Protein AF-A0AB32TKF4-F1 (afdb_monomer_lite)

pLDDT: mean 77.16, std 17.32, range [27.14, 97.94]

Radius of gyration: 39.24 Å; chains: 1; bounding box: 90×63×106 Å

Secondary structure (DSSP, 8-state):
-HIIIIIHHHHTS--TTTSGGG----HHHHHHHHHGGGGGGS-HHHHHHH-TT--GGGGGGGS-HHHHHHHHHHHHHTT---HHHHHHHHHHHHGGGTT--B-----SSSS--HHHHHHHHHTHHHHHHHHHHHHHHHHS----S-HHHHHHHHHHHHHHHTS----S---TT-HHHHIIIIIHHHHHHTBPTT----S--HHHHHHHT------STT--TT------S---THHHHHHHHHHHHHHHHS-----HHHHHHHHHHHHHHHHHHHHHHHSS-TTHHHHHHHHHHTS-TT---HHHHH-HHHHHHHIIIIIGGGGGG--HHHHHHHTTS---HHHHHHHHHHHHHTGGGS-HHHHHHIIIIIIHHHHHHTTTSTT-TTTT-SSHHHHHHHHTGGGGGGS-HHHHHHH-TT--TTTTGGG--HHHHHHHHHS--S-HHHHHHHHHHHHHHHTSGGGHHHHHHHHHHHHHHHHHTT--HHHHHHHHHHHHHHHHTS-GGGHHHHHHHHHHHHTSS-GGGS---SSPP-----HHHHHTT---HHHHHHHTT---SS-TTTSGGGS-HHHHHT-TTGGG------

Structure (mmCIF, N/CA/C/O backbone):
data_AF-A0AB32TKF4-F1
#
_entry.id   AF-A0AB32TKF4-F1
#
loop_
_atom_site.group_PDB
_atom_site.id
_atom_site.type_symbol
_atom_site.label_atom_id
_atom_site.label_alt_id
_atom_site.label_comp_id
_atom_site.label_asym_id
_atom_site.label_entity_id
_atom_site.label_seq_id
_atom_site.pdbx_PDB_ins_code
_atom_site.Cartn_x
_atom_site.Cartn_y
_atom_site.Cartn_z
_atom_site.occupancy
_atom_site.B_iso_or_equiv
_atom_site.auth_seq_id
_atom_site.auth_comp_id
_atom_site.auth_asym_id
_atom_site.auth_atom_id
_atom_site.pdbx_PDB_model_num
ATOM 1 N N . MET A 1 1 ? 10.022 25.307 -34.123 1.00 62.53 1 MET A N 1
ATOM 2 C CA . MET A 1 1 ? 9.851 26.781 -34.128 1.00 62.53 1 MET A CA 1
ATOM 3 C C . MET A 1 1 ? 10.327 27.437 -32.828 1.00 62.53 1 MET A C 1
ATOM 5 O O . MET A 1 1 ? 11.218 28.270 -32.897 1.00 62.53 1 MET A O 1
ATOM 9 N N . VAL A 1 2 ? 9.802 27.046 -31.656 1.00 72.44 2 VAL A N 1
ATOM 10 C CA . VAL A 1 2 ? 10.123 27.678 -30.353 1.00 72.44 2 VAL A CA 1
ATOM 11 C C . VAL A 1 2 ? 11.622 27.686 -30.030 1.00 72.44 2 VAL A C 1
ATOM 13 O O . VAL A 1 2 ? 12.173 28.731 -29.703 1.00 72.44 2 VAL A O 1
ATOM 16 N N . TYR A 1 3 ? 12.311 26.551 -30.164 1.00 77.00 3 TYR A N 1
ATOM 17 C CA . TYR A 1 3 ? 13.740 26.490 -29.849 1.00 77.00 3 TYR A CA 1
ATOM 18 C C . TYR A 1 3 ? 14.592 27.424 -30.724 1.00 77.00 3 TYR A C 1
ATOM 20 O O . TYR A 1 3 ? 15.287 28.291 -30.197 1.00 77.00 3 TYR A O 1
ATOM 28 N N . GLN A 1 4 ? 14.483 27.287 -32.050 1.00 76.94 4 GLN A N 1
ATOM 29 C CA . GLN A 1 4 ? 15.291 28.044 -33.012 1.00 76.94 4 GLN A CA 1
ATOM 30 C C . GLN A 1 4 ? 14.996 29.552 -32.999 1.00 76.94 4 GLN A C 1
ATOM 32 O O . GLN A 1 4 ? 15.916 30.347 -33.149 1.00 76.94 4 GLN A O 1
ATOM 37 N N . ASN A 1 5 ? 13.736 29.957 -32.792 1.00 75.75 5 ASN A N 1
ATOM 38 C CA . ASN A 1 5 ? 13.327 31.363 -32.918 1.00 75.75 5 ASN A CA 1
ATOM 39 C C . ASN A 1 5 ? 13.188 32.103 -31.580 1.00 75.75 5 ASN A C 1
ATOM 41 O O . ASN A 1 5 ? 13.067 33.325 -31.582 1.00 75.75 5 ASN A O 1
ATOM 45 N N . PHE A 1 6 ? 13.190 31.395 -30.448 1.00 77.75 6 PHE A N 1
ATOM 46 C CA . PHE A 1 6 ? 13.045 32.007 -29.127 1.00 77.75 6 PHE A CA 1
ATOM 47 C C . PHE A 1 6 ? 14.132 31.551 -28.156 1.00 77.75 6 PHE A C 1
ATOM 49 O O . PHE A 1 6 ? 14.981 32.364 -27.811 1.00 77.75 6 PHE A O 1
ATOM 56 N N . ILE A 1 7 ? 14.156 30.275 -27.753 1.00 79.88 7 ILE A N 1
ATOM 57 C CA . ILE A 1 7 ? 15.041 29.804 -26.666 1.00 79.88 7 ILE A CA 1
ATOM 58 C C . ILE A 1 7 ? 16.514 30.056 -27.005 1.00 79.88 7 ILE A C 1
ATOM 60 O O . ILE A 1 7 ? 17.218 30.704 -26.234 1.00 79.88 7 ILE A O 1
ATOM 64 N N . LYS A 1 8 ? 16.977 29.594 -28.173 1.00 81.75 8 LYS A N 1
ATOM 65 C CA . LYS A 1 8 ? 18.375 29.758 -28.592 1.00 81.75 8 LYS A CA 1
ATOM 66 C C . LYS A 1 8 ? 18.757 31.240 -28.753 1.00 81.75 8 LYS A C 1
ATOM 68 O O . LYS A 1 8 ? 19.728 31.646 -28.117 1.00 81.75 8 LYS A O 1
ATOM 73 N N . PRO A 1 9 ? 18.011 32.081 -29.501 1.00 81.88 9 PRO A N 1
ATOM 74 C CA . PRO A 1 9 ? 18.302 33.513 -29.584 1.00 81.88 9 PRO A CA 1
ATOM 75 C C . PRO A 1 9 ? 18.236 34.246 -28.241 1.00 81.88 9 PRO A C 1
ATOM 77 O O . PRO A 1 9 ? 18.996 35.186 -28.039 1.00 81.88 9 PRO A O 1
ATOM 80 N N . PHE A 1 10 ? 17.334 33.853 -27.338 1.00 79.88 10 PHE A N 1
ATOM 81 C CA . PHE A 1 10 ? 17.184 34.469 -26.021 1.00 79.88 10 PHE A CA 1
ATOM 82 C C . PHE A 1 10 ? 18.380 34.157 -25.122 1.00 79.88 10 PHE A C 1
ATOM 84 O O . PHE A 1 10 ? 18.991 35.079 -24.594 1.00 79.88 10 PHE A O 1
ATOM 91 N N . LEU A 1 11 ? 18.762 32.882 -25.007 1.00 79.38 11 LEU A N 1
ATOM 92 C CA . LEU A 1 11 ? 19.916 32.465 -24.205 1.00 79.38 11 LEU A CA 1
ATOM 93 C C . LEU A 1 11 ? 21.244 32.965 -24.791 1.00 79.38 11 LEU A C 1
ATOM 95 O O . LEU A 1 11 ? 22.180 33.221 -24.043 1.00 79.38 11 LEU A O 1
ATOM 99 N N . ALA A 1 12 ? 21.327 33.145 -26.113 1.00 79.50 12 ALA A N 1
ATOM 100 C CA . ALA A 1 12 ? 22.510 33.698 -26.772 1.00 79.50 12 ALA A CA 1
ATOM 101 C C . ALA A 1 12 ? 22.704 35.205 -26.515 1.00 79.50 12 ALA A C 1
ATOM 103 O O . ALA A 1 12 ? 23.773 35.747 -26.807 1.00 79.50 12 ALA A O 1
ATOM 104 N N . ARG A 1 13 ? 21.697 35.911 -25.976 1.00 71.81 13 ARG A N 1
ATOM 105 C CA . ARG A 1 13 ? 21.856 37.307 -25.554 1.00 71.81 13 ARG A CA 1
ATOM 106 C C . ARG A 1 13 ? 22.701 37.321 -24.285 1.00 71.81 13 ARG A C 1
ATOM 108 O O . ARG A 1 13 ? 22.203 37.064 -23.195 1.00 71.81 13 ARG A O 1
ATOM 115 N N . ASN A 1 14 ? 23.983 37.644 -24.448 1.00 60.09 14 ASN A N 1
ATOM 116 C CA . ASN A 1 14 ? 24.977 37.803 -23.384 1.00 60.09 14 ASN A CA 1
ATOM 117 C C . ASN A 1 14 ? 24.704 39.055 -22.518 1.00 60.09 14 ASN A C 1
ATOM 119 O O . ASN A 1 14 ? 25.522 39.966 -22.416 1.00 60.09 14 ASN A O 1
ATOM 123 N N . THR A 1 15 ? 23.501 39.147 -21.955 1.00 56.88 15 THR A N 1
ATOM 124 C CA . THR A 1 15 ? 23.119 40.134 -20.945 1.00 56.88 15 THR A CA 1
ATOM 125 C C . THR A 1 15 ? 23.202 39.445 -19.595 1.00 56.88 15 THR A C 1
ATOM 127 O O . THR A 1 15 ? 22.609 38.382 -19.425 1.00 56.88 15 THR A O 1
ATOM 130 N N . THR A 1 16 ? 23.924 40.049 -18.656 1.00 54.53 16 THR A N 1
ATOM 131 C CA . THR A 1 16 ? 24.451 39.458 -17.413 1.00 54.53 16 THR A CA 1
ATOM 132 C C . THR A 1 16 ? 23.449 38.785 -16.464 1.00 54.53 16 THR A C 1
ATOM 134 O O . THR A 1 16 ? 23.900 38.165 -15.512 1.00 54.53 16 THR A O 1
ATOM 137 N N . ASP A 1 17 ? 22.140 38.833 -16.729 1.00 52.44 17 ASP A N 1
ATOM 138 C CA . ASP A 1 17 ? 21.096 38.265 -15.859 1.00 52.44 17 ASP A CA 1
ATOM 139 C C . ASP A 1 17 ? 19.897 37.613 -16.584 1.00 52.44 17 ASP A C 1
ATOM 141 O O . ASP A 1 17 ? 19.037 37.023 -15.934 1.00 52.44 17 ASP A O 1
ATOM 145 N N . ALA A 1 18 ? 19.772 37.707 -17.915 1.00 48.16 18 ALA A N 1
ATOM 146 C CA . ALA A 1 18 ? 18.482 37.412 -18.568 1.00 48.16 18 ALA A CA 1
ATOM 147 C C . ALA A 1 18 ? 18.261 35.935 -18.936 1.00 48.16 18 ALA A C 1
ATOM 149 O O . ALA A 1 18 ? 17.125 35.474 -18.984 1.00 48.16 18 ALA A O 1
ATOM 150 N N . GLY A 1 19 ? 19.328 35.178 -19.179 1.00 52.25 19 GLY A N 1
ATOM 151 C CA . GLY A 1 19 ? 19.288 33.722 -19.286 1.00 52.25 19 GLY A CA 1
ATOM 152 C C . GLY A 1 19 ? 20.200 33.175 -18.207 1.00 52.25 19 GLY A C 1
ATOM 153 O O . GLY A 1 19 ? 21.275 33.733 -18.002 1.00 52.25 19 GLY A O 1
ATOM 154 N N . CYS A 1 20 ? 19.835 32.096 -17.516 1.00 59.12 20 CYS A N 1
ATOM 155 C CA . CYS A 1 20 ? 20.625 31.528 -16.413 1.00 59.12 20 CYS A CA 1
ATOM 156 C C . CYS A 1 20 ? 21.993 30.943 -16.853 1.00 59.12 20 CYS A C 1
ATOM 158 O O . CYS A 1 20 ? 22.536 30.060 -16.194 1.00 59.12 20 CYS A O 1
ATOM 160 N N . VAL A 1 21 ? 22.547 31.414 -17.969 1.00 58.06 21 VAL A N 1
ATOM 161 C CA . VAL A 1 21 ? 23.842 31.120 -18.577 1.00 58.06 21 VAL A CA 1
ATOM 162 C C . VAL A 1 21 ? 24.989 31.274 -17.578 1.00 58.06 21 VAL A C 1
ATOM 164 O O . VAL A 1 21 ? 25.782 30.348 -17.441 1.00 58.06 21 VAL A O 1
ATOM 167 N N . ASN A 1 22 ? 25.010 32.365 -16.804 1.00 58.41 22 ASN A N 1
ATOM 168 C CA . ASN A 1 22 ? 26.048 32.630 -15.796 1.00 58.41 22 ASN A CA 1
ATOM 169 C C . ASN A 1 22 ? 25.723 32.092 -14.391 1.00 58.41 22 ASN A C 1
ATOM 171 O O . ASN A 1 22 ? 26.449 32.379 -13.441 1.00 58.41 22 ASN A O 1
ATOM 175 N N . SER A 1 23 ? 24.639 31.327 -14.221 1.00 58.81 23 SER A N 1
ATOM 176 C CA . SER A 1 23 ? 24.304 30.784 -12.900 1.00 58.81 23 SER A CA 1
ATOM 177 C C . SER A 1 23 ? 25.343 29.747 -12.450 1.00 58.81 23 SER A C 1
ATOM 179 O O . SER A 1 23 ? 25.759 28.897 -13.237 1.00 58.81 23 SER A O 1
ATOM 181 N N . THR A 1 24 ? 25.718 29.768 -11.164 1.00 61.84 24 THR A N 1
ATOM 182 C CA . THR A 1 24 ? 26.606 28.794 -10.480 1.00 61.84 24 THR A CA 1
ATOM 183 C C . THR A 1 24 ? 26.008 27.382 -10.372 1.00 61.84 24 THR A C 1
ATOM 185 O O . THR A 1 24 ? 26.455 26.548 -9.586 1.00 61.84 24 THR A O 1
ATOM 188 N N . ASN A 1 25 ? 24.972 27.103 -11.156 1.00 68.06 25 ASN A N 1
ATOM 189 C CA . ASN A 1 25 ? 24.230 25.862 -11.143 1.00 68.06 25 ASN A CA 1
ATOM 190 C C . ASN A 1 25 ? 25.016 24.759 -11.861 1.00 68.06 25 ASN A C 1
ATOM 192 O O . ASN A 1 25 ? 25.676 24.994 -12.875 1.00 68.06 25 ASN A O 1
ATOM 196 N N . SER A 1 26 ? 24.889 23.526 -11.367 1.00 85.44 26 SER A N 1
ATOM 197 C CA . SER A 1 26 ? 25.444 22.345 -12.040 1.00 85.44 26 SER A CA 1
ATOM 198 C C . SER A 1 26 ? 24.955 22.246 -13.493 1.00 85.44 26 SER A C 1
ATOM 200 O O . SER A 1 26 ? 23.852 22.695 -13.816 1.00 85.44 26 SER A O 1
ATOM 202 N N . THR A 1 27 ? 25.724 21.599 -14.377 1.00 88.31 27 THR A N 1
ATOM 203 C CA . THR A 1 27 ? 25.325 21.375 -15.782 1.00 88.31 27 THR A CA 1
ATOM 204 C C . THR A 1 27 ? 23.918 20.773 -15.899 1.00 88.31 27 THR A C 1
ATOM 206 O O . THR A 1 27 ? 23.129 21.188 -16.748 1.00 88.31 27 THR A O 1
ATOM 209 N N . GLY A 1 28 ? 23.567 19.842 -15.003 1.00 86.94 28 GLY A N 1
ATOM 210 C CA . GLY A 1 28 ? 22.242 19.220 -14.965 1.00 86.94 28 GLY A CA 1
ATOM 211 C C . GLY A 1 28 ? 21.123 20.192 -14.603 1.00 86.94 28 GLY A C 1
ATOM 212 O O . GLY A 1 28 ? 20.064 20.164 -15.229 1.00 86.94 28 GLY A O 1
ATOM 213 N N . GLN A 1 29 ? 21.358 21.070 -13.630 1.00 84.38 29 GLN A N 1
ATOM 214 C CA . GLN A 1 29 ? 20.389 22.085 -13.223 1.00 84.38 29 GLN A CA 1
ATOM 215 C C . GLN A 1 29 ? 20.249 23.183 -14.280 1.00 84.38 29 GLN A C 1
ATOM 217 O O . GLN A 1 29 ? 19.134 23.609 -14.567 1.00 84.38 29 GLN A O 1
ATOM 222 N N . TRP A 1 30 ? 21.346 23.588 -14.920 1.00 86.94 30 TRP A N 1
ATOM 223 C CA . TRP A 1 30 ? 21.306 24.538 -16.029 1.00 86.94 30 TRP A CA 1
ATOM 224 C C . TRP A 1 30 ? 20.467 24.020 -17.205 1.00 86.94 30 TRP A C 1
ATOM 226 O O . TRP A 1 30 ? 19.607 24.745 -17.708 1.00 86.94 30 TRP A O 1
ATOM 236 N N . LEU A 1 31 ? 20.669 22.762 -17.612 1.00 87.88 31 LEU A N 1
ATOM 237 C CA . LEU A 1 31 ? 19.913 22.155 -18.711 1.00 87.88 31 LEU A CA 1
ATOM 238 C C . LEU A 1 31 ? 18.412 22.099 -18.383 1.00 87.88 31 LEU A C 1
ATOM 240 O O . LEU A 1 31 ? 17.574 22.433 -19.219 1.00 87.88 31 LEU A O 1
ATOM 244 N N . LEU A 1 32 ? 18.076 21.735 -17.141 1.00 82.69 32 LEU A N 1
ATOM 245 C CA . LEU A 1 32 ? 16.695 21.720 -16.663 1.00 82.69 32 LEU A CA 1
ATOM 246 C C . LEU A 1 32 ? 16.073 23.119 -16.672 1.00 82.69 32 LEU A C 1
ATOM 248 O O . LEU A 1 32 ? 15.000 23.285 -17.234 1.00 82.69 32 LEU A O 1
ATOM 252 N N . LEU A 1 33 ? 16.736 24.126 -16.105 1.00 82.06 33 LEU A N 1
ATOM 253 C CA . LEU A 1 33 ? 16.172 25.475 -15.989 1.00 82.06 33 LEU A CA 1
ATOM 254 C C . LEU A 1 33 ? 15.955 26.158 -17.344 1.00 82.06 33 LEU A C 1
ATOM 256 O O . LEU A 1 33 ? 14.969 26.869 -17.508 1.00 82.06 33 LEU A O 1
ATOM 260 N N . ASN A 1 34 ? 16.856 25.944 -18.307 1.00 82.75 34 ASN A N 1
ATOM 261 C CA . ASN A 1 34 ? 16.844 26.701 -19.562 1.00 82.75 34 ASN A CA 1
ATOM 262 C C . ASN A 1 34 ? 16.168 25.965 -20.727 1.00 82.75 34 ASN A C 1
ATOM 264 O O . ASN A 1 34 ? 15.642 26.615 -21.628 1.00 82.75 34 ASN A O 1
ATOM 268 N N . PHE A 1 35 ? 16.184 24.628 -20.739 1.00 84.69 35 PHE A N 1
ATOM 269 C CA . PHE A 1 35 ? 15.707 23.853 -21.888 1.00 84.69 35 PHE A CA 1
ATOM 270 C C . PHE A 1 35 ? 14.530 22.942 -21.565 1.00 84.69 35 PHE A C 1
ATOM 272 O O . PHE A 1 35 ? 13.670 22.761 -22.427 1.00 84.69 35 PHE A O 1
ATOM 279 N N . GLN A 1 36 ? 14.479 22.348 -20.368 1.00 81.69 36 GLN A N 1
ATOM 280 C CA . GLN A 1 36 ? 13.510 21.291 -20.048 1.00 81.69 36 GLN A CA 1
ATOM 281 C C . GLN A 1 36 ? 13.416 20.268 -21.204 1.00 81.69 36 GLN A C 1
ATOM 283 O O . GLN A 1 36 ? 14.428 19.706 -21.631 1.00 81.69 36 GLN A O 1
ATOM 288 N N . SER A 1 37 ? 12.223 20.063 -21.772 1.00 76.62 37 SER A N 1
ATOM 289 C CA . SER A 1 37 ? 11.982 19.125 -22.872 1.00 76.62 37 SER A CA 1
ATOM 290 C C . SER A 1 37 ? 12.554 19.574 -24.218 1.00 76.62 37 SER A C 1
ATOM 292 O O . SER A 1 37 ? 12.864 18.729 -25.060 1.00 76.62 37 SER A O 1
ATOM 294 N N . PHE A 1 38 ? 12.761 20.881 -24.413 1.00 82.94 38 PHE A N 1
ATOM 295 C CA . PHE A 1 38 ? 13.388 21.424 -25.621 1.00 82.94 38 PHE A CA 1
ATOM 296 C C . PHE A 1 38 ? 14.877 21.078 -25.719 1.00 82.94 38 PHE A C 1
ATOM 298 O O . PHE A 1 38 ? 15.478 21.288 -26.769 1.00 82.94 38 PHE A O 1
ATOM 305 N N . SER A 1 39 ? 15.474 20.506 -24.667 1.00 87.56 39 SER A N 1
ATOM 306 C CA . SER A 1 39 ? 16.838 19.975 -24.733 1.00 87.56 39 SER A CA 1
ATOM 307 C C . SER A 1 39 ? 16.966 18.918 -25.828 1.00 87.56 39 SER A C 1
ATOM 309 O O . SER A 1 39 ? 17.977 18.893 -26.510 1.00 87.56 39 SER A O 1
ATOM 311 N N . SER A 1 40 ? 15.927 18.115 -26.074 1.00 86.88 40 SER A N 1
ATOM 312 C CA . SER A 1 40 ? 15.943 17.032 -27.070 1.00 86.88 40 SER A CA 1
ATOM 313 C C . SER A 1 40 ? 16.113 17.478 -28.529 1.00 86.88 40 SER A C 1
ATOM 315 O O . SER A 1 40 ? 16.465 16.657 -29.371 1.00 86.88 40 SER A O 1
ATOM 317 N N . ILE A 1 41 ? 15.869 18.758 -28.830 1.00 85.19 41 ILE A N 1
ATOM 318 C CA . ILE A 1 41 ? 15.943 19.324 -30.189 1.00 85.19 41 ILE A CA 1
ATOM 319 C C . ILE A 1 41 ? 17.111 20.300 -30.383 1.00 85.19 41 ILE A C 1
ATOM 321 O O . ILE A 1 41 ? 17.273 20.850 -31.472 1.00 85.19 41 ILE A O 1
ATOM 325 N N . ALA A 1 42 ? 17.894 20.547 -29.333 1.00 87.62 42 ALA A N 1
ATOM 326 C CA . ALA A 1 42 ? 19.125 21.325 -29.398 1.00 87.62 42 ALA A CA 1
ATOM 327 C C . ALA A 1 42 ? 20.309 20.414 -29.751 1.00 87.62 42 ALA A C 1
ATOM 329 O O . ALA A 1 42 ? 20.325 19.249 -29.355 1.00 87.62 42 ALA A O 1
ATOM 330 N N . SER A 1 43 ? 21.316 20.931 -30.455 1.00 91.31 43 SER A N 1
ATOM 331 C CA . SER A 1 43 ? 22.584 20.202 -30.587 1.00 91.31 43 SER A CA 1
ATOM 332 C C . SER A 1 43 ? 23.402 20.325 -29.299 1.00 91.31 43 SER A C 1
ATOM 334 O O . SER A 1 43 ? 23.249 21.283 -28.534 1.00 91.31 43 SER A O 1
ATOM 336 N N . LEU A 1 44 ? 24.316 19.389 -29.061 1.00 91.94 44 LEU A N 1
ATOM 337 C CA . LEU A 1 44 ? 25.312 19.524 -28.001 1.00 91.94 44 LEU A CA 1
ATOM 338 C C . LEU A 1 44 ? 26.184 20.767 -28.235 1.00 91.94 44 LEU A C 1
ATOM 340 O O . LEU A 1 44 ? 26.517 21.476 -27.286 1.00 91.94 44 LEU A O 1
ATOM 344 N N . GLY A 1 45 ? 26.489 21.068 -29.503 1.00 90.44 45 GLY A N 1
ATOM 345 C CA . GLY A 1 45 ? 27.179 22.292 -29.913 1.00 90.44 45 GLY A CA 1
ATOM 346 C C . GLY A 1 45 ? 26.487 23.560 -29.409 1.00 90.44 45 GLY A C 1
ATOM 347 O O . GLY A 1 45 ? 27.149 24.464 -28.899 1.00 90.44 45 GLY A O 1
ATOM 348 N N . ASP A 1 46 ? 25.154 23.605 -29.465 1.00 90.25 46 ASP A N 1
ATOM 349 C CA . ASP A 1 46 ? 24.379 24.725 -28.930 1.00 90.25 46 ASP A CA 1
ATOM 350 C C . ASP A 1 46 ? 24.495 24.832 -27.405 1.00 90.25 46 ASP A C 1
ATOM 352 O O . ASP A 1 46 ? 24.587 25.942 -26.880 1.00 90.25 46 ASP A O 1
ATOM 356 N N . PHE A 1 47 ? 24.525 23.709 -26.678 1.00 90.75 47 PHE A N 1
ATOM 357 C CA . PHE A 1 47 ? 24.727 23.738 -25.226 1.00 90.75 47 PHE A CA 1
ATOM 358 C C . PHE A 1 47 ? 26.093 24.299 -24.849 1.00 90.75 47 PHE A C 1
ATOM 360 O O . PHE A 1 47 ? 26.170 25.127 -23.948 1.00 90.75 47 PHE A O 1
ATOM 367 N N . ILE A 1 48 ? 27.149 23.900 -25.557 1.00 88.88 48 ILE A N 1
ATOM 368 C CA . ILE A 1 48 ? 28.517 24.375 -25.311 1.00 88.88 48 ILE A CA 1
ATOM 369 C C . ILE A 1 48 ? 28.649 25.858 -25.669 1.00 88.88 48 ILE A C 1
ATOM 371 O O . ILE A 1 48 ? 29.270 26.618 -24.930 1.00 88.88 48 ILE A O 1
ATOM 375 N N . ALA A 1 49 ? 28.035 26.290 -26.776 1.00 87.50 49 ALA A N 1
ATOM 376 C CA . ALA A 1 49 ? 28.039 27.692 -27.186 1.00 87.50 49 ALA A CA 1
ATOM 377 C C . ALA A 1 49 ? 27.323 28.595 -26.169 1.00 87.50 49 ALA A C 1
ATOM 379 O O . ALA A 1 49 ? 27.738 29.731 -25.949 1.00 87.50 49 ALA A O 1
ATOM 380 N N . LEU A 1 50 ? 26.255 28.088 -25.547 1.00 86.00 50 LEU A N 1
ATOM 381 C CA . LEU A 1 50 ? 25.478 28.815 -24.545 1.00 86.00 50 LEU A CA 1
ATOM 382 C C . LEU A 1 50 ? 26.047 28.686 -23.129 1.00 86.00 50 LEU A C 1
ATOM 384 O O . LEU A 1 50 ? 25.827 29.580 -22.324 1.00 86.00 50 LEU A O 1
ATOM 388 N N . LYS A 1 51 ? 26.756 27.602 -22.806 1.00 84.44 51 LYS A N 1
ATOM 389 C CA . LYS A 1 51 ? 27.405 27.361 -21.513 1.00 84.44 51 LYS A CA 1
ATOM 390 C C . LYS A 1 51 ? 28.799 26.757 -21.749 1.00 84.44 51 LYS A C 1
ATOM 392 O O . LYS A 1 51 ? 28.913 25.541 -21.896 1.00 84.44 51 LYS A O 1
ATOM 397 N N . PRO A 1 52 ? 29.869 27.574 -21.768 1.00 85.31 52 PRO A N 1
ATOM 398 C CA . PRO A 1 52 ? 31.217 27.108 -22.111 1.00 85.31 52 PRO A CA 1
ATOM 399 C C . PRO A 1 52 ? 31.778 25.991 -21.213 1.00 85.31 52 PRO A C 1
ATOM 401 O O . PRO A 1 52 ? 32.587 25.188 -21.666 1.00 85.31 52 PRO A O 1
ATOM 404 N N . ASP A 1 53 ? 31.341 25.911 -19.954 1.00 85.81 53 ASP A N 1
ATOM 405 C CA . ASP A 1 53 ? 31.688 24.866 -18.979 1.00 85.81 53 ASP A CA 1
ATOM 406 C C . ASP A 1 53 ? 30.693 23.682 -18.976 1.00 85.81 53 ASP A C 1
ATOM 408 O O . ASP A 1 53 ? 30.609 22.924 -18.007 1.00 85.81 53 ASP A O 1
ATOM 412 N N . PHE A 1 54 ? 29.891 23.515 -20.033 1.00 89.88 54 PHE A N 1
ATOM 413 C CA . PHE A 1 54 ? 28.943 22.408 -20.149 1.00 89.88 54 PHE A CA 1
ATOM 414 C C . PHE A 1 54 ? 29.666 21.051 -20.156 1.00 89.88 54 PHE A C 1
ATOM 416 O O . PHE A 1 54 ? 30.422 20.734 -21.073 1.00 89.88 54 PHE A O 1
ATOM 423 N N . ASN A 1 55 ? 29.386 20.212 -19.155 1.00 91.56 55 ASN A N 1
ATOM 424 C CA . ASN A 1 55 ? 29.938 18.865 -19.050 1.00 91.56 55 ASN A CA 1
ATOM 425 C C . ASN A 1 55 ? 28.886 17.798 -19.394 1.00 91.56 55 ASN A C 1
ATOM 427 O O . ASN A 1 55 ? 28.075 17.407 -18.550 1.00 91.56 55 ASN A O 1
ATOM 431 N N . GLY A 1 56 ? 28.929 17.296 -20.631 1.00 92.88 56 GLY A N 1
ATOM 432 C CA . GLY A 1 56 ? 27.995 16.282 -21.125 1.00 92.88 56 GLY A CA 1
ATOM 433 C C . GLY A 1 56 ? 28.061 14.934 -20.394 1.00 92.88 56 GLY A C 1
ATOM 434 O O . GLY A 1 56 ? 27.031 14.271 -20.279 1.00 92.88 56 GLY A O 1
ATOM 435 N N . LEU A 1 57 ? 29.222 14.547 -19.842 1.00 93.88 57 LEU A N 1
ATOM 436 C CA . LEU A 1 57 ? 29.379 13.272 -19.121 1.00 93.88 57 LEU A CA 1
ATOM 437 C C . LEU A 1 57 ? 28.548 13.242 -17.827 1.00 93.88 57 LEU A C 1
ATOM 439 O O . LEU A 1 57 ? 27.938 12.228 -17.500 1.00 93.88 57 LEU A O 1
ATOM 443 N N . VAL A 1 58 ? 28.427 14.380 -17.137 1.00 92.69 58 VAL A N 1
ATOM 444 C CA . VAL A 1 58 ? 27.643 14.503 -15.890 1.00 92.69 58 VAL A CA 1
ATOM 445 C C . VAL A 1 58 ? 26.133 14.401 -16.142 1.00 92.69 58 VAL A C 1
ATOM 447 O O . VAL A 1 58 ? 25.363 14.074 -15.239 1.00 92.69 58 VAL A O 1
ATOM 450 N N . VAL A 1 59 ? 25.682 14.669 -17.369 1.00 92.12 59 VAL A N 1
ATOM 451 C CA . VAL A 1 59 ? 24.258 14.722 -17.732 1.00 92.12 59 VAL A CA 1
ATOM 452 C C . VAL A 1 59 ? 23.862 13.672 -18.767 1.00 92.12 59 VAL A C 1
ATOM 454 O O . VAL A 1 59 ? 22.819 13.819 -19.398 1.00 92.12 59 VAL A O 1
ATOM 457 N N . LEU A 1 60 ? 24.626 12.582 -18.913 1.00 93.31 60 LEU A N 1
ATOM 458 C CA . LEU A 1 60 ? 24.350 11.513 -19.887 1.00 93.31 60 LEU A CA 1
ATOM 459 C C . LEU A 1 60 ? 22.909 10.989 -19.827 1.00 93.31 60 LEU A C 1
ATOM 461 O O . LEU A 1 60 ? 22.306 10.731 -20.864 1.00 93.31 60 LEU A O 1
ATOM 465 N N . GLY A 1 61 ? 22.322 10.874 -18.632 1.00 88.50 61 GLY A N 1
ATOM 466 C CA . GLY A 1 61 ? 20.925 1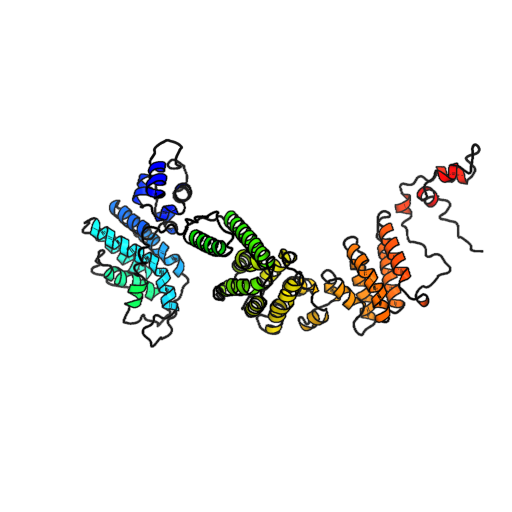0.448 -18.462 1.00 88.50 61 GLY A CA 1
ATOM 467 C C . GLY A 1 61 ? 19.877 11.432 -19.005 1.00 88.50 61 GLY A C 1
ATOM 468 O O . GLY A 1 61 ? 18.704 11.083 -19.077 1.00 88.50 61 GLY A O 1
ATOM 469 N N . LYS A 1 62 ? 20.277 12.655 -19.374 1.00 88.69 62 LYS A N 1
ATOM 470 C CA . LYS A 1 62 ? 19.414 13.716 -19.921 1.00 88.69 62 LYS A CA 1
ATOM 471 C C . LYS A 1 62 ? 19.661 13.996 -21.408 1.00 88.69 62 LYS A C 1
ATOM 473 O O . LYS A 1 62 ? 18.894 14.748 -21.999 1.00 88.69 62 LYS A O 1
ATOM 478 N N . LEU A 1 63 ? 20.716 13.428 -21.995 1.00 93.25 63 LEU A N 1
ATOM 479 C CA . LEU A 1 63 ? 21.067 13.624 -23.402 1.00 93.25 63 LEU A CA 1
ATOM 480 C C . LEU A 1 63 ? 20.358 12.608 -24.301 1.00 93.25 63 LEU A C 1
ATOM 482 O O . LEU A 1 63 ? 20.224 11.432 -23.944 1.00 93.25 63 LEU A O 1
ATOM 486 N N . THR A 1 64 ? 19.962 13.043 -25.496 1.00 93.81 64 THR A N 1
ATOM 487 C CA . THR A 1 64 ? 19.475 12.138 -26.545 1.00 93.81 64 THR A CA 1
ATOM 488 C C . THR A 1 64 ? 20.606 11.238 -27.056 1.00 93.81 64 THR A C 1
ATOM 490 O O . THR A 1 64 ? 21.788 11.558 -26.886 1.00 93.81 64 THR A O 1
ATOM 493 N N . PRO A 1 65 ? 20.289 10.104 -27.704 1.00 94.62 65 PRO A N 1
ATOM 494 C CA . PRO A 1 65 ? 21.299 9.288 -28.368 1.00 94.62 65 PRO A CA 1
ATOM 495 C C . PRO A 1 65 ? 22.184 10.064 -29.350 1.00 94.62 65 PRO A C 1
ATOM 497 O O . PRO A 1 65 ? 23.390 9.840 -29.390 1.00 94.62 65 PRO A O 1
ATOM 500 N N . GLU A 1 66 ? 21.610 11.000 -30.103 1.00 93.94 66 GLU A N 1
ATOM 501 C CA . GLU A 1 66 ? 22.340 11.841 -31.055 1.00 93.94 66 GLU A CA 1
ATOM 502 C C . GLU A 1 66 ? 23.298 12.797 -30.333 1.00 93.94 66 GLU A C 1
ATOM 504 O O . GLU A 1 66 ? 24.472 12.880 -30.684 1.00 93.94 66 GLU A O 1
ATOM 509 N N . GLN A 1 67 ? 22.852 13.433 -29.247 1.00 95.25 67 GLN A N 1
ATOM 510 C CA . GLN A 1 67 ? 23.705 14.302 -28.425 1.00 95.25 67 GLN A CA 1
ATOM 511 C C . GLN A 1 67 ? 24.846 13.538 -27.748 1.00 95.25 67 GLN A C 1
ATOM 513 O O . GLN A 1 67 ? 25.943 14.070 -27.594 1.00 95.25 67 GLN A O 1
ATOM 518 N N . LYS A 1 68 ? 24.622 12.278 -27.352 1.00 96.25 68 LYS A N 1
ATOM 519 C CA . LYS A 1 68 ? 25.693 11.404 -26.843 1.00 96.25 68 LYS A CA 1
ATOM 520 C C . LYS A 1 68 ? 26.722 11.082 -27.927 1.00 96.25 68 LYS A C 1
ATOM 522 O O . LYS A 1 68 ? 27.908 10.997 -27.616 1.00 96.25 68 LYS A O 1
ATOM 527 N N . ALA A 1 69 ? 26.293 10.925 -29.181 1.00 94.19 69 ALA A N 1
ATOM 528 C CA . ALA A 1 69 ? 27.205 10.745 -30.309 1.00 94.19 69 ALA A CA 1
ATOM 529 C C . ALA A 1 69 ? 28.030 12.016 -30.547 1.00 94.19 69 ALA A C 1
ATOM 531 O O . ALA A 1 69 ? 29.253 11.939 -30.613 1.00 94.19 69 ALA A O 1
ATOM 532 N N . GLU A 1 70 ? 27.397 13.192 -30.564 1.00 93.44 70 GLU A N 1
ATOM 533 C CA . GLU A 1 70 ? 28.107 14.477 -30.638 1.00 93.44 70 GLU A CA 1
ATOM 534 C C . GLU A 1 70 ? 29.127 14.636 -29.497 1.00 93.44 70 GLU A C 1
ATOM 536 O O . GLU A 1 70 ? 30.257 15.062 -29.735 1.00 93.44 70 GLU A O 1
ATOM 541 N N . LEU A 1 71 ? 28.773 14.216 -28.276 1.00 95.06 71 LEU A N 1
ATOM 542 C CA . LEU A 1 71 ? 29.656 14.279 -27.106 1.00 95.06 71 LEU A CA 1
ATOM 543 C C . LEU A 1 71 ? 30.887 13.406 -27.299 1.00 95.06 71 LEU A C 1
ATOM 545 O O . LEU A 1 71 ? 32.001 13.828 -27.001 1.00 95.06 71 LEU A O 1
ATOM 549 N N . MET A 1 72 ? 30.696 12.197 -27.817 1.00 92.19 72 MET A N 1
ATOM 550 C CA . MET A 1 72 ? 31.794 11.282 -28.088 1.00 92.19 72 MET A CA 1
ATOM 551 C C . MET A 1 72 ? 32.782 11.872 -29.104 1.00 92.19 72 MET A C 1
ATOM 553 O O . MET A 1 72 ? 33.990 11.822 -28.881 1.00 92.19 72 MET A O 1
ATOM 557 N N . PHE A 1 73 ? 32.281 12.488 -30.177 1.00 90.75 73 PHE A N 1
ATOM 558 C CA . PHE A 1 73 ? 33.119 13.160 -31.176 1.00 90.75 73 PHE A CA 1
ATOM 559 C C . PHE A 1 73 ? 33.818 14.404 -30.623 1.00 90.75 73 PHE A C 1
ATOM 561 O O . PHE A 1 73 ? 34.985 14.639 -30.928 1.00 90.75 73 PHE A O 1
ATOM 568 N N . GLN A 1 74 ? 33.143 15.180 -29.778 1.00 89.75 74 GLN A N 1
ATOM 569 C CA . GLN A 1 74 ? 33.740 16.341 -29.122 1.00 89.75 74 GLN A CA 1
ATOM 570 C C . GLN A 1 74 ? 34.867 15.933 -28.160 1.00 89.75 74 GLN A C 1
ATOM 572 O O . GLN A 1 74 ? 35.930 16.554 -28.148 1.00 89.75 74 GLN A O 1
ATOM 577 N N . LEU A 1 75 ? 34.652 14.888 -27.354 1.00 91.69 75 LEU A N 1
ATOM 578 C CA . LEU A 1 75 ? 35.673 14.354 -26.452 1.00 91.69 75 LEU A CA 1
ATOM 579 C C . LEU A 1 75 ? 36.880 13.832 -27.234 1.00 91.69 75 LEU A C 1
ATOM 581 O O . LEU A 1 75 ? 38.013 14.047 -26.806 1.00 91.69 75 LEU A O 1
ATOM 585 N N . GLU A 1 76 ? 36.651 13.186 -28.378 1.00 89.25 76 GLU A N 1
ATOM 586 C CA . GLU A 1 76 ? 37.725 12.718 -29.255 1.00 89.25 76 GLU A CA 1
ATOM 587 C C . GLU A 1 76 ? 38.525 13.885 -29.844 1.00 89.25 76 GLU A C 1
ATOM 589 O O . GLU A 1 76 ? 39.752 13.897 -29.740 1.00 89.25 76 GLU A O 1
ATOM 594 N N . ALA A 1 77 ? 37.843 14.900 -30.383 1.00 86.69 77 ALA A N 1
ATOM 595 C CA . ALA A 1 77 ? 38.478 16.094 -30.944 1.00 86.69 77 ALA A CA 1
ATOM 596 C C . ALA A 1 77 ? 39.323 16.863 -29.909 1.00 86.69 77 ALA A C 1
ATOM 598 O O . ALA A 1 77 ? 40.350 17.445 -30.254 1.00 86.69 77 ALA A O 1
ATOM 599 N N . ASN A 1 78 ? 38.920 16.820 -28.636 1.00 86.81 78 ASN A N 1
ATOM 600 C CA . ASN A 1 78 ? 39.612 17.472 -27.523 1.00 86.81 78 ASN A CA 1
ATOM 601 C C . ASN A 1 78 ? 40.625 16.568 -26.800 1.00 86.81 78 ASN A C 1
ATOM 603 O O . ASN A 1 78 ? 41.139 16.967 -25.758 1.00 86.81 78 ASN A O 1
ATOM 607 N N . PHE A 1 79 ? 40.921 15.370 -27.318 1.00 86.25 79 PHE A N 1
ATOM 608 C CA . PHE A 1 79 ? 41.848 14.409 -26.699 1.00 86.25 79 PHE A CA 1
ATOM 609 C C . PHE A 1 79 ? 41.426 13.939 -25.288 1.00 86.25 79 PHE A C 1
ATOM 611 O O . PHE A 1 79 ? 42.243 13.409 -24.537 1.00 86.25 79 PHE A O 1
ATOM 618 N N . SER A 1 80 ? 40.143 14.085 -24.947 1.00 89.19 80 SER A N 1
ATOM 619 C CA . SER A 1 80 ? 39.564 13.770 -23.632 1.00 89.19 80 SER A CA 1
ATOM 620 C C . SER A 1 80 ? 38.767 12.463 -23.612 1.00 89.19 80 SER A C 1
ATOM 622 O O . SER A 1 80 ? 38.309 12.040 -22.550 1.00 89.19 80 SER A O 1
ATOM 624 N N . LEU A 1 81 ? 38.569 11.816 -24.766 1.00 90.25 81 LEU A N 1
ATOM 625 C CA . LEU A 1 81 ? 37.893 10.524 -24.831 1.00 90.25 81 LEU A CA 1
ATOM 626 C C . LEU A 1 81 ? 38.823 9.418 -24.315 1.00 90.25 81 LEU A C 1
ATOM 628 O O . LEU A 1 81 ? 39.805 9.058 -24.957 1.00 90.25 81 LEU A O 1
ATOM 632 N N . ASN A 1 82 ? 38.502 8.882 -23.141 1.00 90.81 82 ASN A N 1
ATOM 633 C CA . ASN A 1 82 ? 39.238 7.804 -22.486 1.00 90.81 82 ASN A CA 1
ATOM 634 C C . ASN A 1 82 ? 38.317 6.599 -22.209 1.00 90.81 82 ASN A C 1
ATOM 636 O O . ASN A 1 82 ? 37.111 6.645 -22.461 1.00 90.81 82 ASN A O 1
ATOM 640 N N . ALA A 1 83 ? 38.886 5.510 -21.685 1.00 89.38 83 ALA A N 1
ATOM 641 C CA . ALA A 1 83 ? 38.141 4.280 -21.405 1.00 89.38 83 ALA A CA 1
ATOM 642 C C . ALA A 1 83 ? 36.957 4.489 -20.440 1.00 89.38 83 ALA A C 1
ATOM 644 O O . ALA A 1 83 ? 35.913 3.857 -20.602 1.00 89.38 83 ALA A O 1
ATOM 645 N N . ASP A 1 84 ? 37.101 5.390 -19.464 1.00 91.31 84 ASP A N 1
ATOM 646 C CA . ASP A 1 84 ? 36.052 5.701 -18.492 1.00 91.31 84 ASP A CA 1
ATOM 647 C C . ASP A 1 84 ? 34.882 6.448 -19.149 1.00 91.31 84 ASP A C 1
ATOM 649 O O . ASP A 1 84 ? 33.734 6.032 -19.017 1.00 91.31 84 ASP A O 1
ATOM 653 N N . ALA A 1 85 ? 35.164 7.470 -19.959 1.00 93.12 85 ALA A N 1
ATOM 654 C CA . ALA A 1 85 ? 34.150 8.208 -20.707 1.00 93.12 85 ALA A CA 1
ATOM 655 C C . ALA A 1 85 ? 33.377 7.303 -21.680 1.00 93.12 85 ALA A C 1
ATOM 657 O O . ALA A 1 85 ? 32.146 7.361 -21.729 1.00 93.12 85 ALA A O 1
ATOM 658 N N . VAL A 1 86 ? 34.078 6.423 -22.409 1.00 91.81 86 VAL A N 1
ATOM 659 C CA . VAL A 1 86 ? 33.440 5.395 -23.250 1.00 91.81 86 VAL A CA 1
ATOM 660 C C . VAL A 1 86 ? 32.530 4.515 -22.391 1.00 91.81 86 VAL A C 1
ATOM 662 O O . VAL A 1 86 ? 31.356 4.339 -22.718 1.00 91.81 86 VAL A O 1
ATOM 665 N N . SER A 1 87 ? 33.026 4.030 -21.250 1.00 91.25 87 SER A N 1
ATOM 666 C CA . SER A 1 87 ? 32.241 3.190 -20.347 1.00 91.25 87 SER A CA 1
ATOM 667 C C . SER A 1 87 ? 30.981 3.885 -19.840 1.00 91.25 87 SER A C 1
ATOM 669 O O . SER A 1 87 ? 29.900 3.304 -19.922 1.00 91.25 87 SER A O 1
ATOM 671 N N . GLN A 1 88 ? 31.073 5.142 -19.403 1.00 93.12 88 GLN A N 1
ATOM 672 C CA . GLN A 1 88 ? 29.921 5.920 -18.947 1.00 93.12 88 GLN A CA 1
ATOM 673 C C . GLN A 1 88 ? 28.872 6.098 -20.058 1.00 93.12 88 GLN A C 1
ATOM 675 O O . GLN A 1 88 ? 27.677 5.889 -19.819 1.00 93.12 88 GLN A O 1
ATOM 680 N N . ILE A 1 89 ? 29.299 6.430 -21.284 1.00 94.56 89 ILE A N 1
ATOM 681 C CA . ILE A 1 89 ? 28.395 6.603 -22.433 1.00 94.56 89 ILE A CA 1
ATOM 682 C C . ILE A 1 89 ? 27.640 5.302 -22.716 1.00 94.56 89 ILE A C 1
ATOM 684 O O . ILE A 1 89 ? 26.409 5.317 -22.766 1.00 94.56 89 ILE A O 1
ATOM 688 N N . PHE A 1 90 ? 28.336 4.172 -22.846 1.00 92.25 90 PHE A N 1
ATOM 689 C CA . PHE A 1 90 ? 27.677 2.899 -23.144 1.00 92.25 90 PHE A CA 1
ATOM 690 C C . PHE A 1 90 ? 26.835 2.380 -21.979 1.00 92.25 90 PHE A C 1
ATOM 692 O O . PHE A 1 90 ? 25.699 1.954 -22.191 1.00 92.25 90 PHE A O 1
ATOM 699 N N . GLN A 1 91 ? 27.322 2.479 -20.739 1.00 90.50 91 GLN A N 1
ATOM 700 C CA . GLN A 1 91 ? 26.539 2.111 -19.558 1.00 90.50 91 GLN A CA 1
ATOM 701 C C . GLN A 1 91 ? 25.233 2.900 -19.484 1.00 90.50 91 GLN A C 1
ATOM 703 O O . GLN A 1 91 ? 24.215 2.328 -19.108 1.00 90.50 91 GLN A O 1
ATOM 708 N N . SER A 1 92 ? 25.212 4.165 -19.916 1.00 93.06 92 SER A N 1
ATOM 709 C CA . SER A 1 92 ? 23.981 4.963 -19.943 1.00 93.06 92 SER A CA 1
ATOM 710 C C . SER A 1 92 ? 22.876 4.385 -20.844 1.00 93.06 92 SER A C 1
ATOM 712 O O . SER A 1 92 ? 21.707 4.702 -20.632 1.00 93.06 92 SER A O 1
ATOM 714 N N . PHE A 1 93 ? 23.215 3.540 -21.826 1.00 92.62 93 PHE A N 1
ATOM 715 C CA . PHE A 1 93 ? 22.244 2.784 -22.627 1.00 92.62 93 PHE A CA 1
ATOM 716 C C . PHE A 1 93 ? 21.901 1.424 -22.010 1.00 92.62 93 PHE A C 1
ATOM 718 O O . PHE A 1 93 ? 20.805 0.916 -22.225 1.00 92.62 93 PHE A O 1
ATOM 725 N N . LEU A 1 94 ? 22.825 0.842 -21.242 1.00 88.50 94 LEU A N 1
ATOM 726 C CA . LEU A 1 94 ? 22.708 -0.504 -20.679 1.00 88.50 94 LEU A CA 1
ATOM 727 C C . LEU A 1 94 ? 22.108 -0.537 -19.268 1.00 88.50 94 LEU A C 1
ATOM 729 O O . LEU A 1 94 ? 21.720 -1.609 -18.821 1.00 88.50 94 LEU A O 1
ATOM 733 N N . GLN A 1 95 ? 21.987 0.604 -18.578 1.00 84.31 95 GLN A N 1
ATOM 734 C CA . GLN A 1 95 ? 21.344 0.708 -17.257 1.00 84.31 95 GLN A CA 1
ATOM 735 C C . GLN A 1 95 ? 19.994 -0.040 -17.162 1.00 84.31 95 GLN A C 1
ATOM 737 O O . GLN A 1 95 ? 19.816 -0.791 -16.203 1.00 84.31 95 GLN A O 1
ATOM 742 N N . PRO A 1 96 ? 19.074 0.051 -18.150 1.00 80.50 96 PRO A N 1
ATOM 743 C CA . PRO A 1 96 ? 17.812 -0.697 -18.118 1.00 80.50 96 PRO A CA 1
ATOM 744 C C . PRO A 1 96 ? 17.969 -2.226 -18.199 1.00 80.50 96 PRO A C 1
ATOM 746 O O . PRO A 1 96 ? 17.034 -2.952 -17.870 1.00 80.50 96 PRO A O 1
ATOM 749 N N . LEU A 1 97 ? 19.128 -2.718 -18.648 1.00 82.62 97 LEU A N 1
ATOM 750 C CA . LEU A 1 97 ? 19.393 -4.130 -18.937 1.00 82.62 97 LEU A CA 1
ATOM 751 C C . LEU A 1 97 ? 20.186 -4.850 -17.841 1.00 82.62 97 LEU A C 1
ATOM 753 O O . LEU A 1 97 ? 20.244 -6.075 -17.868 1.00 82.62 97 LEU A O 1
ATOM 757 N N . ILE A 1 98 ? 20.755 -4.133 -16.860 1.00 77.94 98 ILE A N 1
ATOM 758 C CA . ILE A 1 98 ? 21.699 -4.690 -15.864 1.00 77.94 98 ILE A CA 1
ATOM 759 C C . ILE A 1 98 ? 21.148 -5.93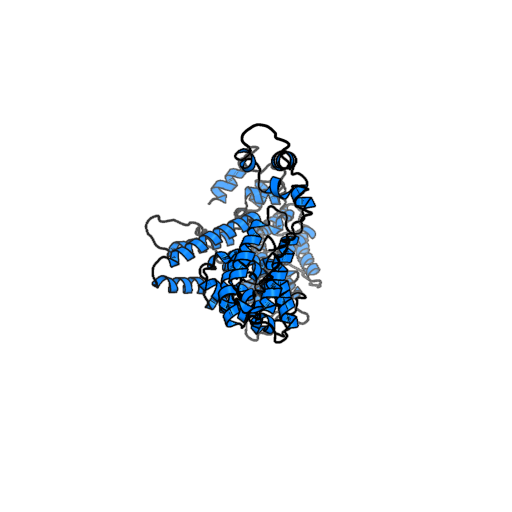5 -15.145 1.00 77.94 98 ILE A C 1
ATOM 761 O O . ILE A 1 98 ? 21.901 -6.864 -14.871 1.00 77.94 98 ILE A O 1
ATOM 765 N N . ASN A 1 99 ? 19.838 -5.975 -14.883 1.00 74.31 99 ASN A N 1
ATOM 766 C CA . ASN A 1 99 ? 19.168 -7.079 -14.184 1.00 74.31 99 ASN A CA 1
ATOM 767 C C . ASN A 1 99 ? 18.267 -7.920 -15.103 1.00 74.31 99 ASN A C 1
ATOM 769 O O . ASN A 1 99 ? 17.415 -8.672 -14.624 1.00 74.31 99 ASN A O 1
ATOM 773 N N . MET A 1 100 ? 18.392 -7.757 -16.419 1.00 75.44 100 MET A N 1
ATOM 774 C CA . MET A 1 100 ? 17.595 -8.492 -17.390 1.00 75.44 100 MET A CA 1
ATOM 775 C C . MET A 1 100 ? 18.349 -9.742 -17.836 1.00 75.44 100 MET A C 1
ATOM 777 O O . MET A 1 100 ? 19.502 -9.677 -18.251 1.00 75.44 100 MET A O 1
ATOM 781 N N . THR A 1 101 ? 17.677 -10.887 -17.779 1.00 78.38 101 THR A N 1
ATOM 782 C CA . THR A 1 101 ? 18.158 -12.127 -18.389 1.00 78.38 101 THR A CA 1
ATOM 783 C C . THR A 1 101 ? 17.212 -12.490 -19.521 1.00 78.38 101 THR A C 1
ATOM 785 O O . THR A 1 101 ? 16.006 -12.627 -19.306 1.00 78.38 101 THR A O 1
ATOM 788 N N . LEU A 1 102 ? 17.751 -12.609 -20.729 1.00 77.88 102 LEU A N 1
ATOM 789 C CA . LEU A 1 102 ? 17.009 -12.978 -21.922 1.00 77.88 102 LEU A CA 1
ATOM 790 C C . LEU A 1 102 ? 16.876 -14.503 -21.962 1.00 77.88 102 LEU A C 1
ATOM 792 O O . LEU A 1 102 ? 17.875 -15.214 -22.019 1.00 77.88 102 LEU A O 1
ATOM 796 N N . ASN A 1 103 ? 15.636 -14.988 -21.902 1.00 78.12 103 ASN A N 1
ATOM 797 C CA . ASN A 1 103 ? 15.307 -16.401 -22.048 1.00 78.12 103 ASN A CA 1
ATOM 798 C C . ASN A 1 103 ? 14.599 -16.609 -23.389 1.00 78.12 103 ASN A C 1
ATOM 800 O O . ASN A 1 103 ? 13.433 -16.233 -23.536 1.00 78.12 103 ASN A O 1
ATOM 804 N N . LEU A 1 104 ? 15.319 -17.179 -24.351 1.00 74.00 104 LEU A N 1
ATOM 805 C CA . LEU A 1 104 ? 14.777 -17.549 -25.653 1.00 74.00 104 LEU A CA 1
ATOM 806 C C . LEU A 1 104 ? 14.035 -18.884 -25.544 1.00 74.00 104 LEU A C 1
ATOM 808 O O . LEU A 1 104 ? 14.640 -19.915 -25.243 1.00 74.00 104 LEU A O 1
ATOM 812 N N . THR A 1 105 ? 12.732 -18.887 -25.823 1.00 64.88 105 THR A N 1
ATOM 813 C CA . THR A 1 105 ? 12.023 -20.144 -26.080 1.00 64.88 105 THR A CA 1
ATOM 814 C C . THR A 1 105 ? 12.237 -20.520 -27.540 1.00 64.88 105 THR A C 1
ATOM 816 O O . THR A 1 105 ? 12.231 -19.650 -28.406 1.00 64.88 105 THR A O 1
ATOM 819 N N . SER A 1 106 ? 12.501 -21.794 -27.844 1.00 57.97 106 SER A N 1
ATOM 820 C CA . SER A 1 106 ? 12.756 -22.223 -29.222 1.00 57.97 106 SER A CA 1
ATOM 821 C C . SER A 1 106 ? 11.500 -22.022 -30.078 1.00 57.97 106 SER A C 1
ATOM 823 O O . SER A 1 106 ? 10.628 -22.892 -30.122 1.00 57.97 106 SER A O 1
ATOM 825 N N . THR A 1 107 ? 11.390 -20.877 -30.748 1.00 53.31 107 THR A N 1
ATOM 826 C CA . THR A 1 107 ? 10.369 -20.618 -31.760 1.00 53.31 107 THR A CA 1
ATOM 827 C C . THR A 1 107 ? 10.857 -21.158 -33.101 1.00 53.31 107 THR A C 1
ATOM 829 O O . THR A 1 107 ? 11.837 -20.701 -33.677 1.00 53.31 107 THR A O 1
ATOM 832 N N . SER A 1 108 ? 10.163 -22.175 -33.610 1.00 50.41 108 SER A N 1
ATOM 833 C CA . SER A 1 108 ? 10.416 -22.796 -34.919 1.00 50.41 108 SER A CA 1
ATOM 834 C C . SER A 1 108 ? 9.910 -21.961 -36.105 1.00 50.41 108 SER A C 1
ATOM 836 O O . SER A 1 108 ? 10.117 -22.324 -37.260 1.00 50.41 108 SER A O 1
ATOM 838 N N . SER A 1 109 ? 9.249 -20.838 -35.841 1.00 51.06 109 SER A N 1
ATOM 839 C CA . SER A 1 109 ? 8.781 -19.879 -36.838 1.00 51.06 109 SER A CA 1
ATOM 840 C C . SER A 1 109 ? 9.672 -18.647 -36.778 1.00 51.06 109 SER A C 1
ATOM 842 O O . SER A 1 109 ? 9.849 -18.141 -35.675 1.00 51.06 109 SER A O 1
ATOM 844 N N . GLY A 1 110 ? 10.187 -18.161 -37.915 1.00 52.91 110 GLY A N 1
ATOM 845 C CA . GLY A 1 110 ? 11.069 -16.983 -38.056 1.00 52.91 110 GLY A CA 1
ATOM 846 C C . GLY A 1 110 ? 10.467 -15.634 -37.628 1.00 52.91 110 GLY A C 1
ATOM 847 O O . GLY A 1 110 ? 10.559 -14.651 -38.346 1.00 52.91 110 GLY A O 1
ATOM 848 N N . LEU A 1 111 ? 9.812 -15.610 -36.475 1.00 54.50 111 LEU A N 1
ATOM 849 C CA . LEU A 1 111 ? 9.345 -14.463 -35.726 1.00 54.50 111 LEU A CA 1
ATOM 850 C C . LEU A 1 111 ? 10.242 -14.361 -34.490 1.00 54.50 111 LEU A C 1
ATOM 852 O O . LEU A 1 111 ? 10.520 -15.374 -33.839 1.00 54.50 111 LEU A O 1
ATOM 856 N N . LEU A 1 112 ? 10.679 -13.144 -34.160 1.00 61.34 112 LEU A N 1
ATOM 857 C CA . LEU A 1 112 ? 11.387 -12.876 -32.910 1.00 61.34 112 LEU A CA 1
ATOM 858 C C . LEU A 1 112 ? 10.548 -13.386 -31.727 1.00 61.34 112 LEU A C 1
ATOM 860 O O . LEU A 1 112 ? 9.367 -13.058 -31.604 1.00 61.34 112 LEU A O 1
ATOM 864 N N . ASP A 1 113 ? 11.177 -14.149 -30.831 1.00 71.62 113 ASP A N 1
ATOM 865 C CA . ASP A 1 113 ? 10.618 -14.456 -29.513 1.00 71.62 113 ASP A CA 1
ATOM 866 C C . ASP A 1 113 ? 10.187 -13.141 -28.830 1.00 71.62 113 ASP A C 1
ATOM 868 O O . ASP A 1 113 ? 10.843 -12.104 -28.978 1.00 71.62 113 ASP A O 1
ATOM 872 N N . LYS A 1 114 ? 9.056 -13.139 -28.114 1.00 74.06 114 LYS A N 1
ATOM 873 C CA . LYS A 1 114 ? 8.534 -11.914 -27.487 1.00 74.06 114 LYS A CA 1
ATOM 874 C C . LYS A 1 114 ? 9.546 -11.306 -26.510 1.00 74.06 114 LYS A C 1
ATOM 876 O O . LYS A 1 114 ? 9.734 -10.094 -26.528 1.00 74.06 114 LYS A O 1
ATOM 881 N N . ASN A 1 115 ? 10.256 -12.131 -25.736 1.00 75.94 115 ASN A N 1
ATOM 882 C CA . ASN A 1 115 ? 11.298 -11.656 -24.827 1.00 75.94 115 ASN A CA 1
ATOM 883 C C . ASN A 1 115 ? 12.464 -11.044 -25.607 1.00 75.94 115 ASN A C 1
ATOM 885 O O . ASN A 1 115 ? 13.011 -10.028 -25.184 1.00 75.94 115 ASN A O 1
ATOM 889 N N . LEU A 1 116 ? 12.828 -11.626 -26.756 1.00 80.62 116 LEU A N 1
ATOM 890 C CA . LEU A 1 116 ? 13.853 -11.058 -27.633 1.00 80.62 116 LEU A CA 1
ATOM 891 C C . LEU A 1 116 ? 13.399 -9.729 -28.232 1.00 80.62 116 LEU A C 1
ATOM 893 O O . LEU A 1 116 ? 14.182 -8.786 -28.233 1.00 80.62 116 LEU A O 1
ATOM 897 N N . THR A 1 117 ? 12.144 -9.636 -28.678 1.00 79.44 117 THR A N 1
ATOM 898 C CA . THR A 1 117 ? 11.531 -8.408 -29.209 1.00 79.44 117 THR A CA 1
ATOM 899 C C . THR A 1 117 ? 11.553 -7.289 -28.171 1.00 79.44 117 THR A C 1
ATOM 901 O O . THR A 1 117 ? 12.016 -6.185 -28.464 1.00 79.44 117 THR A O 1
ATOM 904 N N . ASP A 1 118 ? 11.099 -7.578 -26.953 1.00 77.06 118 ASP A N 1
ATOM 905 C CA . ASP A 1 118 ? 11.085 -6.617 -25.851 1.00 77.06 118 ASP A CA 1
ATOM 906 C C . ASP A 1 118 ? 12.522 -6.200 -25.487 1.00 77.06 118 ASP A C 1
ATOM 908 O O . ASP A 1 118 ? 12.801 -5.013 -25.320 1.00 77.06 118 ASP A O 1
ATOM 912 N N . PHE A 1 119 ? 13.470 -7.145 -25.472 1.00 84.56 119 PHE A N 1
ATOM 913 C CA . PHE A 1 119 ? 14.888 -6.869 -25.220 1.00 84.56 119 PHE A CA 1
ATOM 914 C C . PHE A 1 119 ? 15.511 -5.945 -26.278 1.00 84.56 119 PHE A C 1
ATOM 916 O O . PHE A 1 119 ? 16.137 -4.941 -25.934 1.00 84.56 119 PHE A O 1
ATOM 923 N N . VAL A 1 120 ? 15.334 -6.230 -27.574 1.00 86.19 120 VAL A N 1
ATOM 924 C CA . VAL A 1 120 ? 15.937 -5.412 -28.647 1.00 86.19 120 VAL A CA 1
ATOM 925 C C . VAL A 1 120 ? 15.332 -4.011 -28.726 1.00 86.19 120 VAL A C 1
ATOM 927 O O . VAL A 1 120 ? 16.015 -3.083 -29.164 1.00 86.19 120 VAL A O 1
ATOM 930 N N . GLN A 1 121 ? 14.096 -3.810 -28.251 1.00 84.06 121 GLN A N 1
ATOM 931 C CA . GLN A 1 121 ? 13.515 -2.471 -28.128 1.00 84.06 121 GLN A CA 1
ATOM 932 C C . GLN A 1 121 ? 14.291 -1.589 -27.141 1.00 84.06 121 GLN A C 1
ATOM 934 O O . GLN A 1 121 ? 14.494 -0.409 -27.433 1.00 84.06 121 GLN A O 1
ATOM 939 N N . TYR A 1 122 ? 14.813 -2.146 -26.041 1.00 87.19 122 TYR A N 1
ATOM 940 C CA . TYR A 1 122 ? 15.670 -1.402 -25.105 1.00 87.19 122 TYR A CA 1
ATOM 941 C C . TYR A 1 122 ? 17.007 -0.971 -25.722 1.00 87.19 122 TYR A C 1
ATOM 943 O O . TYR A 1 122 ? 17.614 -0.009 -25.254 1.00 87.19 122 TYR A O 1
ATOM 951 N N . LEU A 1 123 ? 17.456 -1.631 -26.794 1.00 90.56 123 LEU A N 1
ATOM 952 C CA . LEU A 1 123 ? 18.681 -1.278 -27.515 1.00 90.56 123 LEU A CA 1
ATOM 953 C C . LEU A 1 123 ? 18.469 -0.229 -28.619 1.00 90.56 123 LEU A C 1
ATOM 955 O O . LEU A 1 123 ? 19.454 0.284 -29.154 1.00 90.56 123 LEU A O 1
ATOM 959 N N . ARG A 1 124 ? 17.226 0.159 -28.942 1.00 91.19 124 ARG A N 1
ATOM 960 C CA . ARG A 1 124 ? 16.942 1.199 -29.955 1.00 91.19 124 ARG A CA 1
ATOM 961 C C . ARG A 1 124 ? 17.660 2.530 -29.706 1.00 91.19 124 ARG A C 1
ATOM 963 O O . ARG A 1 124 ? 18.217 3.071 -30.663 1.00 91.19 124 ARG A O 1
ATOM 970 N N . PRO A 1 125 ? 17.728 3.065 -28.468 1.00 92.12 125 PRO A N 1
ATOM 971 C CA . PRO A 1 125 ? 18.511 4.267 -28.196 1.00 92.12 125 PRO A CA 1
ATOM 972 C C . PRO A 1 125 ? 19.988 4.103 -28.578 1.00 92.12 125 PRO A C 1
ATOM 974 O O . PRO A 1 125 ? 20.569 5.007 -29.167 1.00 92.12 125 PRO A O 1
ATOM 977 N N . MET A 1 126 ? 20.588 2.936 -28.328 1.00 93.19 126 MET A N 1
ATOM 978 C CA . MET A 1 126 ? 21.967 2.660 -28.742 1.00 93.19 126 MET A CA 1
ATOM 979 C C . MET A 1 126 ? 22.095 2.565 -30.270 1.00 93.19 126 MET A C 1
ATOM 981 O O . MET A 1 126 ? 23.056 3.081 -30.837 1.00 93.19 126 MET A O 1
ATOM 985 N N . GLY A 1 127 ? 21.104 1.986 -30.956 1.00 94.00 127 GLY A N 1
ATOM 986 C CA . GLY A 1 127 ? 21.040 1.972 -32.421 1.00 94.00 127 GLY A CA 1
ATOM 987 C C . GLY A 1 127 ? 20.993 3.376 -33.038 1.00 94.00 127 GLY A C 1
ATOM 988 O O . GLY A 1 127 ? 21.694 3.650 -34.015 1.00 94.00 127 GLY A O 1
ATOM 989 N N . ARG A 1 128 ? 20.228 4.298 -32.437 1.00 94.19 128 ARG A N 1
ATOM 990 C CA . ARG A 1 128 ? 20.194 5.721 -32.824 1.00 94.19 128 ARG A CA 1
ATOM 991 C C . ARG A 1 128 ? 21.536 6.420 -32.599 1.00 94.19 128 ARG A C 1
ATOM 993 O O . ARG A 1 128 ? 22.021 7.106 -33.495 1.00 94.19 128 ARG A O 1
ATOM 1000 N N . PHE A 1 129 ? 22.169 6.181 -31.451 1.00 95.25 129 PHE A N 1
ATOM 1001 C CA . PHE A 1 129 ? 23.514 6.680 -31.151 1.00 95.25 129 PHE A CA 1
ATOM 1002 C C . PHE A 1 129 ? 24.539 6.222 -32.197 1.00 95.25 129 PHE A C 1
ATOM 1004 O O . PHE A 1 129 ? 25.226 7.053 -32.783 1.00 95.25 129 PHE A O 1
ATOM 1011 N N . ILE A 1 130 ? 24.578 4.923 -32.510 1.00 94.12 130 ILE A N 1
ATOM 1012 C CA . ILE A 1 130 ? 25.486 4.350 -33.516 1.00 94.12 130 ILE A CA 1
ATOM 1013 C C . ILE A 1 130 ? 25.261 4.988 -34.890 1.00 94.12 130 ILE A C 1
ATOM 1015 O O . ILE A 1 130 ? 26.217 5.370 -35.561 1.00 94.12 130 ILE A O 1
ATOM 1019 N N . ARG A 1 131 ? 24.002 5.136 -35.318 1.00 93.00 131 ARG A N 1
ATOM 1020 C CA . ARG A 1 131 ? 23.672 5.809 -36.583 1.00 93.00 131 ARG A CA 1
ATOM 1021 C C . ARG A 1 131 ? 24.174 7.238 -36.625 1.00 93.00 131 ARG A C 1
ATOM 1023 O O . ARG A 1 131 ? 24.724 7.652 -37.641 1.00 93.00 131 ARG A O 1
ATOM 1030 N N . SER A 1 132 ? 23.997 7.967 -35.530 1.00 92.44 132 SER A N 1
ATOM 1031 C CA . SER A 1 132 ? 24.504 9.326 -35.406 1.00 92.44 132 SER A CA 1
ATOM 1032 C C . SER A 1 132 ? 26.031 9.344 -35.485 1.00 92.44 132 SER A C 1
ATOM 1034 O O . SER A 1 132 ? 26.573 10.144 -36.237 1.00 92.44 132 SER A O 1
ATOM 1036 N N . CYS A 1 133 ? 26.730 8.418 -34.820 1.00 91.62 133 CYS A N 1
ATOM 1037 C CA . CYS A 1 133 ? 28.184 8.279 -34.933 1.00 91.62 133 CYS A CA 1
ATOM 1038 C C . CYS A 1 133 ? 28.636 8.029 -36.378 1.00 91.62 133 CYS A C 1
ATOM 1040 O O . CYS A 1 133 ? 29.532 8.715 -36.863 1.00 91.62 133 CYS A O 1
ATOM 1042 N N . VAL A 1 134 ? 27.998 7.087 -37.080 1.00 90.56 134 VAL A N 1
ATOM 1043 C CA . VAL A 1 134 ? 28.297 6.781 -38.490 1.00 90.56 134 VAL A CA 1
ATOM 1044 C C . VAL A 1 134 ? 28.057 8.006 -39.378 1.00 90.56 134 VAL A C 1
ATOM 1046 O O . VAL A 1 134 ? 28.904 8.343 -40.202 1.00 90.56 134 VAL A O 1
ATOM 1049 N N . ASN A 1 135 ? 26.937 8.706 -39.186 1.00 89.50 135 ASN A N 1
ATOM 1050 C CA . ASN A 1 135 ? 26.600 9.903 -39.955 1.00 89.50 135 ASN A CA 1
ATOM 1051 C C . ASN A 1 135 ? 27.596 11.051 -39.703 1.00 89.50 135 ASN A C 1
ATOM 1053 O O . ASN A 1 135 ? 28.108 11.658 -40.644 1.00 89.50 135 ASN A O 1
ATOM 1057 N N . ILE A 1 136 ? 27.929 11.330 -38.439 1.00 88.50 136 ILE A N 1
ATOM 1058 C CA . ILE A 1 136 ? 28.921 12.354 -38.081 1.00 88.50 136 ILE A CA 1
ATOM 1059 C C . ILE A 1 136 ? 30.283 12.003 -38.697 1.00 88.50 136 ILE A C 1
ATOM 1061 O O . ILE A 1 136 ? 30.912 12.865 -39.310 1.00 88.50 136 ILE A O 1
ATOM 1065 N N . ALA A 1 137 ? 30.718 10.743 -38.618 1.00 86.00 137 ALA A N 1
ATOM 1066 C CA . ALA A 1 137 ? 31.985 10.308 -39.207 1.00 86.00 137 ALA A CA 1
ATOM 1067 C C . ALA A 1 137 ? 32.035 10.505 -40.733 1.00 86.00 137 ALA A C 1
ATOM 1069 O O . ALA A 1 137 ? 33.042 10.960 -41.270 1.00 86.00 137 ALA A O 1
ATOM 1070 N N . GLN A 1 138 ? 30.935 10.205 -41.432 1.00 84.00 138 GLN A N 1
ATOM 1071 C CA . GLN A 1 138 ? 30.835 10.373 -42.885 1.00 84.00 138 GLN A CA 1
ATOM 1072 C C . GLN A 1 138 ? 30.811 11.851 -43.306 1.00 84.00 138 GLN A C 1
ATOM 1074 O O . GLN A 1 138 ? 31.456 12.224 -44.283 1.00 84.00 138 GLN A O 1
ATOM 1079 N N . THR A 1 139 ? 30.089 12.702 -42.572 1.00 80.75 139 THR A N 1
ATOM 1080 C CA . THR A 1 139 ? 29.918 14.132 -42.905 1.00 80.75 139 THR A CA 1
ATOM 1081 C C . THR A 1 139 ? 31.126 14.999 -42.566 1.00 80.75 139 THR A C 1
ATOM 1083 O O . THR A 1 139 ? 31.408 15.962 -43.276 1.00 80.75 139 THR A O 1
ATOM 1086 N N . THR A 1 140 ? 31.857 14.678 -41.501 1.00 72.62 140 THR A N 1
ATOM 1087 C CA . THR A 1 140 ? 32.984 15.504 -41.038 1.00 72.62 140 THR A CA 1
ATOM 1088 C C . THR A 1 140 ? 34.258 15.304 -41.860 1.00 72.62 140 THR A C 1
ATOM 1090 O O . THR A 1 140 ? 35.227 16.031 -41.658 1.00 72.62 140 THR A O 1
ATOM 1093 N N . ASN A 1 141 ? 34.269 14.356 -42.809 1.00 57.16 141 ASN A N 1
ATOM 1094 C CA . ASN A 1 141 ? 35.439 13.974 -43.612 1.00 57.16 141 ASN A CA 1
ATOM 1095 C C . ASN A 1 141 ? 36.680 13.654 -42.749 1.00 57.16 141 ASN A C 1
ATOM 1097 O O . ASN A 1 141 ? 37.815 13.681 -43.227 1.00 57.16 141 ASN A O 1
ATOM 1101 N N . ILE A 1 142 ? 36.464 13.349 -41.461 1.00 53.94 142 ILE A N 1
ATOM 1102 C CA . ILE A 1 142 ? 37.497 12.906 -40.533 1.00 53.94 142 ILE A CA 1
ATOM 1103 C C . ILE A 1 142 ? 37.733 11.435 -40.855 1.00 53.94 142 ILE A C 1
ATOM 1105 O O . ILE A 1 142 ? 37.173 10.521 -40.248 1.00 53.94 142 ILE A O 1
ATOM 1109 N N . SER A 1 143 ? 38.568 11.196 -41.862 1.00 52.31 143 SER A N 1
ATOM 1110 C CA . SER A 1 143 ? 39.248 9.921 -42.007 1.00 52.31 143 SER A CA 1
ATOM 1111 C C . SER A 1 143 ? 40.064 9.685 -40.733 1.00 52.31 143 SER A C 1
ATOM 1113 O O . SER A 1 143 ? 41.138 10.258 -40.554 1.00 52.31 143 SER A O 1
ATOM 1115 N N . SER A 1 144 ? 39.515 8.831 -39.872 1.00 54.00 144 SER A N 1
ATOM 1116 C CA . SER A 1 144 ? 40.007 8.366 -38.573 1.00 54.00 144 SER A CA 1
ATOM 1117 C C . SER A 1 144 ? 39.595 9.21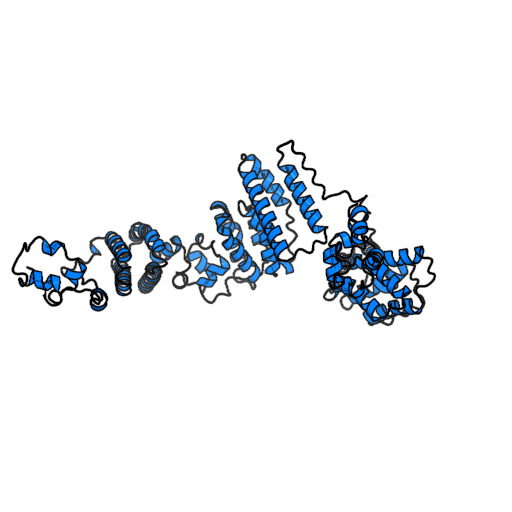5 -37.360 1.00 54.00 144 SER A C 1
ATOM 1119 O O . SER A 1 144 ? 40.275 10.142 -36.932 1.00 54.00 144 SER A O 1
ATOM 1121 N N . PHE A 1 145 ? 38.524 8.762 -36.693 1.00 68.94 145 PHE A N 1
ATOM 1122 C CA . PHE A 1 145 ? 38.643 8.520 -35.251 1.00 68.94 145 PHE A CA 1
ATOM 1123 C C . PHE A 1 145 ? 40.021 7.894 -35.017 1.00 68.94 145 PHE A C 1
ATOM 1125 O O . PHE A 1 145 ? 40.353 6.932 -35.725 1.00 68.94 145 PHE A O 1
ATOM 1132 N N . ARG A 1 146 ? 40.844 8.447 -34.117 1.00 73.69 146 ARG A N 1
ATOM 1133 C CA . ARG A 1 146 ? 42.216 7.949 -33.965 1.00 73.69 146 ARG A CA 1
ATOM 1134 C C . ARG A 1 146 ? 42.171 6.450 -33.717 1.00 73.69 146 ARG A C 1
ATOM 1136 O O . ARG A 1 146 ? 41.270 5.955 -33.038 1.00 73.69 146 ARG A O 1
ATOM 1143 N N . ASN A 1 147 ? 43.132 5.723 -34.284 1.00 76.62 147 ASN A N 1
ATOM 1144 C CA . ASN A 1 147 ? 43.173 4.270 -34.145 1.00 76.62 147 ASN A CA 1
ATOM 1145 C C . ASN A 1 147 ? 43.115 3.862 -32.662 1.00 76.62 147 ASN A C 1
ATOM 1147 O O . ASN A 1 147 ? 42.367 2.960 -32.311 1.00 76.62 147 ASN A O 1
ATOM 1151 N N . ASP A 1 148 ? 43.793 4.609 -31.787 1.00 76.81 148 ASP A N 1
ATOM 1152 C CA . ASP A 1 148 ? 43.741 4.428 -30.331 1.00 76.81 148 ASP A CA 1
ATOM 1153 C C . ASP A 1 148 ? 42.311 4.511 -29.777 1.00 76.81 148 ASP A C 1
ATOM 1155 O O . ASP A 1 148 ? 41.913 3.715 -28.931 1.00 76.81 148 ASP A O 1
ATOM 1159 N N . THR A 1 149 ? 41.497 5.425 -30.294 1.00 79.94 149 THR A N 1
ATOM 1160 C CA . THR A 1 149 ? 40.108 5.620 -29.877 1.00 79.94 149 THR A CA 1
ATOM 1161 C C . THR A 1 149 ? 39.179 4.537 -30.422 1.00 79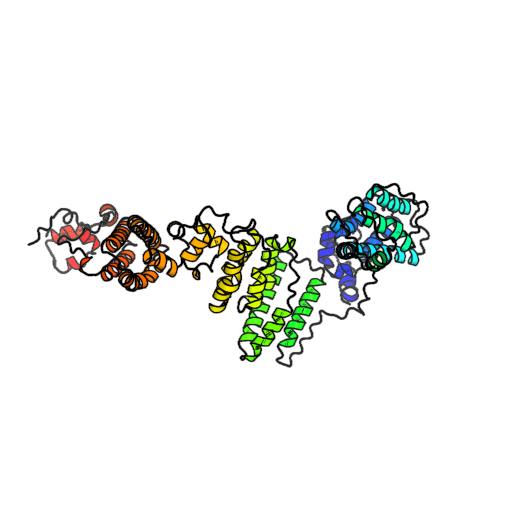.94 149 THR A C 1
ATOM 1163 O O . THR A 1 149 ? 38.273 4.081 -29.722 1.00 79.94 149 THR A O 1
ATOM 1166 N N . ILE A 1 150 ? 39.433 4.052 -31.640 1.00 78.94 150 ILE A N 1
ATOM 1167 C CA . ILE A 1 150 ? 38.782 2.840 -32.158 1.00 78.94 150 ILE A CA 1
ATOM 1168 C C . ILE A 1 150 ? 39.107 1.649 -31.248 1.00 78.94 150 ILE A C 1
ATOM 1170 O O . ILE A 1 150 ? 38.206 0.907 -30.853 1.00 78.94 150 ILE A O 1
ATOM 1174 N N . GLN A 1 151 ? 40.373 1.509 -30.847 1.00 80.94 151 GLN A N 1
ATOM 1175 C CA . GLN A 1 151 ? 40.801 0.466 -29.919 1.00 80.94 151 GLN A CA 1
ATOM 1176 C C . GLN A 1 151 ? 40.160 0.622 -28.536 1.00 80.94 151 GLN A C 1
ATOM 1178 O O . GLN A 1 151 ? 39.812 -0.386 -27.933 1.00 80.94 151 GLN A O 1
ATOM 1183 N N . LEU A 1 152 ? 39.914 1.841 -28.041 1.00 84.19 152 LEU A N 1
ATOM 1184 C CA . LEU A 1 152 ? 39.169 2.044 -26.789 1.00 84.19 152 LEU A CA 1
ATOM 1185 C C . LEU A 1 152 ? 37.753 1.450 -26.849 1.00 84.19 152 LEU A C 1
ATOM 1187 O O . LEU A 1 152 ? 37.320 0.831 -25.879 1.00 84.19 152 LEU A O 1
ATOM 1191 N N . LEU A 1 153 ? 37.043 1.592 -27.972 1.00 82.88 153 LEU A N 1
ATOM 1192 C CA . LEU A 1 153 ? 35.682 1.055 -28.144 1.00 82.88 153 LEU A CA 1
ATOM 1193 C C . LEU A 1 153 ? 35.663 -0.465 -28.247 1.00 82.88 153 LEU A C 1
ATOM 1195 O O . LEU A 1 153 ? 34.840 -1.134 -27.615 1.00 82.88 153 LEU A O 1
ATOM 1199 N N . VAL A 1 154 ? 36.592 -1.005 -29.034 1.00 82.25 154 VAL A N 1
ATOM 120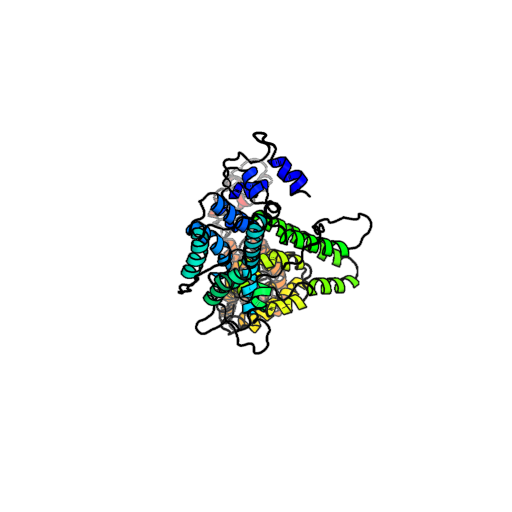0 C CA . VAL A 1 154 ? 36.783 -2.448 -29.184 1.00 82.25 154 VAL A CA 1
ATOM 1201 C C . VAL A 1 154 ? 37.150 -3.060 -27.833 1.00 82.25 154 VAL A C 1
ATOM 1203 O O . VAL A 1 154 ? 36.473 -3.978 -27.376 1.00 82.25 154 VAL A O 1
ATOM 1206 N N . ASN A 1 155 ? 38.148 -2.500 -27.145 1.00 83.69 155 ASN A N 1
ATOM 1207 C CA . ASN A 1 155 ? 38.596 -2.971 -25.836 1.00 83.69 155 ASN A CA 1
ATOM 1208 C C . ASN A 1 155 ? 37.501 -2.851 -24.781 1.00 83.69 155 ASN A C 1
ATOM 1210 O O . ASN A 1 155 ? 37.341 -3.760 -23.971 1.00 83.69 155 ASN A O 1
ATOM 1214 N N . TRP A 1 156 ? 36.723 -1.764 -24.786 1.00 87.25 156 TRP A N 1
ATOM 1215 C CA . TRP A 1 156 ? 35.570 -1.644 -23.897 1.00 87.25 156 TRP A CA 1
ATOM 1216 C C . TRP A 1 156 ? 34.580 -2.783 -24.133 1.00 87.25 156 TRP A C 1
ATOM 1218 O O . TRP A 1 156 ? 34.148 -3.420 -23.174 1.00 87.25 156 TRP A O 1
ATOM 1228 N N . THR A 1 157 ? 34.271 -3.085 -25.394 1.00 83.38 157 THR A N 1
ATOM 1229 C CA . THR A 1 157 ? 33.322 -4.149 -25.728 1.00 83.38 157 THR A CA 1
ATOM 1230 C C . THR A 1 157 ? 33.843 -5.512 -25.283 1.00 83.38 157 THR A C 1
ATOM 1232 O O . THR A 1 157 ? 33.129 -6.225 -24.583 1.00 83.38 157 THR A O 1
ATOM 1235 N N . VAL A 1 158 ? 35.101 -5.833 -25.608 1.00 82.94 158 VAL A N 1
ATOM 1236 C CA . VAL A 1 158 ? 35.818 -7.058 -25.200 1.00 82.94 158 VAL A CA 1
ATOM 1237 C C . VAL A 1 158 ? 35.818 -7.224 -23.677 1.00 82.94 158 VAL A C 1
ATOM 1239 O O . VAL A 1 158 ? 35.452 -8.284 -23.164 1.00 82.94 158 VAL A O 1
ATOM 1242 N N . ASN A 1 159 ? 36.153 -6.159 -22.945 1.00 84.00 159 ASN A N 1
ATOM 1243 C CA . ASN A 1 159 ? 36.155 -6.156 -21.482 1.00 84.00 159 ASN A CA 1
ATOM 1244 C C . ASN A 1 159 ? 34.744 -6.310 -20.913 1.00 84.00 159 ASN A C 1
ATOM 1246 O O . ASN A 1 159 ? 34.545 -7.020 -19.933 1.00 84.00 159 ASN A O 1
ATOM 1250 N N . TYR A 1 160 ? 33.744 -5.670 -21.519 1.00 81.12 160 TYR A N 1
ATOM 1251 C CA . TYR A 1 160 ? 32.373 -5.743 -21.033 1.00 81.12 160 TYR A CA 1
ATOM 1252 C C . TYR A 1 160 ? 31.783 -7.149 -21.196 1.00 81.12 160 TYR A C 1
ATOM 1254 O O . TYR A 1 160 ? 31.049 -7.600 -20.317 1.00 81.12 160 TYR A O 1
ATOM 1262 N N . ILE A 1 161 ? 32.085 -7.854 -22.285 1.00 78.19 161 ILE A N 1
ATOM 1263 C CA . ILE A 1 161 ? 31.564 -9.206 -22.548 1.00 78.19 161 ILE A CA 1
ATOM 1264 C C . ILE A 1 161 ? 32.383 -10.327 -21.893 1.00 78.19 161 ILE A C 1
ATOM 1266 O O . ILE A 1 161 ? 31.966 -11.479 -21.968 1.00 78.19 161 ILE A O 1
ATOM 1270 N N . ASN A 1 162 ? 33.517 -10.015 -21.249 1.00 73.94 162 ASN A N 1
ATOM 1271 C CA . ASN A 1 162 ? 34.458 -10.997 -20.690 1.00 73.94 162 ASN A CA 1
ATOM 1272 C C . ASN A 1 162 ? 34.881 -12.082 -21.703 1.00 73.94 162 ASN A C 1
ATOM 1274 O O . ASN A 1 162 ? 35.037 -13.247 -21.338 1.00 73.94 162 ASN A O 1
ATOM 1278 N N . ASN A 1 163 ? 35.045 -11.728 -22.981 1.00 65.56 163 ASN A N 1
ATOM 1279 C CA . ASN A 1 163 ? 35.356 -12.691 -24.037 1.00 65.56 163 ASN A CA 1
ATOM 1280 C C . ASN A 1 163 ? 36.482 -12.184 -24.939 1.00 65.56 163 ASN A C 1
ATOM 1282 O O . ASN A 1 163 ? 36.540 -10.997 -25.249 1.00 65.56 163 ASN A O 1
ATOM 1286 N N . GLN A 1 164 ? 37.356 -13.081 -25.393 1.00 60.28 164 GLN A N 1
ATOM 1287 C CA . GLN A 1 164 ? 38.468 -12.746 -26.285 1.00 60.28 164 GLN A CA 1
ATOM 1288 C C . GLN A 1 164 ? 37.987 -12.687 -27.739 1.00 60.28 164 GLN A C 1
ATOM 1290 O O . GLN A 1 164 ? 38.150 -13.638 -28.499 1.00 60.28 164 GLN A O 1
ATOM 1295 N N . ILE A 1 165 ? 37.380 -11.569 -28.141 1.00 63.22 165 ILE A N 1
ATOM 1296 C CA . ILE A 1 165 ? 37.157 -11.289 -29.564 1.00 63.22 165 ILE A CA 1
ATOM 1297 C C . ILE A 1 165 ? 38.421 -10.622 -30.118 1.00 63.22 165 ILE A C 1
ATOM 1299 O O . ILE A 1 165 ? 38.805 -9.543 -29.671 1.00 63.22 165 ILE A O 1
ATOM 1303 N N . SER A 1 166 ? 39.067 -11.246 -31.105 1.00 60.62 166 SER A N 1
ATOM 1304 C CA . SER A 1 166 ? 40.140 -10.613 -31.880 1.00 60.62 166 SER A CA 1
ATOM 1305 C C . SER A 1 166 ? 39.535 -9.740 -32.977 1.00 60.62 166 SER A C 1
ATOM 1307 O O . SER A 1 166 ? 39.160 -10.235 -34.038 1.00 60.62 166 SER A O 1
ATOM 1309 N N . VAL A 1 167 ? 39.428 -8.436 -32.728 1.00 63.59 167 VAL A N 1
ATOM 1310 C CA . VAL A 1 167 ? 38.996 -7.464 -33.742 1.00 63.59 167 VAL A CA 1
ATOM 1311 C C . VAL A 1 167 ? 40.239 -6.802 -34.333 1.00 63.59 167 VAL A C 1
ATOM 1313 O O . VAL A 1 167 ? 40.795 -5.873 -33.757 1.00 63.59 167 VAL A O 1
ATOM 1316 N N . ASN A 1 168 ? 40.701 -7.296 -35.483 1.00 61.88 168 ASN A N 1
ATOM 1317 C CA . ASN A 1 168 ? 41.920 -6.778 -36.121 1.00 61.88 168 ASN A CA 1
ATOM 1318 C C . ASN A 1 168 ? 41.680 -5.450 -36.859 1.00 61.88 168 ASN A C 1
ATOM 1320 O O . ASN A 1 168 ? 42.603 -4.657 -37.027 1.00 61.88 168 ASN A O 1
ATOM 1324 N N . THR A 1 169 ? 40.441 -5.196 -37.286 1.00 71.56 169 THR A N 1
ATOM 1325 C CA . THR A 1 169 ? 40.031 -3.977 -37.990 1.00 71.56 169 THR A CA 1
ATOM 1326 C C . THR A 1 169 ? 38.572 -3.677 -37.666 1.00 71.56 169 THR A C 1
ATOM 1328 O O . THR A 1 169 ? 37.724 -4.532 -37.894 1.00 71.56 169 THR A O 1
ATOM 1331 N N . PHE A 1 170 ? 38.270 -2.475 -37.172 1.00 81.44 170 PHE A N 1
ATOM 1332 C CA . PHE A 1 170 ? 36.900 -2.000 -36.960 1.00 81.44 170 PHE A CA 1
ATOM 1333 C C . PHE A 1 170 ? 36.664 -0.753 -37.811 1.00 81.44 170 PHE A C 1
ATOM 1335 O O . PHE A 1 170 ? 37.315 0.275 -37.609 1.00 81.44 170 PHE A O 1
ATOM 1342 N N . ASN A 1 171 ? 35.744 -0.832 -38.774 1.00 84.06 171 ASN A N 1
ATOM 1343 C CA . ASN A 1 171 ? 35.392 0.327 -39.588 1.00 84.06 171 ASN A CA 1
ATOM 1344 C C . ASN A 1 171 ? 34.273 1.125 -38.913 1.00 84.06 171 ASN A C 1
ATOM 1346 O O . ASN A 1 171 ? 33.092 0.804 -39.038 1.00 84.06 171 ASN A O 1
ATOM 1350 N N . PHE A 1 172 ? 34.665 2.216 -38.253 1.00 85.25 172 PHE A N 1
ATOM 1351 C CA . PHE A 1 172 ? 33.759 3.124 -37.548 1.00 85.25 172 PHE A CA 1
ATOM 1352 C C . PHE A 1 172 ? 32.634 3.682 -38.445 1.00 85.25 172 PHE A C 1
ATOM 1354 O O . PHE A 1 172 ? 31.541 3.966 -37.958 1.00 85.25 172 PHE A O 1
ATOM 1361 N N . ASN A 1 173 ? 32.861 3.788 -39.759 1.00 84.88 173 ASN A N 1
ATOM 1362 C CA . ASN A 1 173 ? 31.898 4.337 -40.720 1.00 84.88 173 ASN A CA 1
ATOM 1363 C C . ASN A 1 173 ? 30.861 3.310 -41.199 1.00 84.88 173 ASN A C 1
ATOM 1365 O O . ASN A 1 173 ? 29.994 3.653 -42.007 1.00 84.88 173 ASN A O 1
ATOM 1369 N N . ASN A 1 174 ? 30.954 2.053 -40.757 1.00 88.31 174 ASN A N 1
ATOM 1370 C CA . ASN A 1 174 ? 30.091 0.971 -41.210 1.00 88.31 174 ASN A CA 1
ATOM 1371 C C . ASN A 1 174 ? 29.167 0.498 -40.082 1.00 88.31 174 ASN A C 1
ATOM 1373 O O . ASN A 1 174 ? 29.597 -0.147 -39.131 1.00 88.31 174 ASN A O 1
ATOM 1377 N N . ILE A 1 175 ? 27.865 0.756 -40.221 1.00 90.50 175 ILE A N 1
ATOM 1378 C CA . ILE A 1 175 ? 26.848 0.339 -39.243 1.00 90.50 175 ILE A CA 1
ATOM 1379 C C . ILE A 1 175 ? 26.815 -1.183 -39.014 1.00 90.50 175 ILE A C 1
ATOM 1381 O O . ILE A 1 175 ? 26.496 -1.633 -37.916 1.00 90.50 175 ILE A O 1
ATOM 1385 N N . SER A 1 176 ? 27.179 -1.980 -40.024 1.00 90.12 176 SER A N 1
ATOM 1386 C CA . SER A 1 176 ? 27.253 -3.437 -39.900 1.00 90.12 176 SER A CA 1
ATOM 1387 C C . SER A 1 176 ? 28.400 -3.869 -38.985 1.00 90.12 176 SER A C 1
ATOM 1389 O O . SER A 1 176 ? 28.239 -4.823 -38.230 1.00 90.12 176 SER A O 1
ATOM 1391 N N . GLU A 1 177 ? 29.529 -3.152 -38.993 1.00 88.88 177 GLU A N 1
ATOM 1392 C CA . GLU A 1 177 ? 30.649 -3.419 -38.078 1.00 88.88 177 GLU A CA 1
ATOM 1393 C C . GLU A 1 177 ? 30.247 -3.134 -36.633 1.00 88.88 177 GLU A C 1
ATOM 1395 O O . GLU A 1 177 ? 30.520 -3.938 -35.745 1.00 88.88 177 GLU A O 1
ATOM 1400 N N . TRP A 1 178 ? 29.522 -2.037 -36.391 1.00 91.19 178 TRP A N 1
ATOM 1401 C CA . TRP A 1 178 ? 28.945 -1.735 -35.078 1.00 91.19 178 TRP A CA 1
ATOM 1402 C C . TRP A 1 178 ? 27.981 -2.821 -34.600 1.00 91.19 178 TRP A C 1
ATOM 1404 O O . TRP A 1 178 ? 28.014 -3.220 -33.434 1.00 91.19 178 TRP A O 1
ATOM 1414 N N . PHE A 1 179 ? 27.119 -3.309 -35.493 1.00 92.50 179 PHE A N 1
ATOM 1415 C CA . PHE A 1 179 ? 26.177 -4.369 -35.164 1.00 92.50 179 PHE A CA 1
ATOM 1416 C C . PHE A 1 179 ? 26.894 -5.661 -34.757 1.00 92.50 179 PHE A C 1
ATOM 1418 O O . PHE A 1 179 ? 26.611 -6.201 -33.688 1.00 92.50 179 PHE A O 1
ATOM 1425 N N . GLN A 1 180 ? 27.852 -6.116 -35.566 1.00 88.94 180 GLN A N 1
ATOM 1426 C CA . GLN A 1 180 ? 28.575 -7.368 -35.331 1.00 88.94 180 GLN A CA 1
ATOM 1427 C C . GLN A 1 180 ? 29.554 -7.277 -34.158 1.00 88.94 180 GLN A C 1
ATOM 1429 O O . GLN A 1 180 ? 29.675 -8.219 -33.381 1.00 88.94 180 GLN A O 1
ATOM 1434 N N . THR A 1 181 ? 30.231 -6.139 -34.000 1.00 86.50 181 THR A N 1
ATOM 1435 C CA . THR A 1 181 ? 31.299 -5.981 -33.004 1.00 86.50 181 THR A CA 1
ATOM 1436 C C . THR A 1 181 ? 30.768 -5.551 -31.645 1.00 86.50 181 THR A C 1
ATOM 1438 O O . THR A 1 181 ? 31.379 -5.898 -30.644 1.00 86.50 181 THR A O 1
ATOM 1441 N N . ILE A 1 182 ? 29.650 -4.815 -31.583 1.00 88.69 182 ILE A N 1
ATOM 1442 C CA . ILE A 1 182 ? 29.132 -4.240 -30.330 1.00 88.69 182 ILE A CA 1
ATOM 1443 C C . ILE A 1 182 ? 27.750 -4.777 -29.980 1.00 88.69 182 ILE A C 1
ATOM 1445 O O . ILE A 1 182 ? 27.567 -5.346 -28.906 1.00 88.69 182 ILE A O 1
ATOM 1449 N N . VAL A 1 183 ? 26.766 -4.632 -30.870 1.00 90.75 183 VAL A N 1
ATOM 1450 C CA . VAL A 1 183 ? 25.371 -4.976 -30.541 1.00 90.75 183 VAL A CA 1
ATOM 1451 C C . VAL A 1 183 ? 25.208 -6.478 -30.294 1.00 90.75 183 VAL A C 1
ATOM 1453 O O . VAL A 1 183 ? 24.668 -6.860 -29.260 1.00 90.75 183 VAL A O 1
ATOM 1456 N N . ILE A 1 184 ? 25.698 -7.335 -31.194 1.00 89.44 184 ILE A N 1
ATOM 1457 C CA . ILE A 1 184 ? 25.563 -8.793 -31.066 1.00 89.44 184 ILE A CA 1
ATOM 1458 C C . ILE A 1 184 ? 26.252 -9.330 -29.799 1.00 89.44 184 ILE A C 1
ATOM 1460 O O . ILE A 1 184 ? 25.591 -10.038 -29.033 1.00 89.44 184 ILE A O 1
ATOM 1464 N N . PRO A 1 185 ? 27.516 -8.976 -29.490 1.00 87.62 185 PRO A N 1
ATOM 1465 C CA . PRO A 1 185 ? 28.150 -9.403 -28.245 1.00 87.62 185 PRO A CA 1
ATOM 1466 C C . PRO A 1 185 ? 27.409 -8.932 -26.988 1.00 87.62 185 PRO A C 1
ATOM 1468 O O . PRO A 1 185 ? 27.317 -9.682 -26.016 1.00 87.62 185 PRO A O 1
ATOM 1471 N N . LEU A 1 186 ? 26.821 -7.730 -27.012 1.00 87.19 186 LEU A N 1
ATOM 1472 C CA . LEU A 1 186 ? 25.994 -7.232 -25.910 1.00 87.19 186 LEU A CA 1
ATOM 1473 C C . LEU A 1 186 ? 24.710 -8.044 -25.728 1.00 87.19 186 LEU A C 1
ATOM 1475 O O . LEU A 1 186 ? 24.358 -8.359 -24.592 1.00 87.19 186 LEU A O 1
ATOM 1479 N N . VAL A 1 187 ? 24.027 -8.408 -26.815 1.00 88.00 187 VAL A N 1
ATOM 1480 C CA . VAL A 1 187 ? 22.840 -9.275 -26.748 1.00 88.00 187 VAL A CA 1
ATOM 1481 C C . VAL A 1 187 ? 23.230 -10.653 -26.202 1.00 88.00 187 VAL A C 1
ATOM 1483 O O . VAL A 1 187 ? 22.605 -11.131 -25.258 1.00 88.00 187 VAL A O 1
ATOM 1486 N N . ASN A 1 188 ? 24.312 -11.248 -26.717 1.00 87.12 188 ASN A N 1
ATOM 1487 C CA . ASN A 1 188 ? 24.805 -12.554 -26.269 1.00 87.12 188 ASN A CA 1
ATOM 1488 C C . ASN A 1 188 ? 25.147 -12.583 -24.773 1.00 87.12 188 ASN A C 1
ATOM 1490 O O . ASN A 1 188 ? 24.859 -13.573 -24.108 1.00 87.12 188 ASN A O 1
ATOM 1494 N N . LYS A 1 189 ? 25.703 -11.498 -24.217 1.00 86.56 189 LYS A N 1
ATOM 1495 C CA . LYS A 1 189 ? 26.012 -11.404 -22.779 1.00 86.56 189 LYS A CA 1
ATOM 1496 C C . LYS A 1 189 ? 24.777 -11.577 -21.881 1.00 86.56 189 LYS A C 1
ATOM 1498 O O . LYS A 1 189 ? 24.914 -12.046 -20.756 1.00 86.56 189 LYS A O 1
ATOM 1503 N N . HIS A 1 190 ? 23.595 -11.180 -22.351 1.00 86.69 190 HIS A N 1
ATOM 1504 C CA . HIS A 1 190 ? 22.362 -11.226 -21.558 1.00 86.69 190 HIS A CA 1
ATOM 1505 C C . HIS A 1 190 ? 21.562 -12.522 -21.755 1.00 86.69 190 HIS A C 1
ATOM 1507 O O . HIS A 1 190 ? 20.534 -12.694 -21.098 1.00 86.69 190 HIS A O 1
ATOM 1513 N N . LEU A 1 191 ? 22.008 -13.431 -22.628 1.00 84.06 191 LEU A N 1
ATOM 1514 C CA . LEU A 1 191 ? 21.389 -14.744 -22.809 1.00 84.06 191 LEU A CA 1
ATOM 1515 C C . LEU A 1 191 ? 21.599 -15.639 -21.584 1.00 84.06 191 LEU A C 1
ATOM 1517 O O . LEU A 1 191 ? 22.646 -15.600 -20.934 1.00 84.06 191 LEU A O 1
ATOM 1521 N N . GLN A 1 192 ? 20.618 -16.495 -21.291 1.00 81.25 192 GLN A N 1
ATOM 1522 C CA . GLN A 1 192 ? 20.829 -17.582 -20.336 1.00 81.25 192 GLN A CA 1
ATOM 1523 C C . GLN A 1 192 ? 21.915 -18.551 -20.825 1.00 81.25 192 GLN A C 1
ATOM 1525 O O . GLN A 1 192 ? 22.154 -18.715 -22.023 1.00 81.25 192 GLN A O 1
ATOM 1530 N N . THR A 1 193 ? 22.561 -19.234 -19.878 1.00 77.69 193 THR A N 1
ATOM 1531 C CA . THR A 1 193 ? 23.571 -20.258 -20.167 1.00 77.69 193 THR A CA 1
ATOM 1532 C C . THR A 1 193 ? 23.024 -21.296 -21.158 1.00 77.69 193 THR A C 1
ATOM 1534 O O . THR A 1 193 ? 21.913 -21.790 -20.983 1.00 77.69 193 THR A O 1
ATOM 1537 N N . ASN A 1 194 ? 23.819 -21.644 -22.177 1.00 77.75 194 ASN A N 1
ATOM 1538 C CA . ASN A 1 194 ? 23.482 -22.567 -23.276 1.00 77.75 194 ASN A CA 1
ATOM 1539 C C . ASN A 1 194 ? 22.451 -22.062 -24.305 1.00 77.75 194 ASN A C 1
ATOM 1541 O O . ASN A 1 194 ? 22.003 -22.851 -25.136 1.00 77.75 194 ASN A O 1
ATOM 1545 N N . GLN A 1 195 ? 22.089 -20.777 -24.297 1.00 79.12 195 GLN A N 1
ATOM 1546 C CA . GLN A 1 195 ? 21.302 -20.177 -25.378 1.00 79.12 195 GLN A CA 1
ATOM 1547 C C . GLN A 1 195 ? 22.203 -19.527 -26.430 1.00 79.12 195 GLN A C 1
ATOM 1549 O O . GLN A 1 195 ? 23.294 -19.044 -26.133 1.00 79.12 195 GLN A O 1
ATOM 1554 N N . THR A 1 196 ? 21.730 -19.516 -27.673 1.00 81.06 196 THR A N 1
ATOM 1555 C CA . THR A 1 196 ? 22.384 -18.861 -28.811 1.00 81.06 196 THR A CA 1
ATOM 1556 C C . THR A 1 196 ? 21.354 -18.042 -29.578 1.00 81.06 196 THR A C 1
ATOM 1558 O O . THR A 1 196 ? 20.162 -18.359 -29.564 1.00 81.06 196 THR A O 1
ATOM 1561 N N . LEU A 1 197 ? 21.799 -16.955 -30.208 1.00 81.25 197 LEU A N 1
ATOM 1562 C CA . LEU A 1 197 ? 20.947 -16.199 -31.122 1.00 81.25 197 LEU A CA 1
ATOM 1563 C C . LEU A 1 197 ? 20.654 -17.016 -32.391 1.00 81.25 197 LEU A C 1
ATOM 1565 O O . LEU A 1 197 ? 21.483 -17.839 -32.777 1.00 81.25 197 LEU A O 1
ATOM 1569 N N . PRO A 1 198 ? 19.517 -16.768 -33.068 1.00 76.12 198 PRO A N 1
ATOM 1570 C CA . PRO A 1 198 ? 19.261 -17.334 -34.388 1.00 76.12 198 PRO A CA 1
ATOM 1571 C C . PRO A 1 198 ? 20.379 -16.973 -35.376 1.00 76.12 198 PRO A C 1
ATOM 1573 O O . PRO A 1 198 ? 20.851 -15.835 -35.369 1.00 76.12 198 PRO A O 1
ATOM 1576 N N . ASP A 1 199 ? 20.741 -17.901 -36.271 1.00 75.75 199 ASP A N 1
ATOM 1577 C CA . ASP A 1 199 ? 21.768 -17.671 -37.305 1.00 75.75 199 ASP A CA 1
ATOM 1578 C C . ASP A 1 199 ? 21.470 -16.416 -38.142 1.00 75.75 199 ASP A C 1
ATOM 1580 O O . ASP A 1 199 ? 22.365 -15.651 -38.506 1.00 75.75 199 ASP A O 1
ATOM 1584 N N . ASN A 1 200 ? 20.185 -16.171 -38.419 1.00 80.94 200 ASN A N 1
ATOM 1585 C CA . ASN A 1 200 ? 19.729 -14.955 -39.071 1.00 80.94 200 ASN A CA 1
ATOM 1586 C C . ASN A 1 200 ? 19.377 -13.875 -38.039 1.00 80.94 200 ASN A C 1
ATOM 1588 O O . ASN A 1 200 ? 18.311 -13.891 -37.427 1.00 80.94 200 ASN A O 1
ATOM 1592 N N . THR A 1 201 ? 20.253 -12.883 -37.909 1.00 86.31 201 THR A N 1
ATOM 1593 C CA . THR A 1 201 ? 20.088 -11.748 -36.990 1.00 86.31 201 THR A CA 1
ATOM 1594 C C . THR A 1 201 ? 19.481 -10.506 -37.658 1.00 86.31 201 THR A C 1
ATOM 1596 O O . THR A 1 201 ? 19.455 -9.430 -37.059 1.00 86.31 201 THR A O 1
ATOM 1599 N N . THR A 1 202 ? 18.950 -10.632 -38.882 1.00 85.81 202 THR A N 1
ATOM 1600 C CA . THR A 1 202 ? 18.377 -9.508 -39.650 1.00 85.81 202 THR A CA 1
ATOM 1601 C C . THR A 1 202 ? 17.236 -8.816 -38.906 1.00 85.81 202 THR A C 1
ATOM 1603 O O . THR A 1 202 ? 17.164 -7.590 -38.894 1.00 85.81 202 THR A O 1
ATOM 1606 N N . ASP A 1 203 ? 16.378 -9.568 -38.217 1.00 81.44 203 ASP A N 1
ATOM 1607 C CA . ASP A 1 203 ? 15.259 -8.978 -37.474 1.00 81.44 203 ASP A CA 1
ATOM 1608 C C . ASP A 1 203 ? 15.727 -8.202 -36.235 1.00 81.44 203 ASP A C 1
ATOM 1610 O O . ASP A 1 203 ? 15.150 -7.169 -35.886 1.00 81.44 203 ASP A O 1
ATOM 1614 N N . ILE A 1 204 ? 16.823 -8.646 -35.608 1.00 86.88 204 ILE A N 1
ATOM 1615 C CA . ILE A 1 204 ? 17.499 -7.919 -34.525 1.00 86.88 204 ILE A CA 1
ATOM 1616 C C . ILE A 1 204 ? 18.080 -6.619 -35.085 1.00 86.88 204 ILE A C 1
ATOM 1618 O O . ILE A 1 204 ? 17.832 -5.552 -34.524 1.00 86.88 204 ILE A O 1
ATOM 1622 N N . PHE A 1 205 ? 18.794 -6.687 -36.215 1.00 90.56 205 PHE A N 1
ATOM 1623 C CA . PHE A 1 205 ? 19.335 -5.509 -36.895 1.00 90.56 205 PHE A CA 1
ATOM 1624 C C . PHE A 1 205 ? 18.225 -4.500 -37.210 1.00 90.56 205 PHE A C 1
ATOM 1626 O O . PHE A 1 205 ? 18.316 -3.338 -36.818 1.00 90.56 205 PHE A O 1
ATOM 1633 N N . ASN A 1 206 ? 17.140 -4.951 -37.839 1.00 87.50 206 ASN A N 1
ATOM 1634 C CA . ASN A 1 206 ? 16.003 -4.108 -38.204 1.00 87.50 206 ASN A CA 1
ATOM 1635 C C . ASN A 1 206 ? 15.285 -3.522 -36.987 1.00 87.50 206 ASN A C 1
ATOM 1637 O O . ASN A 1 206 ? 14.765 -2.414 -37.069 1.00 87.50 206 ASN A O 1
ATOM 1641 N N . SER A 1 207 ? 15.263 -4.233 -35.860 1.00 85.38 207 SER A N 1
ATOM 1642 C CA . SER A 1 207 ? 14.619 -3.758 -34.633 1.00 85.38 207 SER A CA 1
ATOM 1643 C C . SER A 1 207 ? 15.455 -2.718 -33.892 1.00 85.38 207 SER A C 1
ATOM 1645 O O . SER A 1 207 ? 14.902 -1.714 -33.437 1.00 85.38 207 SER A O 1
ATOM 1647 N N . VAL A 1 208 ? 16.769 -2.945 -33.776 1.00 89.94 208 VAL A N 1
ATOM 1648 C CA . VAL A 1 208 ? 17.717 -2.033 -33.110 1.00 89.94 208 VAL A CA 1
ATOM 1649 C C . VAL A 1 208 ? 17.948 -0.787 -33.958 1.00 89.94 208 VAL A C 1
ATOM 1651 O O . VAL A 1 208 ? 17.934 0.332 -33.449 1.00 89.94 208 VAL A O 1
ATOM 1654 N N . PHE A 1 209 ? 18.109 -0.975 -35.265 1.00 90.81 209 PHE A N 1
ATOM 1655 C CA . PHE A 1 209 ? 18.284 0.082 -36.249 1.00 90.81 209 PHE A CA 1
ATOM 1656 C C . PHE A 1 209 ? 16.986 0.320 -37.028 1.00 90.81 209 PHE A C 1
ATOM 1658 O O . PHE A 1 209 ? 17.013 0.580 -38.225 1.00 90.81 209 PHE A O 1
ATOM 1665 N N . ALA A 1 210 ? 15.814 0.265 -36.402 1.00 80.00 210 ALA A N 1
ATOM 1666 C CA . ALA A 1 210 ? 14.604 0.725 -37.083 1.00 80.00 210 ALA A CA 1
ATOM 1667 C C . ALA A 1 210 ? 14.753 2.230 -37.354 1.00 80.00 210 ALA A C 1
ATOM 1669 O O . ALA A 1 210 ? 15.122 2.992 -36.459 1.00 80.00 210 ALA A O 1
ATOM 1670 N N . VAL A 1 211 ? 14.558 2.689 -38.596 1.00 66.56 211 VAL A N 1
ATOM 1671 C CA . VAL A 1 211 ? 14.356 4.129 -38.831 1.00 66.56 211 VAL A CA 1
ATOM 1672 C C . VAL A 1 211 ? 12.987 4.431 -38.242 1.00 66.56 211 VAL A C 1
ATOM 1674 O O . VAL A 1 211 ? 11.978 3.977 -38.777 1.00 66.56 211 VAL A O 1
ATOM 1677 N N . GLU A 1 212 ? 12.944 5.118 -37.100 1.00 54.84 212 GLU A N 1
ATOM 1678 C CA . GLU A 1 212 ? 11.686 5.684 -36.620 1.00 54.84 212 GLU A CA 1
ATOM 1679 C C . GLU A 1 212 ? 11.150 6.54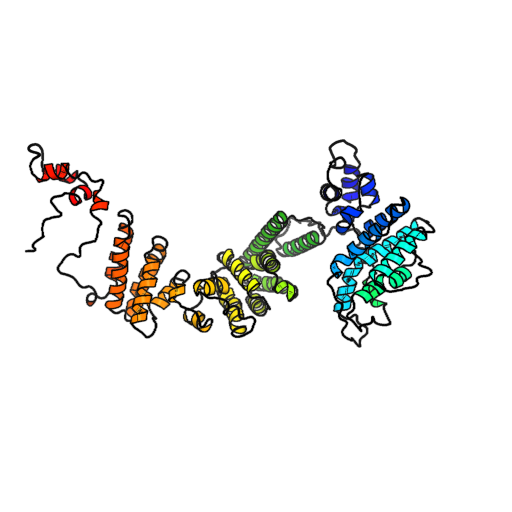9 -37.756 1.00 54.84 212 GLU A C 1
ATOM 1681 O O . GLU A 1 212 ? 11.895 7.370 -38.297 1.00 54.84 212 GLU A O 1
ATOM 1686 N N . ALA A 1 213 ? 9.909 6.289 -38.184 1.00 39.28 213 ALA A N 1
ATOM 1687 C CA . ALA A 1 213 ? 9.281 7.062 -39.242 1.00 39.28 213 ALA A CA 1
ATOM 1688 C C . ALA A 1 213 ? 9.515 8.538 -38.924 1.00 39.28 213 ALA A C 1
ATOM 1690 O O . ALA A 1 213 ? 9.132 8.983 -37.839 1.00 39.28 213 ALA A O 1
ATOM 1691 N N . GLN A 1 214 ? 10.204 9.247 -39.830 1.00 35.81 214 GLN A N 1
ATOM 1692 C CA . GLN A 1 214 ? 10.375 10.688 -39.723 1.00 35.81 214 GLN A CA 1
ATOM 1693 C C . GLN A 1 214 ? 8.978 11.238 -39.495 1.00 35.81 214 GLN A C 1
ATOM 1695 O O . GLN A 1 214 ? 8.118 11.154 -40.375 1.00 35.81 214 GLN A O 1
ATOM 1700 N N . THR A 1 215 ? 8.721 11.720 -38.283 1.00 31.00 215 THR A N 1
ATOM 1701 C CA . THR A 1 215 ? 7.558 12.547 -38.044 1.00 31.00 215 THR A CA 1
ATOM 1702 C C . THR A 1 215 ? 7.721 13.687 -39.030 1.00 31.00 215 THR A C 1
ATOM 1704 O O . THR A 1 215 ? 8.652 14.482 -38.884 1.00 31.00 215 THR A O 1
ATOM 1707 N N . ALA A 1 216 ? 6.876 13.701 -40.067 1.00 30.23 216 ALA A N 1
ATOM 1708 C CA . ALA A 1 216 ? 6.627 14.884 -40.869 1.00 30.23 216 ALA A CA 1
ATOM 1709 C C . ALA A 1 216 ? 6.630 16.084 -39.919 1.00 30.23 216 ALA A C 1
ATOM 1711 O O . ALA A 1 216 ? 6.075 15.940 -38.821 1.00 30.23 216 ALA A O 1
ATOM 1712 N N . ASP A 1 217 ? 7.333 17.158 -40.320 1.00 31.72 217 ASP A N 1
ATOM 1713 C CA . ASP A 1 217 ? 7.474 18.446 -39.620 1.00 31.72 217 ASP A CA 1
ATOM 1714 C C . ASP A 1 217 ? 6.508 18.550 -38.461 1.00 31.72 217 ASP A C 1
ATOM 1716 O O . ASP A 1 217 ? 5.316 18.475 -38.762 1.00 31.72 217 ASP A O 1
ATOM 1720 N N . PRO A 1 218 ? 6.980 18.687 -37.202 1.00 36.41 218 PRO A N 1
ATOM 1721 C CA . PRO A 1 218 ? 6.210 18.354 -36.014 1.00 36.41 218 PRO A CA 1
ATOM 1722 C C . PRO A 1 218 ? 4.795 18.861 -36.207 1.00 36.41 218 PRO A C 1
ATOM 1724 O O . PRO A 1 218 ? 4.539 20.059 -36.062 1.00 36.41 218 PRO A O 1
ATOM 1727 N N . VAL A 1 219 ? 3.894 17.954 -36.609 1.00 38.28 219 VAL A N 1
ATOM 1728 C CA . VAL A 1 219 ? 2.477 18.247 -36.545 1.00 38.28 219 VAL A CA 1
ATOM 1729 C C . VAL A 1 219 ? 2.338 18.568 -35.082 1.00 38.28 219 VAL A C 1
ATOM 1731 O O . VAL A 1 219 ? 2.725 17.756 -34.237 1.00 38.28 219 VAL A O 1
ATOM 1734 N N . ASP A 1 220 ? 1.958 19.802 -34.788 1.00 43.66 220 ASP A N 1
ATOM 1735 C CA . ASP A 1 220 ? 1.799 20.246 -33.425 1.00 43.66 220 ASP A CA 1
ATOM 1736 C C . ASP A 1 220 ? 0.598 19.475 -32.872 1.00 43.66 220 ASP A C 1
ATOM 1738 O O . ASP A 1 220 ? -0.538 19.939 -32.884 1.00 43.66 220 ASP A O 1
ATOM 1742 N N . ILE A 1 221 ? 0.843 18.233 -32.447 1.00 43.69 221 ILE A N 1
ATOM 1743 C CA . ILE A 1 221 ? -0.140 17.324 -31.855 1.00 43.69 221 ILE A CA 1
ATOM 1744 C C . ILE A 1 221 ? -0.675 17.954 -30.554 1.00 43.69 221 ILE A C 1
ATOM 1746 O O . ILE A 1 221 ? -1.717 17.534 -30.052 1.00 43.69 221 ILE A O 1
ATOM 1750 N N . CYS A 1 222 ? 0.001 18.998 -30.052 1.00 49.94 222 CYS A N 1
ATOM 1751 C CA . CYS A 1 222 ? -0.350 19.776 -28.876 1.00 49.94 222 CYS A CA 1
ATOM 1752 C C . CYS A 1 222 ? -1.105 21.074 -29.199 1.00 49.94 222 CYS A C 1
ATOM 1754 O O . CYS A 1 222 ? -1.597 21.719 -28.270 1.00 49.94 222 CYS A O 1
ATOM 1756 N N . THR A 1 223 ? -1.287 21.445 -30.474 1.00 45.78 223 THR A N 1
ATOM 1757 C CA . THR A 1 223 ? -2.228 22.512 -30.841 1.00 45.78 223 THR A CA 1
ATOM 1758 C C . THR A 1 223 ? -3.660 22.023 -30.682 1.00 45.78 223 THR A C 1
ATOM 1760 O O . THR A 1 223 ? -4.266 21.436 -31.576 1.00 45.78 223 THR A O 1
ATOM 1763 N N . VAL A 1 224 ? -4.234 22.301 -29.515 1.00 43.03 224 VAL A N 1
ATOM 1764 C CA . VAL A 1 224 ? -5.677 22.207 -29.301 1.00 43.03 224 VAL A CA 1
ATOM 1765 C C . VAL A 1 224 ? -6.299 23.512 -29.794 1.00 43.03 224 VAL A C 1
ATOM 1767 O O . VAL A 1 224 ? -6.313 24.519 -29.087 1.00 43.03 224 VAL A O 1
ATOM 1770 N N . THR A 1 225 ? -6.798 23.525 -31.030 1.00 44.22 225 THR A N 1
ATOM 1771 C CA . THR A 1 225 ? -7.629 24.633 -31.517 1.00 44.22 225 THR A CA 1
ATOM 1772 C C . THR A 1 225 ? -9.031 24.469 -30.933 1.00 44.22 225 THR A C 1
ATOM 1774 O O . THR A 1 225 ? -9.818 23.646 -31.395 1.00 44.22 225 THR A O 1
ATOM 1777 N N . ILE A 1 226 ? -9.346 25.224 -29.878 1.00 38.91 226 ILE A N 1
ATOM 1778 C CA . ILE A 1 226 ? -10.696 25.255 -29.306 1.00 38.91 226 ILE A CA 1
ATOM 1779 C C . ILE A 1 226 ? -11.573 26.093 -30.243 1.00 38.91 226 ILE A C 1
ATOM 1781 O O . ILE A 1 226 ? -11.620 27.318 -30.136 1.00 38.91 226 ILE A O 1
ATOM 1785 N N . ASN A 1 227 ? -12.264 25.448 -31.183 1.00 41.06 227 ASN A N 1
ATOM 1786 C CA . ASN A 1 227 ? -13.318 26.121 -31.937 1.00 41.06 227 ASN A CA 1
ATOM 1787 C C . ASN A 1 227 ? -14.497 26.376 -30.993 1.00 41.06 227 ASN A C 1
ATOM 1789 O O . ASN A 1 227 ? -15.224 25.463 -30.611 1.00 41.06 227 ASN A O 1
ATOM 1793 N N . ASN A 1 228 ? -14.674 27.641 -30.611 1.00 36.94 228 ASN A N 1
ATOM 1794 C CA . ASN A 1 228 ? -15.624 28.117 -29.600 1.00 36.94 228 ASN A CA 1
ATOM 1795 C C . ASN A 1 228 ? -17.104 28.080 -30.058 1.00 36.94 228 ASN A C 1
ATOM 1797 O O . ASN A 1 228 ? -17.936 28.852 -29.587 1.00 36.94 228 ASN A O 1
ATOM 1801 N N . SER A 1 229 ? -17.443 27.210 -31.011 1.00 32.19 229 SER A N 1
ATOM 1802 C CA . SER A 1 229 ? -18.714 27.216 -31.736 1.00 32.19 229 SER A CA 1
ATOM 1803 C C . SER A 1 229 ? -19.241 25.804 -32.007 1.00 32.19 229 SER A C 1
ATOM 1805 O O . SER A 1 229 ? -19.416 25.407 -33.152 1.00 32.19 229 SER A O 1
ATOM 1807 N N . SER A 1 230 ? -19.495 25.010 -30.964 1.00 30.20 230 SER A N 1
ATOM 1808 C CA . SER A 1 230 ? -20.600 24.027 -30.912 1.00 30.20 230 SER A CA 1
ATOM 1809 C C . SER A 1 230 ? -20.475 23.113 -29.691 1.00 30.20 230 SER A C 1
ATOM 1811 O O . SER A 1 230 ? -19.404 22.620 -29.351 1.00 30.20 230 SER A O 1
ATOM 1813 N N . CYS A 1 231 ? -21.600 22.862 -29.021 1.00 27.78 231 CYS A N 1
ATOM 1814 C CA . CYS A 1 231 ? -21.722 21.834 -27.992 1.00 27.78 231 CYS A CA 1
ATOM 1815 C C . CYS A 1 231 ? -21.522 20.437 -28.608 1.00 27.78 231 CYS A C 1
ATOM 1817 O O . CYS A 1 231 ? -22.488 19.821 -29.050 1.00 27.78 231 CYS A O 1
ATOM 1819 N N . GLN A 1 232 ? -20.295 19.912 -28.626 1.00 33.22 232 GLN A N 1
ATOM 1820 C CA . GLN A 1 232 ? -20.039 18.495 -28.902 1.00 33.22 232 GLN A CA 1
ATOM 1821 C C . GLN A 1 232 ? -19.035 17.923 -27.895 1.00 33.22 232 GLN A C 1
ATOM 1823 O O . GLN A 1 232 ? -17.859 18.270 -27.861 1.00 33.22 232 GLN A O 1
ATOM 1828 N N . VAL A 1 233 ? -19.530 17.017 -27.051 1.00 34.91 233 VAL A N 1
ATOM 1829 C CA . VAL A 1 233 ? -18.800 16.338 -25.964 1.00 34.91 233 VAL A CA 1
ATOM 1830 C C . VAL A 1 233 ? -17.607 15.504 -26.477 1.00 34.91 233 VAL A C 1
ATOM 1832 O O . VAL A 1 233 ? -16.676 15.242 -25.717 1.00 34.91 233 VAL A O 1
ATOM 1835 N N . SER A 1 234 ? -17.587 15.145 -27.764 1.00 41.09 234 SER A N 1
ATOM 1836 C CA . SER A 1 234 ? -16.587 14.269 -28.393 1.00 41.09 234 SER A CA 1
ATOM 1837 C C . SER A 1 234 ? -15.183 14.874 -28.505 1.00 41.09 234 SER A C 1
ATOM 1839 O O . SER A 1 234 ? -14.203 14.153 -28.332 1.00 41.09 234 SER A O 1
ATOM 1841 N N . GLN A 1 235 ? -15.046 16.189 -28.712 1.00 46.91 235 GLN A N 1
ATOM 1842 C CA . GLN A 1 235 ? -13.722 16.795 -28.931 1.00 46.91 235 GLN A CA 1
ATOM 1843 C C . GLN A 1 235 ? -12.869 16.886 -27.659 1.00 46.91 235 GLN A C 1
ATOM 1845 O O . GLN A 1 235 ? -11.647 16.972 -27.742 1.00 46.91 235 GLN A O 1
ATOM 1850 N N . ASN A 1 236 ? -13.479 16.816 -26.472 1.00 49.31 236 ASN A N 1
ATOM 1851 C CA . ASN A 1 236 ? -12.749 16.918 -25.207 1.00 49.31 236 ASN A CA 1
ATOM 1852 C C . ASN A 1 236 ? -11.990 15.634 -24.860 1.00 49.31 236 ASN A C 1
ATOM 1854 O O . ASN A 1 236 ? -10.908 15.721 -24.292 1.00 49.31 236 ASN A O 1
ATOM 1858 N N . ALA A 1 237 ? -12.529 14.457 -25.200 1.00 45.62 237 ALA A N 1
ATOM 1859 C CA . ALA A 1 237 ? -11.834 13.183 -25.004 1.00 45.62 237 ALA A CA 1
ATOM 1860 C C . ALA A 1 237 ? -10.631 13.074 -25.947 1.00 45.62 237 ALA A C 1
ATOM 1862 O O . ALA A 1 237 ? -9.543 12.704 -25.517 1.00 45.62 237 ALA A O 1
ATOM 1863 N N . GLU A 1 238 ? -10.804 13.492 -27.203 1.00 46.53 238 GLU A N 1
ATOM 1864 C CA . GLU A 1 238 ? -9.716 13.556 -28.177 1.00 46.53 238 GLU A CA 1
ATOM 1865 C C . GLU A 1 238 ? -8.670 14.606 -27.778 1.00 46.53 238 GLU A C 1
ATOM 1867 O O . GLU A 1 238 ? -7.475 14.333 -27.830 1.00 46.53 238 GLU A O 1
ATOM 1872 N N . SER A 1 239 ? -9.101 15.777 -27.299 1.00 51.44 239 SER A N 1
ATOM 1873 C CA . SER A 1 239 ? -8.204 16.820 -26.784 1.00 51.44 239 SER A CA 1
ATOM 1874 C C . SER A 1 239 ? -7.469 16.366 -25.528 1.00 51.44 239 SER A C 1
ATOM 1876 O O . SER A 1 239 ? -6.278 16.622 -25.405 1.00 51.44 239 SER A O 1
ATOM 1878 N N . LEU A 1 240 ? -8.126 15.647 -24.615 1.00 53.78 240 LEU A N 1
ATOM 1879 C CA . LEU A 1 240 ? -7.495 15.064 -23.432 1.00 53.78 240 LEU A CA 1
ATOM 1880 C C . LEU A 1 240 ? -6.510 13.956 -23.814 1.00 53.78 240 LEU A C 1
ATOM 1882 O O . LEU A 1 240 ? -5.403 13.941 -23.292 1.00 53.78 240 LEU A O 1
ATOM 1886 N N . ALA A 1 241 ? -6.864 13.064 -24.741 1.00 50.38 241 ALA A N 1
ATOM 1887 C CA . ALA A 1 241 ? -5.969 12.026 -25.245 1.00 50.38 241 ALA A CA 1
ATOM 1888 C C . ALA A 1 241 ? -4.756 12.634 -25.963 1.00 50.38 241 ALA A C 1
ATOM 1890 O O . ALA A 1 241 ? -3.631 12.208 -25.717 1.00 50.38 241 ALA A O 1
ATOM 1891 N N . LYS A 1 242 ? -4.960 13.676 -26.781 1.00 53.31 242 LYS A N 1
ATOM 1892 C CA . LYS A 1 242 ? -3.883 14.472 -27.392 1.00 53.31 242 LYS A CA 1
ATOM 1893 C C . LYS A 1 242 ? -3.033 15.164 -26.333 1.00 53.31 242 LYS A C 1
ATOM 1895 O O . LYS A 1 242 ? -1.816 15.098 -26.418 1.00 53.31 242 LYS A O 1
ATOM 1900 N N . THR A 1 243 ? -3.647 15.729 -25.295 1.00 52.91 243 THR A N 1
ATOM 1901 C CA . THR A 1 243 ? -2.944 16.385 -24.180 1.00 52.91 243 THR A CA 1
ATOM 1902 C C . THR A 1 243 ? -2.114 15.378 -23.388 1.00 52.91 243 THR A C 1
ATOM 1904 O O . THR A 1 243 ? -0.946 15.630 -23.131 1.00 52.91 243 THR A O 1
ATOM 1907 N N . LEU A 1 244 ? -2.660 14.206 -23.057 1.00 56.12 244 LEU A N 1
ATOM 1908 C CA . LEU A 1 244 ? -1.942 13.119 -22.383 1.00 56.12 244 LEU A CA 1
ATOM 1909 C C . LEU A 1 244 ? -0.819 12.556 -23.255 1.00 56.12 244 LEU A C 1
ATOM 1911 O O . LEU A 1 244 ? 0.267 12.293 -22.749 1.00 56.12 244 LEU A O 1
ATOM 1915 N N . LYS A 1 245 ? -1.054 12.407 -24.563 1.00 51.34 245 LYS A N 1
ATOM 1916 C CA . LYS A 1 245 ? -0.032 11.997 -25.532 1.00 51.34 245 LYS A CA 1
ATOM 1917 C C . LYS A 1 245 ? 1.081 13.040 -25.630 1.00 51.34 245 LYS A C 1
ATOM 1919 O O . LYS A 1 245 ? 2.245 12.662 -25.629 1.00 51.34 245 LYS A O 1
ATOM 1924 N N . CYS A 1 246 ? 0.736 14.324 -25.621 1.00 56.06 246 CYS A N 1
ATOM 1925 C CA . CYS A 1 246 ? 1.691 15.423 -25.535 1.00 56.06 246 CYS A CA 1
ATOM 1926 C C . CYS A 1 246 ? 2.488 15.373 -24.237 1.00 56.06 246 CYS A C 1
ATOM 1928 O O . CYS A 1 246 ? 3.708 15.368 -24.295 1.00 56.06 246 CYS A O 1
ATOM 1930 N N . VAL A 1 247 ? 1.828 15.237 -23.084 1.00 54.31 247 VAL A N 1
ATOM 1931 C CA . VAL A 1 247 ? 2.489 15.121 -21.775 1.00 54.31 247 VAL A CA 1
ATOM 1932 C C . VAL A 1 247 ? 3.434 13.913 -21.734 1.00 54.31 247 VAL A C 1
ATOM 1934 O O . VAL A 1 247 ? 4.546 14.027 -21.231 1.00 54.31 247 VAL A O 1
ATOM 1937 N N . ALA A 1 248 ? 3.035 12.774 -22.308 1.00 51.06 248 ALA A N 1
ATOM 1938 C CA . ALA A 1 248 ? 3.863 11.570 -22.380 1.00 51.06 248 ALA A CA 1
ATOM 1939 C C . ALA A 1 248 ? 5.051 11.700 -23.351 1.00 51.06 248 ALA A C 1
ATOM 1941 O O . ALA A 1 248 ? 6.075 11.051 -23.154 1.00 51.06 248 ALA A O 1
ATOM 1942 N N . GLN A 1 249 ? 4.919 12.513 -24.403 1.00 51.53 249 GLN A N 1
ATOM 1943 C CA . GLN A 1 249 ? 5.984 12.792 -25.374 1.00 51.53 249 GLN A CA 1
ATOM 1944 C C . GLN A 1 249 ? 6.888 13.954 -24.948 1.00 51.53 249 GLN A C 1
ATOM 1946 O O . GLN A 1 249 ? 7.993 14.106 -25.469 1.00 51.53 249 GLN A O 1
ATOM 1951 N N . THR A 1 250 ? 6.451 14.774 -23.995 1.00 51.25 250 THR A N 1
ATOM 1952 C CA . THR A 1 250 ? 7.290 15.799 -23.386 1.00 51.25 250 THR A CA 1
ATOM 1953 C C . THR A 1 250 ? 8.166 15.189 -22.296 1.00 51.25 250 THR A C 1
ATOM 1955 O O . THR A 1 250 ? 7.671 14.544 -21.378 1.00 51.25 250 THR A O 1
ATOM 1958 N N . ASN A 1 251 ? 9.469 15.474 -22.331 1.00 46.16 251 ASN A N 1
ATOM 1959 C CA . ASN A 1 251 ? 10.385 15.259 -21.204 1.00 46.16 251 ASN A CA 1
ATOM 1960 C C . ASN A 1 251 ? 10.090 16.272 -20.076 1.00 46.16 251 ASN A C 1
ATOM 1962 O O . ASN A 1 251 ? 10.949 17.090 -19.734 1.00 46.16 251 ASN A O 1
ATOM 1966 N N . LEU A 1 252 ? 8.851 16.329 -19.578 1.00 49.28 252 LEU A N 1
ATOM 1967 C CA . LEU A 1 252 ? 8.493 17.148 -18.425 1.00 49.28 252 LEU A CA 1
ATOM 1968 C C . LEU A 1 252 ? 9.090 16.478 -17.187 1.00 49.28 252 LEU A C 1
ATOM 1970 O O . LEU A 1 252 ? 8.693 15.380 -16.804 1.00 49.28 252 LEU A O 1
ATOM 1974 N N . SER A 1 253 ? 10.041 17.155 -16.546 1.00 46.41 253 SER A N 1
ATOM 1975 C CA . SER A 1 253 ? 10.449 16.849 -15.176 1.00 46.41 253 SER A CA 1
ATOM 1976 C C . SER A 1 253 ? 9.286 17.202 -14.244 1.00 46.41 253 SER A C 1
ATOM 1978 O O . SER A 1 253 ? 9.258 18.281 -13.649 1.00 46.41 253 SER A O 1
ATOM 1980 N N . LEU A 1 254 ? 8.292 16.322 -14.148 1.00 52.78 254 LEU A N 1
ATOM 1981 C CA . LEU A 1 254 ? 7.234 16.445 -13.155 1.00 52.78 254 LEU A CA 1
ATOM 1982 C C . LEU A 1 254 ? 7.860 16.123 -11.795 1.00 52.78 254 LEU A C 1
ATOM 1984 O O . LEU A 1 254 ? 8.215 14.977 -11.527 1.00 52.78 254 LEU A O 1
ATOM 1988 N N . THR A 1 255 ? 8.038 17.145 -10.953 1.00 60.09 255 THR A N 1
ATOM 1989 C CA . THR A 1 255 ? 8.283 16.920 -9.522 1.00 60.09 255 THR A CA 1
ATOM 1990 C C . THR A 1 255 ? 7.150 16.059 -8.965 1.00 60.09 255 THR A C 1
ATOM 1992 O O . THR A 1 255 ? 6.050 16.054 -9.521 1.00 60.09 255 THR A O 1
ATOM 1995 N N . GLU A 1 256 ? 7.389 15.332 -7.874 1.00 57.06 256 GLU A N 1
ATOM 1996 C CA . GLU A 1 256 ? 6.341 14.514 -7.250 1.00 57.06 256 GLU A CA 1
ATOM 1997 C C . GLU A 1 256 ? 5.086 15.351 -6.942 1.00 57.06 256 GLU A C 1
ATOM 1999 O O . GLU A 1 256 ? 3.975 14.938 -7.265 1.00 57.06 256 GLU A O 1
ATOM 2004 N N . GLU A 1 257 ? 5.272 16.582 -6.454 1.00 66.75 257 GLU A N 1
ATOM 2005 C CA . GLU A 1 257 ? 4.198 17.559 -6.235 1.00 66.75 257 GLU A CA 1
ATOM 2006 C C . GLU A 1 257 ? 3.444 17.911 -7.525 1.00 66.75 257 GLU A C 1
ATOM 2008 O O . GLU A 1 257 ? 2.215 17.864 -7.556 1.00 66.75 257 GLU A O 1
ATOM 2013 N N . ASN A 1 258 ? 4.152 18.214 -8.620 1.00 62.97 258 ASN A N 1
ATOM 2014 C CA . ASN A 1 258 ? 3.516 18.556 -9.895 1.00 62.97 258 ASN A CA 1
ATOM 2015 C C . ASN A 1 258 ? 2.792 17.355 -10.507 1.00 62.97 258 ASN A C 1
ATOM 2017 O O . ASN A 1 258 ? 1.738 17.521 -11.120 1.00 62.97 258 ASN A O 1
ATOM 2021 N N . LEU A 1 259 ? 3.329 16.147 -10.331 1.00 61.84 259 LEU A N 1
ATOM 2022 C CA . LEU A 1 259 ? 2.682 14.918 -10.769 1.00 61.84 259 LEU A CA 1
ATOM 2023 C C . LEU A 1 259 ? 1.410 14.654 -9.956 1.00 61.84 259 LEU A C 1
ATOM 2025 O O . LEU A 1 259 ? 0.388 14.296 -10.541 1.00 61.84 259 LEU A O 1
ATOM 2029 N N . GLN A 1 260 ? 1.441 14.871 -8.638 1.00 60.12 260 GLN A N 1
ATOM 2030 C CA . GLN A 1 260 ? 0.264 14.769 -7.771 1.00 60.12 260 GLN A CA 1
ATOM 2031 C C . GLN A 1 260 ? -0.794 15.822 -8.122 1.00 60.12 260 GLN A C 1
ATOM 2033 O O . GLN A 1 260 ? -1.974 15.478 -8.230 1.00 60.12 260 GLN A O 1
ATOM 2038 N N . LEU A 1 261 ? -0.395 17.075 -8.361 1.00 66.19 261 LEU A N 1
ATOM 2039 C CA . LEU A 1 261 ? -1.292 18.150 -8.796 1.00 66.19 261 LEU A CA 1
ATOM 2040 C C . LEU A 1 261 ? -1.928 17.833 -10.150 1.00 66.19 261 LEU A C 1
ATOM 2042 O O . LEU A 1 261 ? -3.151 17.861 -10.272 1.00 66.19 261 LEU A O 1
ATOM 2046 N N . LEU A 1 262 ? -1.121 17.457 -11.146 1.00 64.62 262 LEU A N 1
ATOM 2047 C CA . LEU A 1 262 ? -1.606 17.077 -12.472 1.00 64.62 262 LEU A CA 1
ATOM 2048 C C . LEU A 1 262 ? -2.564 15.886 -12.387 1.00 64.62 262 LEU A C 1
ATOM 2050 O O . LEU A 1 262 ? -3.639 15.911 -12.978 1.00 64.62 262 LEU A O 1
ATOM 2054 N N . THR A 1 263 ? -2.199 14.862 -11.618 1.00 62.38 263 THR A N 1
ATOM 2055 C CA . THR A 1 263 ? -3.045 13.688 -11.380 1.00 62.38 263 THR A CA 1
ATOM 2056 C C . THR A 1 263 ? -4.370 14.086 -10.735 1.00 62.38 263 THR A C 1
ATOM 2058 O O . THR A 1 263 ? -5.426 13.622 -11.164 1.00 62.38 263 THR A O 1
ATOM 2061 N N . THR A 1 264 ? -4.336 14.978 -9.745 1.00 65.06 264 THR A N 1
ATOM 2062 C CA . THR A 1 264 ? -5.530 15.468 -9.048 1.00 65.06 264 THR A CA 1
ATOM 2063 C C . THR A 1 264 ? -6.442 16.252 -9.989 1.00 65.06 264 THR A C 1
ATOM 2065 O O . THR A 1 264 ? -7.643 15.983 -10.025 1.00 65.06 264 THR A O 1
ATOM 2068 N N . GLU A 1 265 ? -5.894 17.159 -10.801 1.00 65.88 265 GLU A N 1
ATOM 2069 C CA . GLU A 1 265 ? -6.673 17.971 -11.745 1.00 65.88 265 GLU A CA 1
ATOM 2070 C C . GLU A 1 265 ? -7.218 17.157 -12.923 1.00 65.88 265 GLU A C 1
ATOM 2072 O O . GLU A 1 265 ? -8.384 17.315 -13.297 1.00 65.88 265 GLU A O 1
ATOM 2077 N N . LEU A 1 266 ? -6.432 16.224 -13.470 1.00 66.69 266 LEU A N 1
ATOM 2078 C CA . LEU A 1 266 ? -6.907 15.271 -14.478 1.00 66.69 266 LEU A CA 1
ATOM 2079 C C . LEU A 1 266 ? -8.036 14.409 -13.914 1.00 66.69 266 LEU A C 1
ATOM 2081 O O . LEU A 1 266 ? -9.070 14.245 -14.564 1.00 66.69 266 LEU A O 1
ATOM 2085 N N . SER A 1 267 ? -7.859 13.904 -12.690 1.00 65.69 267 SER A N 1
ATOM 2086 C CA . SER A 1 267 ? -8.861 13.090 -12.010 1.00 65.69 267 SER A CA 1
ATOM 2087 C C . SER A 1 267 ? -10.147 13.879 -11.798 1.00 65.69 267 SER A C 1
ATOM 2089 O O . SER A 1 267 ? -11.207 13.435 -12.226 1.00 65.69 267 SER A O 1
ATOM 2091 N N . LYS A 1 268 ? -10.065 15.092 -11.246 1.00 67.75 268 LYS A N 1
ATOM 2092 C CA . LYS A 1 268 ? -11.210 15.988 -11.029 1.00 67.75 268 LYS A CA 1
ATOM 2093 C C . LYS A 1 268 ? -11.920 16.356 -12.332 1.00 67.75 268 LYS A C 1
ATOM 2095 O O . LYS A 1 268 ? -13.152 16.326 -12.395 1.00 67.75 268 LYS A O 1
ATOM 2100 N N . THR A 1 269 ? -11.163 16.669 -13.383 1.00 66.00 269 THR A N 1
ATOM 2101 C CA . THR A 1 269 ? -11.714 16.986 -14.707 1.00 66.00 269 THR A CA 1
ATOM 2102 C C . THR A 1 269 ? -12.472 15.790 -15.263 1.00 66.00 269 THR A C 1
ATOM 2104 O O . THR A 1 269 ? -13.623 15.930 -15.679 1.00 66.00 269 THR A O 1
ATOM 2107 N N . LEU A 1 270 ? -11.872 14.600 -15.218 1.00 68.06 270 LEU A N 1
ATOM 2108 C CA . LEU A 1 270 ? -12.494 13.383 -15.723 1.00 68.06 270 LEU A CA 1
ATOM 2109 C C . LEU A 1 270 ? -13.732 12.989 -14.896 1.00 68.06 270 LEU A C 1
ATOM 2111 O O . LEU A 1 270 ? -14.763 12.702 -15.497 1.00 68.06 270 LEU A O 1
ATOM 2115 N N . GLN A 1 271 ? -13.698 13.097 -13.560 1.00 65.12 271 GLN A N 1
ATOM 2116 C CA . GLN A 1 271 ? -14.878 12.906 -12.689 1.00 65.12 271 GLN A CA 1
ATOM 2117 C C . GLN A 1 271 ? -16.025 13.828 -13.091 1.00 65.12 271 GLN A C 1
ATOM 2119 O O . GLN A 1 271 ? -17.151 13.377 -13.293 1.00 65.12 271 GLN A O 1
ATOM 2124 N N . THR A 1 272 ? -15.725 15.119 -13.259 1.00 66.75 272 THR A N 1
ATOM 2125 C CA . THR A 1 272 ? -16.715 16.130 -13.648 1.00 66.75 272 THR A CA 1
ATOM 2126 C C . THR A 1 272 ? -17.330 15.789 -15.005 1.00 66.75 272 THR A C 1
ATOM 2128 O O . THR A 1 272 ? -18.543 15.895 -15.178 1.00 66.75 272 THR A O 1
ATOM 2131 N N . LYS A 1 273 ? -16.521 15.332 -15.972 1.00 64.94 273 LYS A N 1
ATOM 2132 C CA . LYS A 1 273 ? -17.007 14.921 -17.299 1.00 64.94 273 LYS A CA 1
ATOM 2133 C C . LYS A 1 273 ? -17.860 13.656 -17.243 1.00 64.94 273 LYS A C 1
ATOM 2135 O O . LYS A 1 273 ? -18.914 13.630 -17.878 1.00 64.94 273 LYS A O 1
ATOM 2140 N N . VAL A 1 274 ? -17.459 12.651 -16.464 1.00 64.62 274 VAL A N 1
ATOM 2141 C CA . VAL A 1 274 ? -18.261 11.438 -16.236 1.00 64.62 274 VAL A CA 1
ATOM 2142 C C . VAL A 1 274 ? -19.608 11.824 -15.622 1.00 64.62 274 VAL A C 1
ATOM 2144 O O . VAL A 1 274 ? -20.649 11.454 -16.160 1.00 64.62 274 VAL A O 1
ATOM 2147 N N . GLN A 1 275 ? -19.621 12.661 -14.585 1.00 64.75 275 GLN A N 1
ATOM 2148 C CA . GLN A 1 275 ? -20.855 13.120 -13.944 1.00 64.75 275 GLN A CA 1
ATOM 2149 C C . GLN A 1 275 ? -21.752 13.941 -14.890 1.00 64.75 275 GLN A C 1
ATOM 2151 O O . GLN A 1 275 ? -22.963 13.734 -14.920 1.00 64.75 275 GLN A O 1
ATOM 2156 N N . GLN A 1 276 ? -21.175 14.819 -15.718 1.00 63.81 276 GLN A N 1
ATOM 2157 C CA . GLN A 1 276 ? -21.914 15.587 -16.731 1.00 63.81 276 GLN A CA 1
ATOM 2158 C C . GLN A 1 276 ? -22.533 14.689 -17.807 1.00 63.81 276 GLN A C 1
ATOM 2160 O O . GLN A 1 276 ? -23.680 14.907 -18.195 1.00 63.81 276 GLN A O 1
ATOM 2165 N N . SER A 1 277 ? -21.809 13.660 -18.260 1.00 55.62 277 SER A N 1
ATOM 2166 C CA . SER A 1 277 ? -22.323 12.717 -19.262 1.00 55.62 277 SER A CA 1
ATOM 2167 C C . SER A 1 277 ? -23.547 11.938 -18.770 1.00 55.62 277 SER A C 1
ATOM 2169 O O . SER A 1 277 ? -24.357 11.495 -19.575 1.00 55.62 277 SER A O 1
ATOM 2171 N N . LEU A 1 278 ? -23.723 11.839 -17.451 1.00 51.59 278 LEU A N 1
ATOM 2172 C CA . LEU A 1 278 ? -24.811 11.115 -16.799 1.00 51.59 278 LEU A CA 1
ATOM 2173 C C . LEU A 1 278 ? -26.071 11.948 -16.560 1.00 51.59 278 LEU A C 1
ATOM 2175 O O . LEU A 1 278 ? -27.144 11.373 -16.396 1.00 51.59 278 LEU A O 1
ATOM 2179 N N . GLY A 1 279 ? -25.964 13.280 -16.569 1.00 52.31 279 GLY A N 1
ATOM 2180 C CA . GLY A 1 279 ? -27.108 14.187 -16.426 1.00 52.31 279 GLY A CA 1
ATOM 2181 C C . GLY A 1 279 ? -27.965 14.324 -17.691 1.00 52.31 279 GLY A C 1
ATOM 2182 O O . GLY A 1 279 ? -29.046 14.903 -17.639 1.00 52.31 279 GLY A O 1
ATOM 2183 N N . VAL A 1 280 ? -27.508 13.790 -18.828 1.00 45.97 280 VAL A N 1
ATOM 2184 C CA . VAL A 1 280 ? -28.179 13.900 -20.129 1.00 45.97 280 VAL A CA 1
ATOM 2185 C C . VAL A 1 280 ? -28.692 12.519 -20.532 1.00 45.97 280 VAL A C 1
ATOM 2187 O O . VAL A 1 280 ? -27.894 11.698 -20.960 1.00 45.97 280 VAL A O 1
ATOM 2190 N N . THR A 1 281 ? -29.999 12.284 -20.333 1.00 41.94 281 THR A N 1
ATOM 2191 C CA . THR A 1 281 ? -30.898 11.250 -20.916 1.00 41.94 281 THR A CA 1
ATOM 2192 C C . THR A 1 281 ? -30.336 9.839 -21.189 1.00 41.94 281 THR A C 1
ATOM 2194 O O . THR A 1 281 ? -29.308 9.692 -21.830 1.00 41.94 281 THR A O 1
ATOM 2197 N N . ASN A 1 282 ? -31.085 8.788 -20.821 1.00 47.59 282 ASN A N 1
ATOM 2198 C CA . ASN A 1 282 ? -30.798 7.333 -20.921 1.00 47.59 282 ASN A CA 1
ATOM 2199 C C . ASN A 1 282 ? -29.939 6.792 -22.100 1.00 47.59 282 ASN A C 1
ATOM 2201 O O . ASN A 1 282 ? -29.376 5.709 -21.980 1.00 47.59 282 ASN A O 1
ATOM 2205 N N . SER A 1 283 ? -29.792 7.509 -23.214 1.00 46.00 283 SER A N 1
ATOM 2206 C CA . SER A 1 283 ? -28.865 7.204 -24.313 1.00 46.00 283 SER A CA 1
ATOM 2207 C C . SER A 1 283 ? -27.370 7.352 -23.971 1.00 46.00 283 SER A C 1
ATOM 2209 O O . SER A 1 283 ? -26.528 6.886 -24.730 1.00 46.00 283 SER A O 1
ATOM 2211 N N . SER A 1 284 ? -26.999 7.994 -22.861 1.00 46.22 284 SER A N 1
ATOM 2212 C CA . SER A 1 284 ? -25.595 8.211 -22.463 1.00 46.22 284 SER A CA 1
ATOM 2213 C C . SER A 1 284 ? -24.917 6.999 -21.805 1.00 46.22 284 SER A C 1
ATOM 2215 O O . SER A 1 284 ? -23.690 6.974 -21.689 1.00 46.22 284 SER A O 1
ATOM 2217 N N . GLN A 1 285 ? -25.673 5.961 -21.422 1.00 44.09 285 GLN A N 1
ATOM 2218 C CA . GLN A 1 285 ? -25.098 4.737 -20.849 1.00 44.09 285 GLN A CA 1
ATOM 2219 C C . GLN A 1 285 ? -24.190 3.984 -21.832 1.00 44.09 285 GLN A C 1
ATOM 2221 O O . GLN A 1 285 ? -23.149 3.492 -21.400 1.00 44.09 285 GLN A O 1
ATOM 2226 N N . SER A 1 286 ? -24.532 3.937 -23.127 1.00 45.94 286 SER A N 1
ATOM 2227 C CA . SER A 1 286 ? -23.739 3.222 -24.143 1.00 45.94 286 SER A CA 1
ATOM 2228 C C . SER A 1 286 ? -22.390 3.888 -24.411 1.00 45.94 286 SER A C 1
ATOM 2230 O O . SER A 1 286 ? -21.380 3.206 -24.554 1.00 45.94 286 SER A O 1
ATOM 2232 N N . ASN A 1 287 ? -22.358 5.224 -24.419 1.00 47.16 287 ASN A N 1
ATOM 2233 C CA . ASN A 1 287 ? -21.140 5.986 -24.707 1.00 47.16 287 ASN A CA 1
ATOM 2234 C C . ASN A 1 287 ? -20.112 5.884 -23.574 1.00 47.16 287 ASN A C 1
ATOM 2236 O O . ASN A 1 287 ? -18.906 5.970 -23.806 1.00 47.16 287 ASN A O 1
ATOM 2240 N N . LEU A 1 288 ? -20.585 5.673 -22.345 1.00 49.97 288 LEU A N 1
ATOM 2241 C CA . LEU A 1 288 ? -19.710 5.389 -21.219 1.00 49.97 288 LEU A CA 1
ATOM 2242 C C . LEU A 1 288 ? -19.108 3.991 -21.343 1.00 49.97 288 LEU A C 1
ATOM 2244 O O . LEU A 1 288 ? -17.899 3.859 -21.196 1.00 49.97 288 LEU A O 1
ATOM 2248 N N . THR A 1 289 ? -19.893 2.964 -21.684 1.00 47.56 289 THR A N 1
ATOM 2249 C CA . THR A 1 289 ? -19.362 1.597 -21.852 1.00 47.56 289 THR A CA 1
ATOM 2250 C C . THR A 1 289 ? -18.272 1.538 -22.920 1.00 47.56 289 THR A C 1
ATOM 2252 O O . THR A 1 289 ? -17.257 0.884 -22.699 1.00 47.56 289 THR A O 1
ATOM 2255 N N . THR A 1 290 ? -18.424 2.270 -24.030 1.00 43.81 290 THR A N 1
ATOM 2256 C CA . THR A 1 290 ? -17.372 2.398 -25.053 1.00 43.81 290 THR A CA 1
ATOM 2257 C C . THR A 1 290 ? -16.135 3.131 -24.535 1.00 43.81 290 THR A C 1
ATOM 2259 O O . THR A 1 290 ? -15.026 2.652 -24.741 1.00 43.81 290 THR A O 1
ATOM 2262 N N . LEU A 1 291 ? -16.301 4.226 -23.781 1.00 47.41 291 LEU A N 1
ATOM 2263 C CA . LEU A 1 291 ? -15.175 4.966 -23.193 1.00 47.41 291 LEU A CA 1
ATOM 2264 C C . LEU A 1 291 ? -14.382 4.111 -22.186 1.00 47.41 291 LEU A C 1
ATOM 2266 O O . LEU A 1 291 ? -13.159 4.204 -22.103 1.00 47.41 291 LEU A O 1
ATOM 2270 N N . PHE A 1 292 ? -15.077 3.268 -21.421 1.00 49.44 292 PHE A N 1
ATOM 2271 C CA . PHE A 1 292 ? -14.463 2.345 -20.466 1.00 49.44 292 PHE A CA 1
ATOM 2272 C C . PHE A 1 292 ? -13.862 1.106 -21.136 1.00 49.44 292 PHE A C 1
ATOM 2274 O O . PHE A 1 292 ? -12.837 0.615 -20.669 1.00 49.44 292 PHE A O 1
ATOM 2281 N N . GLY A 1 293 ? -14.468 0.616 -22.220 1.00 44.34 293 GLY A N 1
ATOM 2282 C CA . GLY A 1 293 ? -13.968 -0.517 -23.002 1.00 44.34 293 GLY A CA 1
ATOM 2283 C C . GLY A 1 293 ? -12.664 -0.222 -23.749 1.00 44.34 293 GLY A C 1
ATOM 2284 O O . GLY A 1 293 ? -11.894 -1.141 -24.008 1.00 44.34 293 GLY A O 1
ATOM 2285 N N . GLU A 1 294 ? -12.383 1.051 -24.044 1.00 44.28 294 GLU A N 1
ATOM 2286 C CA . GLU A 1 294 ? -11.133 1.496 -24.679 1.00 44.28 294 GLU A CA 1
ATOM 2287 C C . GLU A 1 294 ? -9.965 1.685 -23.698 1.00 44.28 294 GLU A C 1
ATOM 2289 O O . GLU A 1 294 ? -8.822 1.858 -24.128 1.00 44.28 294 GLU A O 1
ATOM 2294 N N . LEU A 1 295 ? -10.200 1.642 -22.380 1.00 46.00 295 LEU A N 1
ATOM 2295 C CA . LEU A 1 295 ? -9.104 1.639 -21.411 1.00 46.00 295 LEU A CA 1
ATOM 2296 C C . LEU A 1 295 ? -8.380 0.286 -21.515 1.00 46.00 295 LEU A C 1
ATOM 2298 O O . LEU A 1 295 ? -8.991 -0.734 -21.193 1.00 46.00 295 LEU A O 1
ATOM 2302 N N . PRO A 1 296 ? -7.096 0.236 -21.932 1.00 42.72 296 PRO A N 1
ATOM 2303 C CA . PRO A 1 296 ? -6.415 -1.029 -22.176 1.00 42.72 296 PRO A CA 1
ATOM 2304 C C . PRO A 1 296 ? -6.442 -1.893 -20.915 1.00 42.72 296 PRO A C 1
ATOM 2306 O O . PRO A 1 296 ? -5.825 -1.554 -19.905 1.00 42.72 296 PRO A O 1
ATOM 2309 N N . ALA A 1 297 ? -7.122 -3.038 -20.979 1.00 42.41 297 ALA A N 1
ATOM 2310 C CA . ALA A 1 297 ? -7.147 -4.029 -19.902 1.00 42.41 297 ALA A CA 1
ATOM 2311 C C . ALA A 1 297 ? -5.777 -4.717 -19.686 1.00 42.41 297 ALA A C 1
ATOM 2313 O O . ALA A 1 297 ? -5.652 -5.597 -18.828 1.00 42.41 297 ALA A O 1
ATOM 2314 N N . GLU A 1 298 ? -4.766 -4.324 -20.469 1.00 45.25 298 GLU A N 1
ATOM 2315 C CA . GLU A 1 298 ? -3.455 -4.960 -20.608 1.00 45.25 298 GLU A CA 1
ATOM 2316 C C . GLU A 1 298 ? -2.319 -4.275 -19.828 1.00 45.25 298 GLU A C 1
ATOM 2318 O O . GLU A 1 298 ? -1.190 -4.752 -19.863 1.00 45.25 298 GLU A O 1
ATOM 2323 N N . SER A 1 299 ? -2.559 -3.194 -19.076 1.00 46.72 299 SER A N 1
ATOM 2324 C CA . SER A 1 299 ? -1.451 -2.460 -18.431 1.00 46.72 299 SER A CA 1
ATOM 2325 C C . SER A 1 299 ? -0.962 -3.030 -17.090 1.00 46.72 299 SER A C 1
ATOM 2327 O O . SER A 1 299 ? -0.174 -2.376 -16.411 1.00 46.72 299 SER A O 1
ATOM 2329 N N . PHE A 1 300 ? -1.419 -4.214 -16.678 1.00 53.34 300 PHE A N 1
ATOM 2330 C CA . PHE A 1 300 ? -0.945 -4.861 -15.455 1.00 53.34 300 PHE A CA 1
ATOM 2331 C C . PHE A 1 300 ? 0.028 -5.989 -15.788 1.00 53.34 300 PHE A C 1
ATOM 2333 O O . PHE A 1 300 ? -0.381 -7.098 -16.129 1.00 53.34 300 PHE A O 1
ATOM 2340 N N . THR A 1 301 ? 1.326 -5.735 -15.639 1.00 52.91 301 THR A N 1
ATOM 2341 C CA . THR A 1 301 ? 2.280 -6.840 -15.468 1.00 52.91 301 THR A CA 1
ATOM 2342 C C . THR A 1 301 ? 2.098 -7.424 -14.065 1.00 52.91 301 THR A C 1
ATOM 2344 O O . THR A 1 301 ? 1.743 -6.689 -13.142 1.00 52.91 301 THR A O 1
ATOM 2347 N N . ILE A 1 302 ? 2.359 -8.721 -13.862 1.00 56.22 302 ILE A N 1
ATOM 2348 C CA . ILE A 1 302 ? 2.276 -9.338 -12.520 1.00 56.22 302 ILE A CA 1
ATOM 2349 C C . ILE A 1 302 ? 3.101 -8.527 -11.503 1.00 56.22 302 ILE A C 1
ATOM 2351 O O . ILE A 1 302 ? 2.600 -8.202 -10.437 1.00 56.22 302 ILE A O 1
ATOM 2355 N N . ARG A 1 303 ? 4.298 -8.058 -11.893 1.00 58.00 303 ARG A N 1
ATOM 2356 C CA . ARG A 1 303 ? 5.149 -7.204 -11.044 1.00 58.00 303 ARG A CA 1
ATOM 2357 C C . ARG A 1 303 ? 4.483 -5.884 -10.650 1.00 58.00 303 ARG A C 1
ATOM 2359 O O . ARG A 1 303 ? 4.628 -5.446 -9.519 1.00 58.00 303 ARG A O 1
ATOM 2366 N N . SER A 1 304 ? 3.748 -5.253 -11.566 1.00 65.94 304 SER A N 1
ATOM 2367 C CA . SER A 1 304 ? 3.045 -3.999 -11.265 1.00 65.94 304 SER A CA 1
ATOM 2368 C C . SER A 1 304 ? 1.882 -4.186 -10.283 1.00 65.94 304 SER A C 1
ATOM 2370 O O . SER A 1 304 ? 1.558 -3.264 -9.545 1.00 65.94 304 SER A O 1
ATOM 2372 N N . LEU A 1 305 ? 1.280 -5.381 -10.229 1.00 75.06 305 LEU A N 1
ATOM 2373 C CA . LEU A 1 305 ? 0.215 -5.703 -9.272 1.00 75.06 305 LEU A CA 1
ATOM 2374 C C . LEU A 1 305 ? 0.738 -5.983 -7.861 1.00 75.06 305 LEU A C 1
ATOM 2376 O O . LEU A 1 305 ? -0.062 -5.967 -6.929 1.00 75.06 305 LEU A O 1
ATOM 2380 N N . ASP A 1 306 ? 2.042 -6.203 -7.701 1.00 81.81 306 ASP A N 1
ATOM 2381 C CA . ASP A 1 306 ? 2.697 -6.398 -6.404 1.00 81.81 306 ASP A CA 1
ATOM 2382 C C . ASP A 1 306 ? 3.298 -5.095 -5.841 1.00 81.81 306 ASP A C 1
ATOM 2384 O O . ASP A 1 306 ? 3.597 -5.019 -4.649 1.00 81.81 306 ASP A O 1
ATOM 2388 N N . ASP A 1 307 ? 3.424 -4.046 -6.661 1.00 80.31 307 ASP A N 1
ATOM 2389 C CA . ASP A 1 307 ? 3.949 -2.738 -6.258 1.00 80.31 307 ASP A CA 1
ATOM 2390 C C . ASP A 1 307 ? 2.839 -1.821 -5.707 1.00 80.31 307 ASP A C 1
ATOM 2392 O O . ASP A 1 307 ? 1.962 -1.330 -6.424 1.00 80.31 307 ASP A O 1
ATOM 2396 N N . VAL A 1 308 ? 2.900 -1.546 -4.402 1.00 88.31 308 VAL A N 1
ATOM 2397 C CA . VAL A 1 308 ? 1.946 -0.678 -3.689 1.00 88.31 308 VAL A CA 1
ATOM 2398 C C . VAL A 1 308 ? 1.923 0.746 -4.237 1.00 88.31 308 VAL A C 1
ATOM 2400 O O . VAL A 1 308 ? 0.846 1.339 -4.343 1.00 88.31 308 VAL A O 1
ATOM 2403 N N . ASN A 1 309 ? 3.081 1.310 -4.578 1.00 83.19 309 ASN A N 1
ATOM 2404 C CA . ASN A 1 309 ? 3.166 2.686 -5.064 1.00 83.19 309 ASN A CA 1
ATOM 2405 C C . ASN A 1 309 ? 2.557 2.788 -6.459 1.00 83.19 309 ASN A C 1
ATOM 2407 O O . ASN A 1 309 ? 1.784 3.711 -6.729 1.00 83.19 309 ASN A O 1
ATOM 2411 N N . PHE A 1 310 ? 2.826 1.793 -7.307 1.00 79.56 310 PHE A N 1
ATOM 2412 C CA . PHE A 1 310 ? 2.181 1.686 -8.608 1.00 79.56 310 PHE A CA 1
ATOM 2413 C C . PHE A 1 310 ? 0.657 1.593 -8.474 1.00 79.56 310 PHE A C 1
ATOM 2415 O O . PHE A 1 310 ? -0.051 2.351 -9.134 1.00 79.56 310 PHE A O 1
ATOM 2422 N N . VAL A 1 311 ? 0.132 0.719 -7.608 1.00 80.00 311 VAL A N 1
ATOM 2423 C CA . VAL A 1 311 ? -1.323 0.534 -7.452 1.00 80.00 311 VAL A CA 1
ATOM 2424 C C . VAL A 1 311 ? -2.008 1.790 -6.909 1.00 80.00 311 VAL A C 1
ATOM 2426 O O . VAL A 1 311 ? -3.072 2.159 -7.408 1.00 80.00 311 VAL A O 1
ATOM 2429 N N . LYS A 1 312 ? -1.392 2.501 -5.956 1.00 86.00 312 LYS A N 1
ATOM 2430 C CA . LYS A 1 312 ? -1.906 3.796 -5.477 1.00 86.00 312 LYS A CA 1
ATOM 2431 C C . LYS A 1 312 ? -1.942 4.841 -6.588 1.00 86.00 312 LYS A C 1
ATOM 2433 O O . LYS A 1 312 ? -2.960 5.501 -6.785 1.00 86.00 312 LYS A O 1
ATOM 2438 N N . PHE A 1 313 ? -0.860 4.970 -7.348 1.00 73.62 313 PHE A N 1
ATOM 2439 C CA . PHE A 1 313 ? -0.786 5.908 -8.466 1.00 73.62 313 PHE A CA 1
ATOM 2440 C C . PHE A 1 313 ? -1.802 5.572 -9.567 1.00 73.62 313 PHE A C 1
ATOM 2442 O O . PHE A 1 313 ? -2.561 6.436 -10.018 1.00 73.62 313 PHE A O 1
ATOM 2449 N N . TRP A 1 314 ? -1.881 4.294 -9.941 1.00 78.94 314 TRP A N 1
ATOM 2450 C CA . TRP A 1 314 ? -2.880 3.773 -10.866 1.00 78.94 314 TRP A CA 1
ATOM 2451 C C . TRP A 1 314 ? -4.296 4.089 -10.387 1.00 78.94 314 TRP A C 1
ATOM 2453 O O . TRP A 1 314 ? -5.114 4.554 -11.183 1.00 78.94 314 TRP A O 1
ATOM 2463 N N . PHE A 1 315 ? -4.588 3.916 -9.095 1.00 86.44 315 PHE A N 1
ATOM 2464 C CA . PHE A 1 315 ? -5.891 4.266 -8.549 1.00 86.44 315 PHE A CA 1
ATOM 2465 C C . PHE A 1 315 ? -6.210 5.746 -8.780 1.00 86.44 315 PHE A C 1
ATOM 2467 O O . PHE A 1 315 ? -7.280 6.054 -9.302 1.00 86.44 315 PHE A O 1
ATOM 2474 N N . GLN A 1 316 ? -5.290 6.659 -8.458 1.00 76.75 316 GLN A N 1
ATOM 2475 C CA . GLN A 1 316 ? -5.531 8.102 -8.579 1.00 76.75 316 GLN A CA 1
ATOM 2476 C C . GLN A 1 316 ? -5.836 8.540 -10.022 1.00 76.75 316 GLN A C 1
ATOM 2478 O O . GLN A 1 316 ? -6.714 9.383 -10.235 1.00 76.75 316 GLN A O 1
ATOM 2483 N N . ILE A 1 317 ? -5.155 7.947 -11.009 1.00 65.44 317 ILE A N 1
ATOM 2484 C CA . ILE A 1 317 ? -5.287 8.324 -12.426 1.00 65.44 317 ILE A CA 1
ATOM 2485 C C . ILE A 1 317 ? -6.410 7.571 -13.137 1.00 65.44 317 ILE A C 1
ATOM 2487 O O . ILE A 1 317 ? -7.071 8.142 -14.004 1.00 65.44 317 ILE A O 1
ATOM 2491 N N . LYS A 1 318 ? -6.607 6.285 -12.831 1.00 69.56 318 LYS A N 1
ATOM 2492 C CA . LYS A 1 318 ? -7.508 5.408 -13.590 1.00 69.56 318 LYS A CA 1
ATOM 2493 C C . LYS A 1 318 ? -8.789 5.077 -12.853 1.00 69.56 318 LYS A C 1
ATOM 2495 O O . LYS A 1 318 ? -9.823 5.108 -13.496 1.00 69.56 318 LYS A O 1
ATOM 2500 N N . MET A 1 319 ? -8.752 4.780 -11.555 1.00 83.06 319 MET A N 1
ATOM 2501 C CA . MET A 1 319 ? -9.945 4.336 -10.814 1.00 83.06 319 MET A CA 1
ATOM 2502 C C . MET A 1 319 ? -10.732 5.471 -10.192 1.00 83.06 319 MET A C 1
ATOM 2504 O O . MET A 1 319 ? -11.945 5.549 -10.374 1.00 83.06 319 MET A O 1
ATOM 2508 N N . LYS A 1 320 ? -10.041 6.359 -9.472 1.00 85.50 320 LYS A N 1
ATOM 2509 C CA . LYS A 1 320 ? -10.627 7.507 -8.783 1.00 85.50 320 LYS A CA 1
ATOM 2510 C C . LYS A 1 320 ? -11.565 8.313 -9.687 1.00 85.50 320 LYS A C 1
ATOM 2512 O O . LYS A 1 320 ? -12.651 8.664 -9.225 1.00 85.50 320 LYS A O 1
ATOM 2517 N N . PRO A 1 321 ? -11.237 8.550 -10.975 1.00 77.44 321 PRO A N 1
ATOM 2518 C CA . PRO A 1 321 ? -12.130 9.312 -11.826 1.00 77.44 321 PRO A CA 1
ATOM 2519 C C . PRO A 1 321 ? -13.443 8.626 -12.191 1.00 77.44 321 PRO A C 1
ATOM 2521 O O . PRO A 1 321 ? -14.403 9.284 -12.587 1.00 77.44 321 PRO A O 1
ATOM 2524 N N . LEU A 1 322 ? -13.473 7.303 -12.067 1.00 78.69 322 LEU A N 1
ATOM 2525 C CA . LEU A 1 322 ? -14.594 6.456 -12.444 1.00 78.69 322 LEU A CA 1
ATOM 2526 C C . LEU A 1 322 ? -15.499 6.161 -11.250 1.00 78.69 322 LEU A C 1
ATOM 2528 O O . LEU A 1 322 ? -16.609 5.682 -11.455 1.00 78.69 322 LEU A O 1
ATOM 2532 N N . LEU A 1 323 ? -15.057 6.467 -10.022 1.00 89.81 323 LEU A N 1
ATOM 2533 C CA . LEU A 1 323 ? -15.793 6.183 -8.788 1.00 89.81 323 LEU A CA 1
ATOM 2534 C C . LEU A 1 323 ? -17.253 6.649 -8.813 1.00 89.81 323 LEU A C 1
ATOM 2536 O O . LEU A 1 323 ? -18.090 5.861 -8.391 1.00 89.81 323 LEU A O 1
ATOM 2540 N N . PRO A 1 324 ? -17.619 7.829 -9.354 1.00 86.31 324 PRO A N 1
ATOM 2541 C CA . PRO A 1 324 ? -19.028 8.219 -9.411 1.00 86.31 324 PRO A CA 1
ATOM 2542 C C . PRO A 1 324 ? -19.929 7.213 -10.137 1.00 86.31 324 PRO A C 1
ATOM 2544 O O . PRO A 1 324 ? -21.112 7.124 -9.817 1.00 86.31 324 PRO A O 1
ATOM 2547 N N . LYS A 1 325 ? -19.390 6.460 -11.108 1.00 79.12 325 LYS A N 1
ATOM 2548 C CA . LYS A 1 325 ? -20.117 5.400 -11.811 1.00 79.12 325 LYS A CA 1
ATOM 2549 C C . LYS A 1 325 ? -19.167 4.382 -12.446 1.00 79.12 325 LYS A C 1
ATOM 2551 O O . LYS A 1 325 ? -18.875 4.443 -13.641 1.00 79.12 325 LYS A O 1
ATOM 2556 N N . ILE A 1 326 ? -18.710 3.426 -11.643 1.00 78.19 326 ILE A N 1
ATOM 2557 C CA . ILE A 1 326 ? -17.833 2.345 -12.108 1.00 78.19 326 ILE A CA 1
ATOM 2558 C C . ILE A 1 326 ? -18.690 1.254 -12.773 1.00 78.19 326 ILE A C 1
ATOM 2560 O O . ILE A 1 326 ? -19.636 0.774 -12.142 1.00 78.19 326 ILE A O 1
ATOM 2564 N N . PRO A 1 327 ? -18.383 0.821 -14.010 1.00 74.00 327 PRO A N 1
ATOM 2565 C CA . PRO A 1 327 ? -19.073 -0.306 -14.634 1.00 74.00 327 PRO A CA 1
ATOM 2566 C C . PRO A 1 327 ? -18.884 -1.610 -13.846 1.00 74.00 327 PRO A C 1
ATOM 2568 O O . PRO A 1 327 ? -17.792 -1.903 -13.350 1.00 74.00 327 PRO A O 1
ATOM 2571 N N . LYS A 1 328 ? -19.928 -2.439 -13.770 1.00 79.56 328 LYS A N 1
ATOM 2572 C CA . LYS A 1 328 ? -19.867 -3.730 -13.063 1.00 79.56 328 LYS A CA 1
ATOM 2573 C C . LYS A 1 328 ? -18.917 -4.717 -13.730 1.00 79.56 328 LYS A C 1
ATOM 2575 O O . LYS A 1 328 ? -18.257 -5.499 -13.050 1.00 79.56 328 LYS A O 1
ATOM 2580 N N . GLU A 1 329 ? -18.814 -4.658 -15.052 1.00 75.31 329 GLU A N 1
ATOM 2581 C CA . GLU A 1 329 ? -17.916 -5.476 -15.867 1.00 75.31 329 GLU A CA 1
ATOM 2582 C C . GLU A 1 329 ? -16.457 -5.172 -15.518 1.00 75.31 329 GLU A C 1
ATOM 2584 O O . GLU A 1 329 ? -15.627 -6.076 -15.409 1.00 75.31 329 GLU A O 1
ATOM 2589 N N . PHE A 1 330 ? -16.162 -3.895 -15.265 1.00 77.00 330 PHE A N 1
ATOM 2590 C CA . PHE A 1 330 ? -14.846 -3.457 -14.832 1.00 77.00 330 PHE A CA 1
ATOM 2591 C C . PHE A 1 330 ? -14.505 -4.025 -13.445 1.00 77.00 330 PHE A C 1
ATOM 2593 O O . PHE A 1 330 ? -13.435 -4.606 -13.270 1.00 77.00 330 PHE A O 1
ATOM 2600 N N . LEU A 1 331 ? -15.422 -3.927 -12.474 1.00 86.75 331 LEU A N 1
ATOM 2601 C CA . LEU A 1 331 ? -15.246 -4.508 -11.133 1.00 86.75 331 LEU A CA 1
ATOM 2602 C C . LEU A 1 331 ? -15.095 -6.035 -11.184 1.00 86.75 331 LEU A C 1
ATOM 2604 O O . LEU A 1 331 ? -14.217 -6.601 -10.525 1.00 86.75 331 LEU A O 1
ATOM 2608 N N . SER A 1 332 ? -15.888 -6.680 -12.041 1.00 78.50 332 SER A N 1
ATOM 2609 C CA . SER A 1 332 ? -15.828 -8.120 -12.285 1.00 78.50 332 SER A CA 1
ATOM 2610 C C . SER A 1 332 ? -14.474 -8.550 -12.847 1.00 78.50 332 SER A C 1
ATOM 2612 O O . SER A 1 332 ? -13.923 -9.561 -12.422 1.00 78.50 332 SER A O 1
ATOM 2614 N N . CYS A 1 333 ? -13.897 -7.775 -13.768 1.00 78.94 333 CYS A N 1
ATOM 2615 C CA . CYS A 1 333 ? -12.546 -8.011 -14.273 1.00 78.94 333 CYS A CA 1
ATOM 2616 C C . CYS A 1 333 ? -11.478 -7.738 -13.203 1.00 78.94 333 CYS A C 1
ATOM 2618 O O . CYS A 1 333 ? -10.517 -8.495 -13.071 1.00 78.94 333 CYS A O 1
ATOM 2620 N N . LEU A 1 334 ? -11.639 -6.674 -12.415 1.00 83.94 334 LEU A N 1
ATOM 2621 C CA . LEU A 1 334 ? -10.677 -6.291 -11.384 1.00 83.94 334 LEU A CA 1
ATOM 2622 C C . LEU A 1 334 ? -10.526 -7.377 -10.308 1.00 83.94 334 LEU A C 1
ATOM 2624 O O . LEU A 1 334 ? -9.409 -7.658 -9.874 1.00 83.94 334 LEU A O 1
ATOM 2628 N N . ASN A 1 335 ? -11.619 -8.049 -9.930 1.00 85.00 335 ASN A N 1
ATOM 2629 C CA . ASN A 1 335 ? -11.588 -9.111 -8.917 1.00 85.00 335 ASN A CA 1
ATOM 2630 C C . ASN A 1 335 ? -10.759 -10.344 -9.332 1.00 85.00 335 ASN A C 1
ATOM 2632 O O . ASN A 1 335 ? -10.281 -11.100 -8.474 1.00 85.00 335 ASN A O 1
ATOM 2636 N N . THR A 1 336 ? -10.535 -10.534 -10.639 1.00 81.25 336 THR A N 1
ATOM 2637 C CA . THR A 1 336 ? -9.747 -11.652 -11.174 1.00 81.25 336 THR A CA 1
ATOM 2638 C C . THR A 1 336 ? -8.250 -11.365 -11.214 1.00 81.25 336 THR A C 1
ATOM 2640 O O . THR A 1 336 ? -7.480 -12.264 -11.546 1.00 81.25 336 THR A O 1
ATOM 2643 N N . ARG A 1 337 ? -7.816 -10.133 -10.925 1.00 83.19 337 ARG A N 1
ATOM 2644 C CA . ARG A 1 337 ? -6.406 -9.734 -11.022 1.00 83.19 337 ARG A CA 1
ATOM 2645 C C . ARG A 1 337 ? -5.601 -10.232 -9.828 1.00 83.19 337 ARG A C 1
ATOM 2647 O O . ARG A 1 337 ? -6.094 -10.278 -8.704 1.00 83.19 337 ARG A O 1
ATOM 2654 N N . SER A 1 338 ? -4.352 -10.606 -10.068 1.00 81.50 338 SER A N 1
ATOM 2655 C CA . SER A 1 338 ? -3.458 -11.189 -9.062 1.00 81.50 338 SER A CA 1
ATOM 2656 C C . SER A 1 338 ? -2.792 -10.122 -8.188 1.00 81.50 338 SER A C 1
ATOM 2658 O O . SER A 1 338 ? -1.573 -10.040 -8.157 1.00 81.50 338 SER A O 1
ATOM 2660 N N . PHE A 1 339 ? -3.579 -9.279 -7.515 1.00 85.12 339 PHE A N 1
ATOM 2661 C CA . PHE A 1 339 ? -3.046 -8.388 -6.481 1.00 85.12 339 PHE A CA 1
ATOM 2662 C C . PHE A 1 339 ? -2.464 -9.215 -5.329 1.00 85.12 339 PHE A C 1
ATOM 2664 O O . PHE A 1 339 ? -3.121 -10.150 -4.857 1.00 85.12 339 PHE A O 1
ATOM 2671 N N . SER A 1 340 ? -1.277 -8.848 -4.846 1.00 87.88 340 SER A N 1
ATOM 2672 C CA . SER A 1 340 ? -0.817 -9.290 -3.530 1.00 87.88 340 SER A CA 1
ATOM 2673 C C . SER A 1 340 ? -1.736 -8.738 -2.437 1.00 87.88 340 SER A C 1
ATOM 2675 O O . SER A 1 340 ? -2.451 -7.752 -2.630 1.00 87.88 340 SER A O 1
ATOM 2677 N N . CYS A 1 341 ? -1.709 -9.330 -1.243 1.00 91.31 341 CYS A N 1
ATOM 2678 C CA . CYS A 1 341 ? -2.516 -8.809 -0.139 1.00 91.31 341 CYS A CA 1
ATOM 2679 C C . CYS A 1 341 ? -2.125 -7.384 0.258 1.00 91.31 341 CYS A C 1
ATOM 2681 O O . CYS A 1 341 ? -2.978 -6.613 0.682 1.00 91.31 341 CYS A O 1
ATOM 2683 N N . GLN A 1 342 ? -0.862 -7.002 0.068 1.00 91.44 342 GLN A N 1
ATOM 2684 C CA . GLN A 1 342 ? -0.400 -5.648 0.353 1.00 91.44 342 GLN A CA 1
ATOM 2685 C C . GLN A 1 342 ? -0.962 -4.624 -0.643 1.00 91.44 342 GLN A C 1
ATOM 2687 O O . GLN A 1 342 ? -1.352 -3.524 -0.253 1.00 91.44 342 GLN A O 1
ATOM 2692 N N . THR A 1 343 ? -1.027 -4.966 -1.930 1.00 91.00 343 THR A N 1
ATOM 2693 C CA . THR A 1 343 ? -1.575 -4.057 -2.944 1.00 91.00 343 THR A CA 1
ATOM 2694 C C . THR A 1 343 ? -3.096 -4.039 -2.949 1.00 91.00 343 THR A C 1
ATOM 2696 O O . THR A 1 343 ? -3.690 -2.980 -3.152 1.00 91.00 343 THR A O 1
ATOM 2699 N N . TYR A 1 344 ? -3.733 -5.169 -2.637 1.00 93.62 344 TYR A N 1
ATOM 2700 C CA . TYR A 1 344 ? -5.168 -5.238 -2.389 1.00 93.62 344 TYR A CA 1
ATOM 2701 C C . TYR A 1 344 ? -5.581 -4.333 -1.221 1.00 93.62 344 TYR A C 1
ATOM 2703 O O . TYR A 1 344 ? -6.451 -3.482 -1.394 1.00 93.62 344 TYR A O 1
ATOM 2711 N N . THR A 1 345 ? -4.940 -4.450 -0.052 1.00 93.44 345 THR A N 1
ATOM 2712 C CA . THR A 1 345 ? -5.286 -3.611 1.110 1.00 93.44 345 THR A CA 1
ATOM 2713 C C . THR A 1 345 ? -5.029 -2.132 0.826 1.00 93.44 345 THR A C 1
ATOM 2715 O O . THR A 1 345 ? -5.861 -1.294 1.169 1.00 93.44 345 THR A O 1
ATOM 2718 N N . ALA A 1 346 ? -3.951 -1.794 0.107 1.00 94.00 346 ALA A N 1
ATOM 2719 C CA . ALA A 1 346 ? -3.717 -0.428 -0.358 1.00 94.00 346 ALA A CA 1
ATOM 2720 C C . ALA A 1 346 ? -4.868 0.089 -1.239 1.00 94.00 346 ALA A C 1
ATOM 2722 O O . ALA A 1 346 ? -5.334 1.210 -1.042 1.00 94.00 346 ALA A O 1
ATOM 2723 N N . LEU A 1 347 ? -5.378 -0.733 -2.159 1.00 93.69 347 LEU A N 1
ATOM 2724 C CA . LEU A 1 347 ? -6.528 -0.391 -2.994 1.00 93.69 347 LEU A CA 1
ATOM 2725 C C . LEU A 1 347 ? -7.821 -0.214 -2.173 1.00 93.69 347 LEU A C 1
ATOM 2727 O O . LEU A 1 347 ? -8.586 0.712 -2.444 1.00 93.69 347 LEU A O 1
ATOM 2731 N N . ILE A 1 348 ? -8.059 -1.043 -1.149 1.00 96.19 348 ILE A N 1
ATOM 2732 C CA . ILE A 1 348 ? -9.203 -0.896 -0.228 1.00 96.19 348 ILE A CA 1
ATOM 2733 C C . ILE A 1 348 ? -9.116 0.401 0.579 1.00 96.19 348 ILE A C 1
ATOM 2735 O O . ILE A 1 348 ? -10.136 1.073 0.757 1.00 96.19 348 ILE A O 1
ATOM 2739 N N . VAL A 1 349 ? -7.919 0.792 1.023 1.00 95.94 349 VAL A N 1
ATOM 2740 C CA . VAL A 1 349 ? -7.688 2.081 1.696 1.00 95.94 349 VAL A CA 1
ATOM 2741 C C . VAL A 1 349 ? -8.023 3.243 0.759 1.00 95.94 349 VAL A C 1
ATOM 2743 O O . VAL A 1 349 ? -8.785 4.130 1.140 1.00 95.94 349 VAL A O 1
ATOM 2746 N N . GLU A 1 350 ? -7.534 3.220 -0.483 1.00 95.25 350 GLU A N 1
ATOM 2747 C CA . GLU A 1 350 ? -7.838 4.258 -1.476 1.00 95.25 350 GLU A CA 1
ATOM 2748 C C . GLU A 1 350 ? -9.344 4.343 -1.794 1.00 95.25 350 GLU A C 1
ATOM 2750 O O . GLU A 1 350 ? -9.919 5.436 -1.807 1.00 95.25 350 GLU A O 1
ATOM 2755 N N . LEU A 1 351 ? -10.021 3.204 -1.979 1.00 96.69 351 LEU A N 1
ATOM 2756 C CA . LEU A 1 351 ? -11.475 3.147 -2.179 1.00 96.69 351 LEU A CA 1
ATOM 2757 C C . LEU A 1 351 ? -12.248 3.672 -0.960 1.00 96.69 351 LEU A C 1
ATOM 2759 O O . LEU A 1 351 ? -13.223 4.405 -1.125 1.00 96.69 351 LEU A O 1
ATOM 2763 N N . SER A 1 352 ? -11.811 3.333 0.255 1.00 97.19 352 SER A N 1
ATOM 2764 C CA . SER A 1 352 ? -12.448 3.762 1.509 1.00 97.19 352 SER A CA 1
ATOM 2765 C C . SER A 1 352 ? -12.292 5.263 1.751 1.00 97.19 352 SER A C 1
ATOM 2767 O O . SER A 1 352 ? -13.256 5.921 2.139 1.00 97.19 352 SER A O 1
ATOM 2769 N N . ASN A 1 353 ? -11.121 5.829 1.444 1.00 96.56 353 ASN A N 1
ATOM 2770 C CA . ASN A 1 353 ? -10.866 7.271 1.527 1.00 96.56 353 ASN A CA 1
ATOM 2771 C C . ASN A 1 353 ? -11.714 8.074 0.532 1.00 96.56 353 ASN A C 1
ATOM 2773 O O . ASN A 1 353 ? -12.032 9.235 0.775 1.00 96.56 353 ASN A O 1
ATOM 2777 N N . ASN A 1 354 ? -12.099 7.454 -0.586 1.00 95.31 354 ASN A N 1
ATOM 2778 C CA . ASN A 1 354 ? -12.923 8.066 -1.625 1.00 95.31 354 ASN A CA 1
ATOM 2779 C C . ASN A 1 354 ? -14.363 7.517 -1.628 1.00 95.31 354 ASN A C 1
ATOM 2781 O O . ASN A 1 354 ? -15.077 7.657 -2.621 1.00 95.31 354 ASN A O 1
ATOM 2785 N N . PHE A 1 355 ? -14.812 6.922 -0.515 1.00 95.88 355 PHE A N 1
ATOM 2786 C CA . PHE A 1 355 ? -16.125 6.281 -0.395 1.00 95.88 355 PHE A CA 1
ATOM 2787 C C . PHE A 1 355 ? -17.287 7.228 -0.739 1.00 95.88 355 PHE A C 1
ATOM 2789 O O . PHE A 1 355 ? -18.245 6.835 -1.405 1.00 95.88 355 PHE A O 1
ATOM 2796 N N . GLY A 1 356 ? -17.161 8.500 -0.344 1.00 94.88 356 GLY A N 1
ATOM 2797 C CA . GLY A 1 356 ? -18.149 9.551 -0.602 1.00 94.88 356 GLY A CA 1
ATOM 2798 C C . GLY A 1 356 ? -18.254 10.015 -2.060 1.00 94.88 356 GLY A C 1
ATOM 2799 O O . GLY A 1 356 ? -19.173 10.763 -2.374 1.00 94.88 356 GLY A O 1
ATOM 2800 N N . LEU A 1 357 ? -17.353 9.583 -2.954 1.00 92.44 357 LEU A N 1
ATOM 2801 C CA . LEU A 1 357 ? -17.450 9.877 -4.392 1.00 92.44 357 LEU A CA 1
ATOM 2802 C C . LEU A 1 357 ? -18.389 8.916 -5.137 1.00 92.44 357 LEU A C 1
ATOM 2804 O O . LEU A 1 357 ? -18.738 9.185 -6.282 1.00 92.44 357 LEU A O 1
ATOM 2808 N N . MET A 1 358 ? -18.782 7.803 -4.511 1.00 94.19 358 MET A N 1
ATOM 2809 C CA . MET A 1 358 ? -19.695 6.800 -5.065 1.00 94.19 358 MET A CA 1
ATOM 2810 C C . MET A 1 358 ? -21.110 7.002 -4.520 1.00 94.19 358 MET A C 1
ATOM 2812 O O . MET A 1 358 ? -21.285 7.249 -3.327 1.00 94.19 358 MET A O 1
ATOM 2816 N N . ASP A 1 359 ? -22.129 6.809 -5.359 1.00 93.38 359 ASP A N 1
ATOM 2817 C CA . ASP A 1 359 ? -23.499 6.652 -4.869 1.00 93.38 359 ASP A CA 1
ATOM 2818 C C . ASP A 1 359 ? -23.693 5.290 -4.170 1.00 93.38 359 ASP A C 1
ATOM 2820 O O . ASP A 1 359 ? -22.876 4.370 -4.289 1.00 93.38 359 ASP A O 1
ATOM 2824 N N . SER A 1 360 ? -24.792 5.124 -3.429 1.00 94.06 360 SER A N 1
ATOM 2825 C CA . SER A 1 360 ? -25.037 3.886 -2.674 1.00 94.06 360 SER A CA 1
ATOM 2826 C C . SER A 1 360 ? -25.144 2.636 -3.558 1.00 94.06 360 SER A C 1
ATOM 2828 O O . SER A 1 360 ? -24.854 1.534 -3.093 1.00 94.06 360 SER A O 1
ATOM 2830 N N . ALA A 1 361 ? -25.563 2.772 -4.820 1.00 93.69 361 ALA A N 1
ATOM 2831 C CA . ALA A 1 361 ? -25.645 1.651 -5.757 1.00 93.69 361 ALA A CA 1
ATOM 2832 C C . ALA A 1 361 ? -24.249 1.201 -6.218 1.00 93.69 361 ALA A C 1
ATOM 2834 O O . ALA A 1 361 ? -23.961 0.001 -6.273 1.00 93.69 361 ALA A O 1
ATOM 2835 N N . THR A 1 362 ? -23.361 2.156 -6.485 1.00 93.06 362 THR A N 1
ATOM 2836 C CA . THR A 1 362 ? -21.970 1.919 -6.869 1.00 93.06 362 THR A CA 1
ATOM 2837 C C . THR A 1 362 ? -21.174 1.372 -5.690 1.00 93.06 362 THR A C 1
ATOM 2839 O O . THR A 1 362 ? -20.471 0.381 -5.858 1.00 93.06 362 THR A O 1
ATOM 2842 N N . GLN A 1 363 ? -21.363 1.903 -4.476 1.00 96.88 363 GLN A N 1
ATOM 2843 C CA . GLN A 1 363 ? -20.748 1.360 -3.255 1.00 96.88 363 GLN A CA 1
ATOM 2844 C C . GLN A 1 363 ? -21.097 -0.124 -3.047 1.00 96.88 363 GLN A C 1
ATOM 2846 O O . GLN A 1 363 ? -20.210 -0.945 -2.805 1.00 96.88 363 GLN A O 1
ATOM 2851 N N . ARG A 1 364 ? -22.380 -0.492 -3.207 1.00 96.00 364 ARG A N 1
ATOM 2852 C CA . ARG A 1 364 ? -22.818 -1.899 -3.149 1.00 96.00 364 ARG A CA 1
ATOM 2853 C C . ARG A 1 364 ? -22.229 -2.742 -4.277 1.00 96.00 364 ARG A C 1
ATOM 2855 O O . ARG A 1 364 ? -21.919 -3.904 -4.045 1.00 96.00 364 ARG A O 1
ATOM 2862 N N . SER A 1 365 ? -22.077 -2.178 -5.474 1.00 95.06 365 SER A N 1
ATOM 2863 C CA . SER A 1 365 ? -21.467 -2.883 -6.609 1.00 95.06 365 SER A CA 1
ATOM 2864 C C . SER A 1 365 ? -19.978 -3.144 -6.358 1.00 95.06 365 SER A C 1
ATOM 2866 O O . SER A 1 365 ? -19.520 -4.261 -6.546 1.00 95.06 365 SER A O 1
ATOM 2868 N N . VAL A 1 366 ? -19.217 -2.186 -5.814 1.00 96.75 366 VAL A N 1
ATOM 2869 C CA . VAL A 1 366 ? -17.814 -2.418 -5.405 1.00 96.75 366 VAL A CA 1
ATOM 2870 C C . VAL A 1 366 ? -17.715 -3.543 -4.371 1.00 96.75 366 VAL A C 1
ATOM 2872 O O . VAL A 1 366 ? -16.855 -4.417 -4.485 1.00 96.75 366 VAL A O 1
ATOM 2875 N N . PHE A 1 367 ? -18.617 -3.572 -3.390 1.00 97.62 367 PHE A N 1
ATOM 2876 C CA . PHE A 1 367 ? -18.649 -4.648 -2.402 1.00 97.62 367 PHE A CA 1
ATOM 2877 C C . PHE A 1 367 ? -18.969 -6.018 -3.033 1.00 97.62 367 PHE A C 1
ATOM 2879 O O . PHE A 1 367 ? -18.200 -6.965 -2.864 1.00 97.62 367 PHE A O 1
ATOM 2886 N N . ASN A 1 368 ? -20.062 -6.118 -3.797 1.00 96.88 368 ASN A N 1
ATOM 2887 C CA . ASN A 1 368 ? -20.573 -7.387 -4.329 1.00 96.88 368 ASN A CA 1
ATOM 2888 C C . ASN A 1 368 ? -19.821 -7.906 -5.563 1.00 96.88 368 ASN A C 1
ATOM 2890 O O . ASN A 1 368 ? -19.688 -9.115 -5.721 1.00 96.88 368 ASN A O 1
ATOM 2894 N N . ASP A 1 369 ? -19.346 -7.017 -6.436 1.00 93.81 369 ASP A N 1
ATOM 2895 C CA . ASP A 1 369 ? -18.753 -7.368 -7.731 1.00 93.81 369 ASP A CA 1
ATOM 2896 C C . ASP A 1 369 ? -17.210 -7.349 -7.691 1.00 93.81 369 ASP A C 1
ATOM 2898 O O . ASP A 1 369 ? -16.568 -7.933 -8.567 1.00 93.81 369 ASP A O 1
ATOM 2902 N N . PHE A 1 370 ? -16.593 -6.727 -6.673 1.00 94.62 370 PHE A N 1
ATOM 2903 C CA . PHE A 1 370 ? -15.134 -6.706 -6.494 1.00 94.62 370 PHE A CA 1
ATOM 2904 C C . PHE A 1 370 ? -14.655 -7.355 -5.189 1.00 94.62 370 PHE A C 1
ATOM 2906 O O . PHE A 1 370 ? -13.993 -8.392 -5.247 1.00 94.62 370 PHE A O 1
ATOM 2913 N N . ILE A 1 371 ? -14.992 -6.783 -4.030 1.00 96.62 371 ILE A N 1
ATOM 2914 C CA . ILE A 1 371 ? -14.419 -7.176 -2.727 1.00 96.62 371 ILE A CA 1
ATOM 2915 C C . ILE A 1 371 ? -14.771 -8.625 -2.369 1.00 96.62 371 ILE A C 1
ATOM 2917 O O . ILE A 1 371 ? -13.882 -9.447 -2.134 1.00 96.62 371 ILE A O 1
ATOM 2921 N N . VAL A 1 372 ? -16.064 -8.963 -2.367 1.00 95.81 372 VAL A N 1
ATOM 2922 C CA . VAL A 1 372 ? -16.536 -10.307 -1.999 1.00 95.81 372 VAL A CA 1
ATOM 2923 C C . VAL A 1 372 ? -15.984 -11.382 -2.952 1.00 95.81 372 VAL A C 1
ATOM 2925 O O . VAL A 1 372 ? -15.393 -12.348 -2.457 1.00 95.81 372 VAL A O 1
ATOM 2928 N N . PRO A 1 373 ? -16.074 -11.244 -4.293 1.00 94.19 373 PRO A N 1
ATOM 2929 C CA . PRO A 1 373 ? -15.512 -12.229 -5.218 1.00 94.19 373 PRO A CA 1
ATOM 2930 C C . PRO A 1 373 ? -13.987 -12.345 -5.143 1.00 94.19 373 PRO A C 1
ATOM 2932 O O . PRO A 1 373 ? -13.449 -13.434 -5.349 1.00 94.19 373 PRO A O 1
ATOM 2935 N N . PHE A 1 374 ? -13.276 -11.247 -4.857 1.00 93.62 374 PHE A N 1
ATOM 2936 C CA . PHE A 1 374 ? -11.819 -11.263 -4.737 1.00 93.62 374 PHE A CA 1
ATOM 2937 C C . PHE A 1 374 ? -11.364 -12.113 -3.544 1.00 93.62 374 PHE A C 1
ATOM 2939 O O . PHE A 1 374 ? -10.491 -12.970 -3.707 1.00 93.62 374 PHE A O 1
ATOM 2946 N N . LEU A 1 375 ? -11.971 -11.902 -2.371 1.00 94.12 375 LEU A N 1
ATOM 2947 C CA . LEU A 1 375 ? -11.614 -12.615 -1.142 1.00 94.12 375 LEU A CA 1
ATOM 2948 C C . LEU A 1 375 ? -12.054 -14.082 -1.190 1.00 94.12 375 LEU A C 1
ATOM 2950 O O . LEU A 1 375 ? -11.245 -14.977 -0.963 1.00 94.12 375 LEU A O 1
ATOM 2954 N N . THR A 1 376 ? -13.310 -14.344 -1.564 1.00 92.81 376 THR A N 1
ATOM 2955 C CA . THR A 1 376 ? -13.877 -15.707 -1.579 1.00 92.81 376 THR A CA 1
ATOM 2956 C C . THR A 1 376 ? -13.145 -16.651 -2.535 1.00 92.81 376 THR A C 1
ATOM 2958 O O . THR A 1 376 ? -12.883 -17.797 -2.184 1.00 92.81 376 THR A O 1
ATOM 2961 N N . ARG A 1 377 ? -12.726 -16.178 -3.719 1.00 89.88 377 ARG A N 1
ATOM 2962 C CA . ARG A 1 377 ? -11.990 -17.005 -4.697 1.00 89.88 377 ARG A CA 1
ATOM 2963 C C . ARG A 1 377 ? -10.616 -17.468 -4.199 1.00 89.88 377 ARG A C 1
ATOM 2965 O O . ARG A 1 377 ? -10.084 -18.444 -4.719 1.00 89.88 377 ARG A O 1
ATOM 2972 N N . ARG A 1 378 ? -10.020 -16.748 -3.247 1.00 88.06 378 ARG A N 1
ATOM 2973 C CA . ARG A 1 378 ? -8.654 -16.990 -2.754 1.00 88.06 378 ARG A CA 1
ATOM 2974 C C . ARG A 1 378 ? -8.623 -17.651 -1.380 1.00 88.06 378 ARG A C 1
ATOM 2976 O O . ARG A 1 378 ? -7.527 -17.890 -0.877 1.00 88.06 378 ARG A O 1
ATOM 2983 N N . GLN A 1 379 ? -9.779 -17.972 -0.798 1.00 83.94 379 GLN A N 1
ATOM 2984 C CA . GLN A 1 379 ? -9.833 -18.633 0.502 1.00 83.94 379 GLN A CA 1
ATOM 2985 C C . GLN A 1 379 ? -9.045 -19.944 0.497 1.00 83.94 379 GLN A C 1
ATOM 2987 O O . GLN A 1 379 ? -9.147 -20.735 -0.443 1.00 83.94 379 GLN A O 1
ATOM 2992 N N . ASN A 1 380 ? -8.282 -20.181 1.563 1.00 80.38 380 ASN A N 1
ATOM 2993 C CA . ASN A 1 380 ? -7.446 -21.371 1.753 1.00 80.38 380 ASN A CA 1
ATOM 2994 C C . ASN A 1 380 ? -6.340 -21.552 0.694 1.00 80.38 380 ASN A C 1
ATOM 2996 O O . ASN A 1 380 ? -5.834 -22.659 0.504 1.00 80.38 380 ASN A O 1
ATOM 3000 N N . THR A 1 381 ? -5.950 -20.483 -0.005 1.00 82.56 381 THR A N 1
ATOM 3001 C CA . THR A 1 381 ? -4.798 -20.486 -0.920 1.00 82.56 381 THR A CA 1
ATOM 3002 C C . THR A 1 381 ? -3.591 -19.798 -0.278 1.00 82.56 381 THR A C 1
ATOM 3004 O O . THR A 1 381 ? -3.720 -19.086 0.714 1.00 82.56 381 THR A O 1
ATOM 3007 N N . SER A 1 382 ? -2.395 -19.951 -0.856 1.00 76.19 382 SER A N 1
ATOM 3008 C CA . SER A 1 382 ? -1.181 -19.274 -0.364 1.00 76.19 382 SER A CA 1
ATOM 3009 C C . SER A 1 382 ? -1.227 -17.741 -0.470 1.00 76.19 382 SER A C 1
ATOM 3011 O O . SER A 1 382 ? -0.337 -17.070 0.041 1.00 76.19 382 SER A O 1
ATOM 3013 N N . VAL A 1 383 ? -2.234 -17.190 -1.155 1.00 80.81 383 VAL A N 1
ATOM 3014 C CA . VAL A 1 383 ? -2.469 -15.750 -1.354 1.00 80.81 383 VAL A CA 1
ATOM 3015 C C . VAL A 1 383 ? -3.767 -15.286 -0.680 1.00 80.81 383 VAL A C 1
ATOM 3017 O O . VAL A 1 383 ? -4.353 -14.277 -1.071 1.00 80.81 383 VAL A O 1
ATOM 3020 N N . ASP A 1 384 ? -4.249 -16.042 0.308 1.00 85.12 384 ASP A N 1
ATOM 3021 C CA . ASP A 1 384 ? -5.431 -15.699 1.090 1.00 85.12 384 ASP A CA 1
ATOM 3022 C C . ASP A 1 384 ? -5.149 -14.524 2.039 1.00 85.12 384 ASP A C 1
ATOM 3024 O O . ASP A 1 384 ? -4.451 -14.650 3.049 1.00 85.12 384 ASP A O 1
ATOM 3028 N N . CYS A 1 385 ? -5.734 -13.367 1.728 1.00 87.69 385 CYS A N 1
ATOM 3029 C CA . CYS A 1 385 ? -5.553 -12.151 2.516 1.00 87.69 385 CYS A CA 1
ATOM 3030 C C . CYS A 1 385 ? -6.256 -12.188 3.872 1.00 87.69 385 CYS A C 1
ATOM 3032 O O . CYS A 1 385 ? -6.008 -11.317 4.697 1.00 87.69 385 CYS A O 1
ATOM 3034 N N . THR A 1 386 ? -7.087 -13.191 4.151 1.00 83.81 386 THR A N 1
ATOM 3035 C CA . THR A 1 386 ? -7.821 -13.296 5.418 1.00 83.81 386 THR A CA 1
ATOM 3036 C C . THR A 1 386 ? -7.007 -13.936 6.548 1.00 83.81 386 THR A C 1
ATOM 3038 O O . THR A 1 386 ? -7.309 -13.699 7.718 1.00 83.81 386 THR A O 1
ATOM 3041 N N . LEU A 1 387 ? -5.941 -14.681 6.225 1.00 77.81 387 LEU A N 1
ATOM 3042 C CA . LEU A 1 387 ? -5.168 -15.481 7.189 1.00 77.81 387 LEU A CA 1
ATOM 3043 C C . LEU A 1 387 ? -4.201 -14.666 8.062 1.00 77.81 387 LEU A C 1
ATOM 3045 O O . LEU A 1 387 ? -3.764 -15.138 9.109 1.00 77.81 387 LEU A O 1
ATOM 3049 N N . ALA A 1 388 ? -3.841 -13.452 7.643 1.00 71.19 388 ALA A N 1
ATOM 3050 C CA . ALA A 1 388 ? -2.726 -12.700 8.224 1.00 71.19 388 ALA A CA 1
ATOM 3051 C C . ALA A 1 388 ? -3.055 -11.931 9.521 1.00 71.19 388 ALA A C 1
ATOM 3053 O O . ALA A 1 388 ? -2.184 -11.245 10.060 1.00 71.19 388 ALA A O 1
ATOM 3054 N N . TYR A 1 389 ? -4.293 -11.991 10.019 1.00 78.88 389 TYR A N 1
ATOM 3055 C CA . TYR A 1 389 ? -4.753 -11.092 11.080 1.00 78.88 389 TYR A CA 1
ATOM 3056 C C . TYR A 1 389 ? -4.916 -11.793 12.426 1.00 78.88 389 TYR A C 1
ATOM 3058 O O . TYR A 1 389 ? -5.611 -12.796 12.556 1.00 78.88 389 TYR A O 1
ATOM 3066 N N . ASN A 1 390 ? -4.293 -11.203 13.446 1.00 79.00 390 ASN A N 1
ATOM 3067 C CA . ASN A 1 390 ? -4.363 -11.652 14.836 1.00 79.00 390 ASN A CA 1
ATOM 3068 C C . ASN A 1 390 ? -5.525 -11.036 15.629 1.00 79.00 390 ASN A C 1
ATOM 3070 O O . ASN A 1 390 ? -5.740 -11.428 16.769 1.00 79.00 390 ASN A O 1
ATOM 3074 N N . ASN A 1 391 ? -6.228 -10.057 15.056 1.00 89.31 391 ASN A N 1
ATOM 3075 C CA . ASN A 1 391 ? -7.357 -9.389 15.687 1.00 89.31 391 ASN A CA 1
ATOM 3076 C C . ASN A 1 391 ? -8.449 -9.072 14.661 1.00 89.31 391 ASN A C 1
ATOM 3078 O O . ASN A 1 391 ? -8.174 -8.747 13.496 1.00 89.31 391 ASN A O 1
ATOM 3082 N N . SER A 1 392 ? -9.696 -9.144 15.114 1.00 93.56 392 SER A N 1
ATOM 3083 C CA . SER A 1 392 ? -10.886 -9.013 14.265 1.00 93.56 392 SER A CA 1
ATOM 3084 C C . SER A 1 392 ? -11.091 -7.594 13.723 1.00 93.56 392 SER A C 1
ATOM 3086 O O . SER A 1 392 ? -11.667 -7.417 12.648 1.00 93.56 392 SER A O 1
ATOM 3088 N N . VAL A 1 393 ? -10.581 -6.577 14.427 1.00 95.06 393 VAL A N 1
ATOM 3089 C CA . VAL A 1 393 ? -10.653 -5.167 14.011 1.00 95.06 393 VAL A CA 1
ATOM 3090 C C . VAL A 1 393 ? -9.821 -4.927 12.749 1.00 95.06 393 VAL A C 1
ATOM 3092 O O . VAL A 1 393 ? -10.337 -4.425 11.750 1.00 95.06 393 VAL A O 1
ATOM 3095 N N . ASN A 1 394 ? -8.551 -5.336 12.758 1.00 92.50 394 ASN A N 1
ATOM 3096 C CA . ASN A 1 394 ? -7.652 -5.211 11.613 1.00 92.50 394 ASN A CA 1
ATOM 3097 C C . ASN A 1 394 ? -8.131 -6.060 10.440 1.00 92.50 394 ASN A C 1
ATOM 3099 O O . ASN A 1 394 ? -8.062 -5.596 9.305 1.00 92.50 394 ASN A O 1
ATOM 3103 N N . PHE A 1 395 ? -8.661 -7.258 10.706 1.00 93.94 395 PHE A N 1
ATOM 3104 C CA . PHE A 1 395 ? -9.264 -8.091 9.670 1.00 93.94 395 PHE A CA 1
ATOM 3105 C C . PHE A 1 395 ? -10.353 -7.334 8.893 1.00 93.94 395 PHE A C 1
ATOM 3107 O O . PHE A 1 395 ? -10.295 -7.296 7.661 1.00 93.94 395 PHE A O 1
ATOM 3114 N N . ILE A 1 396 ? -11.299 -6.685 9.588 1.00 95.50 396 ILE A N 1
ATOM 3115 C CA . ILE A 1 396 ? -12.361 -5.897 8.943 1.00 95.50 396 ILE A CA 1
ATOM 3116 C C . ILE A 1 396 ? -11.777 -4.689 8.203 1.00 95.50 396 ILE A C 1
ATOM 3118 O O . ILE A 1 396 ? -12.060 -4.492 7.019 1.00 95.50 396 ILE A O 1
ATOM 3122 N N . LEU A 1 397 ? -10.966 -3.873 8.881 1.00 94.38 397 LEU A N 1
ATOM 3123 C CA . LEU A 1 397 ? -10.484 -2.609 8.318 1.00 94.38 397 LEU A CA 1
ATOM 3124 C C . LEU A 1 397 ? -9.621 -2.815 7.072 1.00 94.38 397 LEU A C 1
ATOM 3126 O O . LEU A 1 397 ? -9.768 -2.073 6.105 1.00 94.38 397 LEU A O 1
ATOM 3130 N N . GLN A 1 398 ? -8.756 -3.827 7.074 1.00 92.38 398 GLN A N 1
ATOM 3131 C CA . GLN A 1 398 ? -7.818 -4.061 5.980 1.00 92.38 398 GLN A CA 1
ATOM 3132 C C . GLN A 1 398 ? -8.483 -4.743 4.780 1.00 92.38 398 GLN A C 1
ATOM 3134 O O . GLN A 1 398 ? -8.175 -4.404 3.640 1.00 92.38 398 GLN A O 1
ATOM 3139 N N . ASN A 1 399 ? -9.416 -5.675 5.012 1.00 94.44 399 ASN A N 1
ATOM 3140 C CA . ASN A 1 399 ? -10.056 -6.401 3.913 1.00 94.44 399 ASN A CA 1
ATOM 3141 C C . ASN A 1 399 ? -11.276 -5.687 3.325 1.00 94.44 399 ASN A C 1
ATOM 3143 O O . ASN A 1 399 ? -11.592 -5.914 2.157 1.00 94.44 399 ASN A O 1
ATOM 3147 N N . PHE A 1 400 ? -11.961 -4.850 4.109 1.00 96.81 400 PHE A N 1
ATOM 3148 C CA . PHE A 1 400 ? -13.243 -4.252 3.722 1.00 96.81 400 PHE A CA 1
ATOM 3149 C C . PHE A 1 400 ? -13.286 -2.731 3.864 1.00 96.81 400 PHE A C 1
ATOM 3151 O O . PHE A 1 400 ? -14.013 -2.079 3.113 1.00 96.81 400 PHE A O 1
ATOM 3158 N N . GLY A 1 401 ? -12.552 -2.157 4.822 1.00 96.25 401 GLY A N 1
ATOM 3159 C CA . GLY A 1 401 ? -12.587 -0.721 5.106 1.00 96.25 401 GLY A CA 1
ATOM 3160 C C . GLY A 1 401 ? -14.019 -0.200 5.286 1.00 96.25 401 GLY A C 1
ATOM 3161 O O . GLY A 1 401 ? -14.825 -0.806 5.995 1.00 96.25 401 GLY A O 1
ATOM 3162 N N . SER A 1 402 ? -14.364 0.893 4.600 1.00 96.88 402 SER A N 1
ATOM 3163 C CA . SER A 1 402 ? -15.703 1.512 4.657 1.00 96.88 402 SER A CA 1
ATOM 3164 C C . SER A 1 402 ? -16.825 0.643 4.065 1.00 96.88 402 SER A C 1
ATOM 3166 O O . SER A 1 402 ? -18.005 0.905 4.308 1.00 96.88 402 SER A O 1
ATOM 3168 N N . PHE A 1 403 ? -16.492 -0.394 3.290 1.00 97.94 403 PHE A N 1
ATOM 3169 C CA . PHE A 1 403 ? -17.470 -1.292 2.663 1.00 97.94 403 PHE A CA 1
ATOM 3170 C C . PHE A 1 403 ? -17.944 -2.406 3.602 1.00 97.94 403 PHE A C 1
ATOM 3172 O O . PHE A 1 403 ? -18.903 -3.106 3.278 1.00 97.94 403 PHE A O 1
ATOM 3179 N N . SER A 1 404 ? -17.327 -2.551 4.780 1.00 97.06 404 SER A N 1
ATOM 3180 C CA . SER A 1 404 ? -17.709 -3.549 5.789 1.00 97.06 404 SER A CA 1
ATOM 3181 C C . SER A 1 404 ? -19.180 -3.455 6.204 1.00 97.06 404 SER A C 1
ATOM 3183 O O . SER A 1 404 ? -19.784 -4.473 6.522 1.00 97.06 404 SER A O 1
ATOM 3185 N N . GLN A 1 405 ? -19.781 -2.263 6.136 1.00 95.50 405 GLN A N 1
ATOM 3186 C CA . GLN A 1 405 ? -21.187 -2.007 6.470 1.00 95.50 405 GLN A CA 1
ATOM 3187 C C . GLN A 1 405 ? -22.204 -2.770 5.602 1.00 95.50 405 GLN A C 1
ATOM 3189 O O . GLN A 1 405 ? -23.376 -2.845 5.962 1.00 95.50 405 GLN A O 1
ATOM 3194 N N . PHE A 1 406 ? -21.785 -3.303 4.449 1.00 96.81 406 PHE A N 1
ATOM 3195 C CA . PHE A 1 406 ? -22.648 -4.090 3.564 1.00 96.81 406 PHE A CA 1
ATOM 3196 C C . PHE A 1 406 ? -22.621 -5.594 3.869 1.00 96.81 406 PHE A C 1
ATOM 3198 O O . PHE A 1 406 ? -23.439 -6.333 3.323 1.00 96.81 406 PHE A O 1
ATOM 3205 N N . ALA A 1 407 ? -21.703 -6.047 4.725 1.00 95.44 407 ALA A N 1
ATOM 3206 C CA . ALA A 1 407 ? -21.582 -7.441 5.128 1.00 95.44 407 ALA A CA 1
ATOM 3207 C C . ALA A 1 407 ? -22.437 -7.754 6.365 1.00 95.44 407 ALA A C 1
ATOM 3209 O O . ALA A 1 407 ? -22.555 -6.933 7.273 1.00 95.44 407 ALA A O 1
ATOM 3210 N N . GLN A 1 408 ? -22.954 -8.979 6.444 1.00 94.12 408 GLN A N 1
ATOM 3211 C CA . GLN A 1 408 ? -23.498 -9.544 7.686 1.00 94.12 408 GLN A CA 1
ATOM 3212 C C . GLN A 1 408 ? -22.370 -10.137 8.536 1.00 94.12 408 GLN A C 1
ATOM 3214 O O . GLN A 1 408 ? -21.352 -10.575 7.992 1.00 94.12 408 GLN A O 1
ATOM 3219 N N . LEU A 1 409 ? -22.552 -10.241 9.853 1.00 93.12 409 LEU A N 1
ATOM 3220 C CA . LEU A 1 409 ? -21.537 -10.825 10.744 1.00 93.12 409 LEU A CA 1
ATOM 3221 C C . LEU A 1 409 ? -21.178 -12.270 10.376 1.00 93.12 409 LEU A C 1
ATOM 3223 O O . LEU A 1 409 ? -20.004 -12.636 10.402 1.00 93.12 409 LEU A O 1
ATOM 3227 N N . GLN A 1 410 ? -22.166 -13.067 9.956 1.00 91.62 410 GLN A N 1
ATOM 3228 C CA . GLN A 1 410 ? -21.953 -14.452 9.525 1.00 91.62 410 GLN A CA 1
ATOM 3229 C C . GLN A 1 410 ? -20.965 -14.555 8.352 1.00 91.62 410 GLN A C 1
ATOM 3231 O O . GLN A 1 410 ? -20.205 -15.518 8.261 1.00 91.62 410 GLN A O 1
ATOM 3236 N N . PHE A 1 411 ? -20.939 -13.559 7.463 1.00 92.94 411 PHE A N 1
ATOM 3237 C CA . PHE A 1 411 ? -20.008 -13.541 6.339 1.00 92.94 411 PHE A CA 1
ATOM 3238 C C . PHE A 1 411 ? -18.552 -13.441 6.812 1.00 92.94 411 PHE A C 1
ATOM 3240 O O . PHE A 1 411 ? -17.693 -14.153 6.296 1.00 92.94 411 PHE A O 1
ATOM 3247 N N . PHE A 1 412 ? -18.276 -12.626 7.835 1.00 93.19 412 PHE A N 1
ATOM 3248 C CA . PHE A 1 412 ? -16.941 -12.528 8.428 1.00 93.19 412 PHE A CA 1
ATOM 3249 C C . PHE A 1 412 ? -16.523 -13.825 9.122 1.00 93.19 412 PHE A C 1
ATOM 3251 O O . PHE A 1 412 ? -15.399 -14.277 8.917 1.00 93.19 412 PHE A O 1
ATOM 3258 N N . THR A 1 413 ? -17.436 -14.458 9.865 1.00 89.75 413 THR A N 1
ATOM 3259 C CA . THR A 1 413 ? -17.195 -15.763 10.504 1.00 89.75 413 THR A CA 1
ATOM 3260 C C . THR A 1 413 ? -16.870 -16.856 9.482 1.00 89.75 413 THR A C 1
ATOM 3262 O O . THR A 1 413 ? -16.002 -17.687 9.727 1.00 89.75 413 THR A O 1
ATOM 3265 N N . ASN A 1 414 ? -17.521 -16.844 8.314 1.00 90.00 414 ASN A N 1
ATOM 3266 C CA . ASN A 1 414 ? -17.238 -17.802 7.240 1.00 90.00 414 ASN A CA 1
ATOM 3267 C C . ASN A 1 414 ? -15.910 -17.524 6.516 1.00 90.00 414 ASN A C 1
ATOM 3269 O O . ASN A 1 414 ? -15.341 -18.426 5.902 1.00 90.00 414 ASN A O 1
ATOM 3273 N N . LEU A 1 415 ? -15.436 -16.276 6.545 1.00 90.19 415 LEU A N 1
ATOM 3274 C CA . LEU A 1 415 ? -14.191 -15.873 5.897 1.00 90.19 415 LEU A CA 1
ATOM 3275 C C . LEU A 1 415 ? -12.956 -16.105 6.760 1.00 90.19 415 LEU A C 1
ATOM 3277 O O . LEU A 1 415 ? -11.931 -16.512 6.227 1.00 90.19 415 LEU A O 1
ATOM 3281 N N . SER A 1 416 ? -13.048 -15.841 8.063 1.00 88.00 416 SER A N 1
ATOM 3282 C CA . SER A 1 416 ? -11.934 -15.974 9.000 1.00 88.00 416 SER A CA 1
ATOM 3283 C C . SER A 1 416 ? -12.347 -16.794 10.216 1.00 88.00 416 SER A C 1
ATOM 3285 O O . SER A 1 416 ? -13.196 -16.381 11.005 1.00 88.00 416 SER A O 1
ATOM 3287 N N . LEU A 1 417 ? -11.683 -17.939 10.398 1.00 83.38 417 LEU A N 1
ATOM 3288 C CA . LEU A 1 417 ? -11.915 -18.847 11.528 1.00 83.38 417 LEU A CA 1
ATOM 3289 C C . LEU A 1 417 ? -11.624 -18.198 12.891 1.00 83.38 417 LEU A C 1
ATOM 3291 O O . LEU A 1 417 ? -12.184 -18.620 13.898 1.00 83.38 417 LEU A O 1
ATOM 3295 N N . ASN A 1 418 ? -10.772 -17.169 12.922 1.00 85.88 418 ASN A N 1
ATOM 3296 C CA . ASN A 1 418 ? -10.390 -16.455 14.143 1.00 85.88 418 ASN A CA 1
ATOM 3297 C C . ASN A 1 418 ? -11.256 -15.210 14.406 1.00 85.88 418 ASN A C 1
ATOM 3299 O O . ASN A 1 418 ? -10.962 -14.447 15.325 1.00 85.88 418 ASN A O 1
ATOM 3303 N N . PHE A 1 419 ? -12.294 -14.961 13.601 1.00 90.62 419 PHE A N 1
ATOM 3304 C CA . PHE A 1 419 ? -13.125 -13.771 13.746 1.00 90.62 419 PHE A CA 1
ATOM 3305 C C . PHE A 1 419 ? -14.003 -13.821 15.007 1.00 90.62 419 PHE A C 1
ATOM 3307 O O . PHE A 1 419 ? -14.797 -14.740 15.204 1.00 90.62 419 PHE A O 1
ATOM 3314 N N . SER A 1 420 ? -13.928 -12.764 15.815 1.00 91.19 420 SER A N 1
ATOM 3315 C CA . SER A 1 420 ? -14.784 -12.511 16.971 1.00 91.19 420 SER A CA 1
ATOM 3316 C C . SER A 1 420 ? -15.572 -11.218 16.772 1.00 91.19 420 SER A C 1
ATOM 3318 O O . SER A 1 420 ? -15.024 -10.114 16.795 1.00 91.19 420 SER A O 1
ATOM 3320 N N . ALA A 1 421 ? -16.896 -11.339 16.643 1.00 92.31 421 ALA A N 1
ATOM 3321 C CA . ALA A 1 421 ? -17.780 -10.179 16.533 1.00 92.31 421 ALA A CA 1
ATOM 3322 C C . ALA A 1 421 ? -17.708 -9.268 17.775 1.00 92.31 421 ALA A C 1
ATOM 3324 O O . ALA A 1 421 ? -17.818 -8.050 17.653 1.00 92.31 421 ALA A O 1
ATOM 3325 N N . VAL A 1 422 ? -17.467 -9.845 18.959 1.00 92.56 422 VAL A N 1
ATOM 3326 C CA . VAL A 1 422 ? -17.317 -9.098 20.219 1.00 92.56 422 VAL A CA 1
ATOM 3327 C C . VAL A 1 422 ? -16.027 -8.277 20.234 1.00 92.56 422 VAL A C 1
ATOM 3329 O O . VAL A 1 422 ? -16.022 -7.147 20.715 1.00 92.56 422 VAL A O 1
ATOM 3332 N N . GLU A 1 423 ? -14.937 -8.810 19.681 1.00 93.19 423 GLU A N 1
ATOM 3333 C CA . GLU A 1 423 ? -13.681 -8.067 19.522 1.00 93.19 423 GLU A CA 1
ATOM 3334 C C . GLU A 1 423 ? -13.817 -6.951 18.473 1.00 93.19 423 GLU A C 1
ATOM 3336 O O . GLU A 1 423 ? -13.264 -5.865 18.632 1.00 93.19 423 GLU A O 1
ATOM 3341 N N . ALA A 1 424 ? -14.598 -7.195 17.418 1.00 95.12 424 ALA A N 1
ATOM 3342 C CA . ALA A 1 424 ? -14.800 -6.265 16.314 1.00 95.12 424 ALA A CA 1
ATOM 3343 C C . ALA A 1 424 ? -15.718 -5.069 16.633 1.00 95.12 424 ALA A C 1
ATOM 3345 O O . ALA A 1 424 ? -15.792 -4.154 15.811 1.00 95.12 424 ALA A O 1
ATOM 3346 N N . VAL A 1 425 ? -16.388 -5.038 17.797 1.00 95.88 425 VAL A N 1
ATOM 3347 C CA . VAL A 1 425 ? -17.368 -4.001 18.200 1.00 95.88 425 VAL A CA 1
ATOM 3348 C C . VAL A 1 425 ? -16.975 -2.565 17.806 1.00 95.88 425 VAL A C 1
ATOM 3350 O O . VAL A 1 425 ? -17.831 -1.876 17.246 1.00 95.88 425 VAL A O 1
ATOM 3353 N N . PRO A 1 426 ? -15.721 -2.095 17.996 1.00 95.62 426 PRO A N 1
ATOM 3354 C CA . PRO A 1 426 ? -15.343 -0.719 17.658 1.00 95.62 426 PRO A CA 1
ATOM 3355 C C . PRO A 1 426 ? -15.513 -0.324 16.182 1.00 95.62 426 PRO A C 1
ATOM 3357 O O . PRO A 1 426 ? -15.642 0.865 15.884 1.00 95.62 426 PRO A O 1
ATOM 3360 N N . VAL A 1 427 ? -15.513 -1.296 15.263 1.00 95.50 427 VAL A N 1
ATOM 3361 C CA . VAL A 1 427 ? -15.580 -1.076 13.806 1.00 95.50 427 VAL A CA 1
ATOM 3362 C C . VAL A 1 427 ? -16.851 -1.626 13.155 1.00 95.50 427 VAL A C 1
ATOM 3364 O O . VAL A 1 427 ? -16.998 -1.531 11.938 1.00 95.50 427 VAL A O 1
ATOM 3367 N N . LEU A 1 428 ? -17.784 -2.174 13.940 1.00 96.06 428 LEU A N 1
ATOM 3368 C CA . LEU A 1 428 ? -19.071 -2.645 13.428 1.00 96.06 428 LEU A CA 1
ATOM 3369 C C . LEU A 1 428 ? -20.007 -1.474 13.091 1.00 96.06 428 LEU A C 1
ATOM 3371 O O . LEU A 1 428 ? -20.075 -0.464 13.798 1.00 96.06 428 LEU A O 1
ATOM 3375 N N . SER A 1 429 ? -20.773 -1.631 12.011 1.00 94.88 429 SER A N 1
ATOM 3376 C CA . SER A 1 429 ? -21.883 -0.736 11.665 1.00 94.88 429 SER A CA 1
ATOM 3377 C C . SER A 1 429 ? -23.055 -0.883 12.644 1.00 94.88 429 SER A C 1
ATOM 3379 O O . SER A 1 429 ? -23.176 -1.891 13.338 1.00 94.88 429 SER A O 1
ATOM 3381 N N . LEU A 1 430 ? -23.974 0.091 12.671 1.00 93.62 430 LEU A N 1
ATOM 3382 C CA . LEU A 1 430 ? -25.180 0.017 13.513 1.00 93.62 430 LEU A CA 1
ATOM 3383 C C . LEU A 1 430 ? -26.025 -1.231 13.220 1.00 93.62 430 LEU A C 1
ATOM 3385 O O . LEU A 1 430 ? -26.550 -1.849 14.144 1.00 93.62 430 LEU A O 1
ATOM 3389 N N . THR A 1 431 ? -26.115 -1.631 11.949 1.00 92.62 431 THR A N 1
ATOM 3390 C CA . THR A 1 431 ? -26.809 -2.858 11.537 1.00 92.62 431 THR A CA 1
ATOM 3391 C C . THR A 1 431 ? -26.144 -4.094 12.138 1.00 92.62 431 THR A C 1
ATOM 3393 O O . THR A 1 431 ? -26.828 -4.922 12.729 1.00 92.62 431 THR A O 1
ATOM 3396 N N . GLN A 1 432 ? -24.813 -4.183 12.073 1.00 94.94 432 GLN A N 1
ATOM 3397 C CA . GLN A 1 432 ? -24.046 -5.308 12.622 1.00 94.94 432 GLN A CA 1
ATOM 3398 C C . GLN A 1 432 ? -24.055 -5.340 14.154 1.00 94.94 432 GLN A C 1
ATOM 3400 O O . GLN A 1 432 ? -24.130 -6.415 14.739 1.00 94.94 432 GLN A O 1
ATOM 3405 N N . LEU A 1 433 ? -24.035 -4.184 14.825 1.00 94.62 433 LEU A N 1
ATOM 3406 C CA . LEU A 1 433 ? -24.276 -4.120 16.270 1.00 94.62 433 LEU A CA 1
ATOM 3407 C C . LEU A 1 433 ? -25.672 -4.661 16.609 1.00 94.62 433 LEU A C 1
ATOM 3409 O O . LEU A 1 433 ? -25.830 -5.375 17.595 1.00 94.62 433 LEU A O 1
ATOM 3413 N N . GLY A 1 434 ? -26.669 -4.384 15.763 1.00 92.75 434 GLY A N 1
ATOM 3414 C CA . GLY A 1 434 ? -28.008 -4.959 15.879 1.00 92.75 434 GLY A CA 1
ATOM 3415 C C . GLY A 1 434 ? -28.000 -6.477 15.720 1.00 92.75 434 GLY A C 1
ATOM 3416 O O . GLY A 1 434 ? -28.534 -7.176 16.576 1.00 92.75 434 GLY A O 1
ATOM 3417 N N . GLU A 1 435 ? -27.343 -6.997 14.681 1.00 91.94 435 GLU A N 1
ATOM 3418 C CA . GLU A 1 435 ? -27.163 -8.444 14.479 1.00 91.94 435 GLU A CA 1
ATOM 3419 C C . GLU A 1 435 ? -26.526 -9.103 15.710 1.00 91.94 435 GLU A C 1
ATOM 3421 O O . GLU A 1 435 ? -27.048 -10.099 16.210 1.00 91.94 435 GLU A O 1
ATOM 3426 N N . LEU A 1 436 ? -25.460 -8.506 16.251 1.00 92.56 436 LEU A N 1
ATOM 3427 C CA . LEU A 1 436 ? -24.747 -9.021 17.420 1.00 92.56 436 LEU A CA 1
ATOM 3428 C C . LEU A 1 436 ? -25.622 -9.046 18.684 1.00 92.56 436 LEU A C 1
ATOM 3430 O O . LEU A 1 436 ? -25.576 -10.007 19.449 1.00 92.56 436 LEU A O 1
ATOM 3434 N N . VAL A 1 437 ? -26.423 -8.001 18.906 1.00 92.75 437 VAL A N 1
ATOM 3435 C CA . VAL A 1 437 ? -27.273 -7.854 20.099 1.00 92.75 437 VAL A CA 1
ATOM 3436 C C . VAL A 1 437 ? -28.537 -8.715 20.017 1.00 92.75 437 VAL A C 1
ATOM 3438 O O . VAL A 1 437 ? -28.938 -9.311 21.019 1.00 92.75 437 VAL A O 1
ATOM 3441 N N . PHE A 1 438 ? -29.184 -8.781 18.849 1.00 90.06 438 PHE A N 1
ATOM 3442 C CA . PHE A 1 438 ? -30.496 -9.420 18.677 1.00 90.06 438 PHE A CA 1
ATOM 3443 C C . PHE A 1 438 ? -30.430 -10.858 18.157 1.00 90.06 438 PHE A C 1
ATOM 3445 O O . PHE A 1 438 ? -31.420 -11.575 18.283 1.00 90.06 438 PHE A O 1
ATOM 3452 N N . SER A 1 439 ? -29.289 -11.303 17.623 1.00 82.62 439 SER A N 1
ATOM 3453 C CA . SER A 1 439 ? -29.063 -12.691 17.184 1.00 82.62 439 SER A CA 1
ATOM 3454 C C . SER A 1 439 ? -27.835 -13.317 17.875 1.00 82.62 439 SER A C 1
ATOM 3456 O O . SER A 1 439 ? -26.887 -13.710 17.193 1.00 82.62 439 SER A O 1
ATOM 3458 N N . PRO A 1 440 ? -27.801 -13.384 19.223 1.00 67.56 440 PRO A N 1
ATOM 3459 C CA . PRO A 1 440 ? -26.621 -13.840 19.955 1.00 67.56 440 PRO A CA 1
ATOM 3460 C C . PRO A 1 440 ? -26.354 -15.354 19.787 1.00 67.56 440 PRO A C 1
ATOM 3462 O O . PRO A 1 440 ? -27.260 -16.106 19.414 1.00 67.56 440 PRO A O 1
ATOM 3465 N N . PRO A 1 441 ? -25.127 -15.823 20.102 1.00 65.25 441 PRO A N 1
ATOM 3466 C CA . PRO A 1 441 ? -24.769 -17.242 20.133 1.00 65.25 441 PRO A CA 1
ATOM 3467 C C . PRO A 1 441 ? -25.686 -18.051 21.062 1.00 65.25 441 PRO A C 1
ATOM 3469 O O . PRO A 1 441 ? -26.311 -17.508 21.968 1.00 65.25 441 PRO A O 1
ATOM 3472 N N . ALA A 1 442 ? -25.734 -19.372 20.878 1.00 62.56 442 ALA A N 1
ATOM 3473 C CA . ALA A 1 442 ? -26.672 -20.266 21.569 1.00 62.56 442 ALA A CA 1
ATOM 3474 C C . ALA A 1 442 ? -26.572 -20.287 23.115 1.00 62.56 442 ALA A C 1
ATOM 3476 O O . ALA A 1 442 ? -27.440 -20.876 23.761 1.00 62.56 442 ALA A O 1
ATOM 3477 N N . ARG A 1 443 ? -25.530 -19.695 23.715 1.00 66.44 443 ARG A N 1
ATOM 3478 C CA . ARG A 1 443 ? -25.240 -19.772 25.153 1.00 66.44 443 ARG A CA 1
ATOM 3479 C C . ARG A 1 443 ? -25.586 -18.469 25.899 1.00 66.44 443 ARG A C 1
ATOM 3481 O O . ARG A 1 443 ? -25.199 -17.394 25.437 1.00 66.44 443 ARG A O 1
ATOM 3488 N N . PRO A 1 444 ? -26.279 -18.527 27.055 1.00 67.31 444 PRO A N 1
ATOM 3489 C CA . PRO A 1 444 ? -26.639 -17.337 27.836 1.00 67.31 444 PRO A CA 1
ATOM 3490 C C . PRO A 1 444 ? -25.447 -16.508 28.338 1.00 67.31 444 PRO A C 1
ATOM 3492 O O . PRO A 1 444 ? -25.509 -15.280 28.322 1.00 67.31 444 PRO A O 1
ATOM 3495 N N . GLU A 1 445 ? -24.351 -17.143 28.757 1.00 67.25 445 GLU A N 1
ATOM 3496 C CA . GLU A 1 445 ? -23.154 -16.464 29.272 1.00 67.25 445 GLU A CA 1
ATOM 3497 C C . GLU A 1 445 ? -22.493 -15.557 28.222 1.00 67.25 445 GLU A C 1
ATOM 3499 O O . GLU A 1 445 ? -22.031 -14.456 28.538 1.00 67.25 445 GLU A O 1
ATOM 3504 N N . ASP A 1 446 ? -22.546 -15.963 26.952 1.00 82.94 446 ASP A N 1
ATOM 3505 C CA . ASP A 1 446 ? -22.051 -15.160 25.836 1.00 82.94 446 ASP A CA 1
ATOM 3506 C C . ASP A 1 446 ? -22.921 -13.913 25.640 1.00 82.94 446 ASP A C 1
ATOM 3508 O O . ASP A 1 446 ? -22.414 -12.848 25.280 1.00 82.94 446 ASP A O 1
ATOM 3512 N N . ARG A 1 447 ? -24.223 -14.005 25.946 1.00 86.38 447 ARG A N 1
ATOM 3513 C CA . ARG A 1 447 ? -25.174 -12.895 25.816 1.00 86.38 447 ARG A CA 1
ATOM 3514 C C . ARG A 1 447 ? -24.860 -11.757 26.781 1.00 86.38 447 ARG A C 1
ATOM 3516 O O . ARG A 1 447 ? -24.819 -10.607 26.351 1.00 86.38 447 ARG A O 1
ATOM 3523 N N . VAL A 1 448 ? -24.584 -12.056 28.051 1.00 89.44 448 VAL A N 1
ATOM 3524 C CA . VAL A 1 448 ? -24.212 -11.031 29.047 1.00 89.44 448 VAL A CA 1
ATOM 3525 C C . VAL A 1 448 ? -22.915 -10.328 28.639 1.00 89.44 448 VAL A C 1
ATOM 3527 O O . VAL A 1 448 ? -22.837 -9.098 28.692 1.00 89.44 448 VAL A O 1
ATOM 3530 N N . ASN A 1 449 ? -21.917 -11.085 28.170 1.00 91.62 449 ASN A N 1
ATOM 3531 C CA . ASN A 1 449 ? -20.654 -10.526 27.687 1.00 91.62 449 ASN A CA 1
ATOM 3532 C C . ASN A 1 449 ? -20.855 -9.630 26.450 1.00 91.62 449 ASN A C 1
ATOM 3534 O O . ASN A 1 449 ? -20.339 -8.513 26.413 1.00 91.62 449 ASN A O 1
ATOM 3538 N N . ILE A 1 450 ? -21.652 -10.071 25.470 1.00 93.44 450 ILE A N 1
ATOM 3539 C CA . ILE A 1 450 ? -22.000 -9.283 24.277 1.00 93.44 450 ILE A CA 1
ATOM 3540 C C . ILE A 1 450 ? -22.663 -7.962 24.668 1.00 93.44 450 ILE A C 1
ATOM 3542 O O . ILE A 1 450 ? -22.203 -6.900 24.245 1.00 93.44 450 ILE A O 1
ATOM 3546 N N . LEU A 1 451 ? -23.715 -8.013 25.491 1.00 94.00 451 LEU A N 1
ATOM 3547 C CA . LEU A 1 451 ? -24.443 -6.817 25.919 1.00 94.00 451 LEU A CA 1
ATOM 3548 C C . LEU A 1 451 ? -23.526 -5.858 26.674 1.00 94.00 451 LEU A C 1
ATOM 3550 O O . LEU A 1 451 ? -23.510 -4.668 26.372 1.00 94.00 451 LEU A O 1
ATOM 3554 N N . THR A 1 452 ? -22.711 -6.384 27.588 1.00 94.75 452 THR A N 1
ATOM 3555 C CA . THR A 1 452 ? -21.725 -5.594 28.331 1.00 94.75 452 THR A CA 1
ATOM 3556 C C . THR A 1 452 ? -20.776 -4.871 27.379 1.00 94.75 452 THR A C 1
ATOM 3558 O O . THR A 1 452 ? -20.659 -3.652 27.443 1.00 94.75 452 THR A O 1
ATOM 3561 N N . LYS A 1 453 ? -20.147 -5.587 26.439 1.00 94.56 453 LYS A N 1
ATOM 3562 C CA . LYS A 1 453 ? -19.165 -5.006 25.509 1.00 94.56 453 LYS A CA 1
ATOM 3563 C C . LYS A 1 453 ? -19.774 -3.995 24.542 1.00 94.56 453 LYS A C 1
ATOM 3565 O O . LYS A 1 453 ? -19.168 -2.953 24.296 1.00 94.56 453 LYS A O 1
ATOM 3570 N N . VAL A 1 454 ? -20.960 -4.280 24.007 1.00 95.75 454 VAL A N 1
ATOM 3571 C CA . VAL A 1 454 ? -21.649 -3.370 23.083 1.00 95.75 454 VAL A CA 1
ATOM 3572 C C . VAL A 1 454 ? -22.080 -2.094 23.801 1.00 95.75 454 VAL A C 1
ATOM 3574 O O . VAL A 1 454 ? -21.812 -1.002 23.300 1.00 95.75 454 VAL A O 1
ATOM 3577 N N . PHE A 1 455 ? -22.699 -2.196 24.979 1.00 95.19 455 PHE A N 1
ATOM 3578 C CA . PHE A 1 455 ? -23.150 -1.008 25.704 1.00 95.19 455 PHE A CA 1
ATOM 3579 C C . PHE A 1 455 ? -21.992 -0.228 26.330 1.00 95.19 455 PHE A C 1
ATOM 3581 O O . PHE A 1 455 ? -22.046 0.996 26.324 1.00 95.19 455 PHE A O 1
ATOM 3588 N N . ASP A 1 456 ? -20.895 -0.874 26.729 1.00 94.94 456 ASP A N 1
ATOM 3589 C CA . ASP A 1 456 ? -19.663 -0.174 27.125 1.00 94.94 456 ASP A CA 1
ATOM 3590 C C . ASP A 1 456 ? -19.080 0.670 26.004 1.00 94.94 456 ASP A C 1
ATOM 3592 O O . ASP A 1 456 ? -18.582 1.769 26.239 1.00 94.94 456 ASP A O 1
ATOM 3596 N N . PHE A 1 457 ? -19.136 0.164 24.775 1.00 95.88 457 PHE A N 1
ATOM 3597 C CA . PHE A 1 457 ? -18.713 0.917 23.607 1.00 95.88 457 PHE A CA 1
ATOM 3598 C C . PHE A 1 457 ? -19.670 2.078 23.307 1.00 95.88 457 PHE A C 1
ATOM 3600 O O . PHE A 1 457 ? -19.217 3.208 23.120 1.00 95.88 457 PHE A O 1
ATOM 3607 N N . LEU A 1 458 ? -20.981 1.822 23.289 1.00 95.19 458 LEU A N 1
ATOM 3608 C CA . LEU A 1 458 ? -22.004 2.815 22.946 1.00 95.19 458 LEU A CA 1
ATOM 3609 C C . LEU A 1 458 ? -22.164 3.925 24.001 1.00 95.19 458 LEU A C 1
ATOM 3611 O O . LEU A 1 458 ? -22.488 5.054 23.640 1.00 95.19 458 LEU A O 1
ATOM 3615 N N . LEU A 1 459 ? -21.924 3.633 25.284 1.00 92.88 459 LEU A N 1
ATOM 3616 C CA . LEU A 1 459 ? -22.046 4.596 26.389 1.00 92.88 459 LEU A CA 1
ATOM 3617 C C . LEU A 1 459 ? -20.843 5.545 26.514 1.00 92.88 459 LEU A C 1
ATOM 3619 O O . LEU A 1 459 ? -20.928 6.550 27.226 1.00 92.88 459 LEU A O 1
ATOM 3623 N N . GLN A 1 460 ? -19.739 5.279 25.806 1.00 91.12 460 GLN A N 1
ATOM 3624 C CA . GLN A 1 460 ? -18.623 6.223 25.713 1.00 91.12 460 GLN A CA 1
ATOM 3625 C C . GLN A 1 460 ? -19.082 7.544 25.093 1.00 91.12 460 GLN A C 1
ATOM 3627 O O . GLN A 1 460 ? -19.849 7.562 24.131 1.00 91.12 460 GLN A O 1
ATOM 3632 N N . ALA A 1 461 ? -18.558 8.661 25.605 1.00 87.75 461 ALA A N 1
ATOM 3633 C CA . ALA A 1 461 ? -18.948 10.000 25.164 1.00 87.75 461 ALA A CA 1
ATOM 3634 C C . ALA A 1 461 ? -18.826 10.195 23.638 1.00 87.75 461 ALA A C 1
ATOM 3636 O O . ALA A 1 461 ? -19.711 10.788 23.030 1.00 87.75 461 ALA A O 1
ATOM 3637 N N . SER A 1 462 ? -17.787 9.631 23.014 1.00 90.81 462 SER A N 1
ATOM 3638 C CA . SER A 1 462 ? -17.538 9.686 21.566 1.00 90.81 462 SER A CA 1
ATOM 3639 C C . SER A 1 462 ? -18.514 8.865 20.711 1.00 90.81 462 SER A C 1
ATOM 3641 O O . SER A 1 462 ? -18.556 9.057 19.499 1.00 90.81 462 SER A O 1
ATOM 3643 N N . ASN A 1 463 ? -19.297 7.961 21.309 1.00 92.56 463 ASN A N 1
ATOM 3644 C CA . ASN A 1 463 ? -20.221 7.065 20.605 1.00 92.56 463 ASN A CA 1
ATOM 3645 C C . ASN A 1 463 ? -21.697 7.319 20.949 1.00 92.56 463 ASN A C 1
ATOM 3647 O O . ASN A 1 463 ? -22.565 6.582 20.476 1.00 92.56 463 ASN A O 1
ATOM 3651 N N . ARG A 1 464 ? -22.015 8.368 21.718 1.00 87.25 464 ARG A N 1
ATOM 3652 C CA . ARG A 1 464 ? -23.399 8.666 22.130 1.00 87.25 464 ARG A CA 1
ATOM 3653 C C . ARG A 1 464 ? -24.345 8.892 20.946 1.00 87.25 464 ARG A C 1
ATOM 3655 O O . ARG A 1 464 ? -25.485 8.442 20.994 1.00 87.25 464 ARG A O 1
ATOM 3662 N N . ASP A 1 465 ? -23.872 9.478 19.847 1.00 90.44 465 ASP A N 1
ATOM 3663 C CA . ASP A 1 465 ? -24.680 9.632 18.625 1.00 90.44 465 ASP A CA 1
ATOM 3664 C C . ASP A 1 465 ? -25.038 8.280 17.986 1.00 90.44 465 ASP A C 1
ATOM 3666 O O . ASP A 1 465 ? -26.156 8.083 17.495 1.00 90.44 465 ASP A O 1
ATOM 3670 N N . LYS A 1 466 ? -24.116 7.305 18.047 1.00 93.12 466 LYS A N 1
ATOM 3671 C CA . LYS A 1 466 ? -24.386 5.923 17.623 1.00 93.12 466 LYS A CA 1
ATOM 3672 C C . LYS A 1 466 ? -25.406 5.265 18.544 1.00 93.12 466 LYS A C 1
ATOM 3674 O O . LYS A 1 466 ? -26.305 4.598 18.043 1.00 93.12 466 LYS A O 1
ATOM 3679 N N . LEU A 1 467 ? -25.302 5.475 19.860 1.00 93.56 467 LEU A N 1
ATOM 3680 C CA . LEU A 1 467 ? -26.279 4.968 20.826 1.00 93.56 467 LEU A CA 1
ATOM 3681 C C . LEU A 1 467 ? -27.676 5.525 20.541 1.00 93.56 467 LEU A C 1
ATOM 3683 O O . LEU A 1 467 ? -28.612 4.746 20.387 1.00 93.56 467 LEU A O 1
ATOM 3687 N N . ASN A 1 468 ? -27.803 6.840 20.367 1.00 91.62 468 ASN A N 1
ATOM 3688 C CA . ASN A 1 468 ? -29.069 7.484 20.009 1.00 91.62 468 ASN A CA 1
ATOM 3689 C C . ASN A 1 468 ? -29.659 6.906 18.713 1.00 91.62 468 ASN A C 1
ATOM 3691 O O . ASN A 1 468 ? -30.857 6.642 18.640 1.00 91.62 468 ASN A O 1
ATOM 3695 N N . SER A 1 469 ? -28.812 6.625 17.720 1.00 93.38 469 SER A N 1
ATOM 3696 C CA . SER A 1 469 ? -29.221 5.982 16.463 1.00 93.38 469 SER A CA 1
ATOM 3697 C C . SER A 1 469 ? -29.576 4.493 16.622 1.00 93.38 469 SER A C 1
ATOM 3699 O O . SER A 1 469 ? -30.286 3.936 15.786 1.00 93.38 469 SER A O 1
ATOM 3701 N N . PHE A 1 470 ? -29.099 3.838 17.683 1.00 93.94 470 PHE A N 1
ATOM 3702 C CA . PHE A 1 470 ? -29.348 2.427 17.987 1.00 93.94 470 PHE A CA 1
ATOM 3703 C C . PHE A 1 470 ? -30.630 2.201 18.807 1.00 93.94 470 PHE A C 1
ATOM 3705 O O . PHE A 1 470 ? -31.279 1.164 18.653 1.00 93.94 470 PHE A O 1
ATOM 3712 N N . LEU A 1 471 ? -31.041 3.166 19.641 1.00 92.19 471 LEU A N 1
ATOM 3713 C CA . LEU A 1 471 ? -32.231 3.058 20.500 1.00 92.19 471 LEU A CA 1
ATOM 3714 C C . LEU A 1 471 ? -33.521 2.662 19.747 1.00 92.19 471 LEU A C 1
ATOM 3716 O O . LEU A 1 471 ? -34.222 1.769 20.234 1.00 92.19 471 LEU A O 1
ATOM 3720 N N . PRO A 1 472 ? -33.837 3.203 18.550 1.00 90.81 472 PRO A N 1
ATOM 3721 C CA . PRO A 1 472 ? -35.014 2.764 17.793 1.00 90.81 472 PRO A CA 1
ATOM 3722 C C . PRO A 1 472 ? -34.955 1.284 17.380 1.00 90.81 472 PRO A C 1
ATOM 3724 O O . PRO A 1 472 ? -35.974 0.585 17.375 1.00 90.81 472 PRO A O 1
ATOM 3727 N N . ALA A 1 473 ? -33.760 0.776 17.053 1.00 89.19 473 ALA A N 1
ATOM 3728 C CA . ALA A 1 473 ? -33.563 -0.640 16.749 1.00 89.19 473 ALA A CA 1
ATOM 3729 C C . ALA A 1 473 ? -33.752 -1.498 18.006 1.00 89.19 473 ALA A C 1
ATOM 3731 O O . ALA A 1 473 ? -34.426 -2.521 17.936 1.00 89.19 473 ALA A O 1
ATOM 3732 N N . LEU A 1 474 ? -33.262 -1.050 19.166 1.00 90.44 474 LEU A N 1
ATOM 3733 C CA . LEU A 1 474 ? -33.513 -1.707 20.450 1.00 90.44 474 LEU A CA 1
ATOM 3734 C C . LEU A 1 474 ? -35.007 -1.780 20.775 1.00 90.44 474 LEU A C 1
ATOM 3736 O O . LEU A 1 474 ? -35.502 -2.853 21.104 1.00 90.44 474 LEU A O 1
ATOM 3740 N N . GLN A 1 475 ? -35.751 -0.693 20.585 1.00 87.81 475 GLN A N 1
ATOM 3741 C CA . GLN A 1 475 ? -37.193 -0.666 20.837 1.00 87.81 475 GLN A CA 1
ATOM 3742 C C . GLN A 1 475 ? -37.975 -1.652 19.955 1.00 87.81 475 GLN A C 1
ATOM 3744 O O . GLN A 1 475 ? -38.922 -2.300 20.409 1.00 87.81 475 GLN A O 1
ATOM 3749 N N . THR A 1 476 ? -37.594 -1.766 18.683 1.00 88.50 476 THR A N 1
ATOM 3750 C CA . THR A 1 476 ? -38.345 -2.544 17.688 1.00 88.50 476 THR A CA 1
ATOM 3751 C C . THR A 1 476 ? -37.888 -3.998 17.580 1.00 88.50 476 THR A C 1
ATOM 3753 O O . THR A 1 476 ? -38.725 -4.894 17.447 1.00 88.50 476 THR A O 1
ATOM 3756 N N . GLN A 1 477 ? -36.582 -4.262 17.638 1.00 89.69 477 GLN A N 1
ATOM 3757 C CA . GLN A 1 477 ? -36.010 -5.596 17.448 1.00 89.69 477 GLN A CA 1
ATOM 3758 C C . GLN A 1 477 ? -35.952 -6.411 18.737 1.00 89.69 477 GLN A C 1
ATOM 3760 O O . GLN A 1 477 ? -36.152 -7.621 18.666 1.00 89.69 477 GLN A O 1
ATOM 3765 N N . ALA A 1 478 ? -35.786 -5.791 19.913 1.00 87.75 478 ALA A N 1
ATOM 3766 C CA . ALA A 1 478 ? -35.753 -6.532 21.179 1.00 87.75 478 ALA A CA 1
ATOM 3767 C C . ALA A 1 478 ? -37.036 -7.356 21.396 1.00 87.75 478 ALA A C 1
ATOM 3769 O O . ALA A 1 478 ? -36.972 -8.517 21.801 1.00 87.75 478 ALA A O 1
ATOM 3770 N N . ARG A 1 479 ? -38.197 -6.795 21.025 1.00 82.50 479 ARG A N 1
ATOM 3771 C CA . ARG A 1 479 ? -39.492 -7.498 21.064 1.00 82.50 479 ARG A CA 1
ATOM 3772 C C . ARG A 1 479 ? -39.538 -8.703 20.123 1.00 82.50 479 ARG A C 1
ATOM 3774 O O . ARG A 1 479 ? -40.077 -9.735 20.491 1.00 82.50 479 ARG A O 1
ATOM 3781 N N . LYS A 1 480 ? -38.962 -8.585 18.922 1.00 85.19 480 LYS A N 1
ATOM 3782 C CA . LYS A 1 480 ? -38.904 -9.683 17.939 1.00 85.19 480 LYS A CA 1
ATOM 3783 C C . LYS A 1 480 ? -37.907 -10.773 18.340 1.00 85.19 480 LYS A C 1
ATOM 3785 O O . LYS A 1 480 ? -38.110 -11.931 18.004 1.00 85.19 480 LYS A O 1
ATOM 3790 N N . ALA A 1 481 ? -36.850 -10.397 19.053 1.00 84.94 481 ALA A N 1
ATOM 3791 C CA . ALA A 1 481 ? -35.766 -11.276 19.479 1.00 84.94 481 ALA A CA 1
ATOM 3792 C C . ALA A 1 481 ? -35.976 -11.895 20.877 1.00 84.94 481 ALA A C 1
ATOM 3794 O O . ALA A 1 481 ? -35.020 -12.412 21.460 1.00 84.94 481 ALA A O 1
ATOM 3795 N N . ASN A 1 482 ? -37.190 -11.815 21.443 1.00 83.31 482 ASN A N 1
ATOM 3796 C CA . ASN A 1 482 ? -37.524 -12.311 22.786 1.00 83.31 482 ASN A CA 1
ATOM 3797 C C . ASN A 1 482 ? -36.492 -11.892 23.851 1.00 83.31 482 ASN A C 1
ATOM 3799 O O . ASN A 1 482 ? -35.953 -12.718 24.592 1.00 83.31 482 ASN A O 1
ATOM 3803 N N . PHE A 1 483 ? -36.163 -10.600 23.903 1.00 88.62 483 PHE A N 1
ATOM 3804 C CA . PHE A 1 483 ? -35.279 -10.061 24.935 1.00 88.62 483 PHE A CA 1
ATOM 3805 C C . PHE A 1 483 ? -35.849 -10.315 26.339 1.00 88.62 483 PHE A C 1
ATOM 3807 O O . PHE A 1 483 ? -36.871 -9.742 26.707 1.00 88.62 483 PHE A O 1
ATOM 3814 N N . SER A 1 484 ? -35.177 -11.161 27.128 1.00 89.25 484 SER A N 1
ATOM 3815 C CA . SER A 1 484 ? -35.543 -11.413 28.530 1.00 89.25 484 SER A CA 1
ATOM 3816 C C . SER A 1 484 ? -35.275 -10.202 29.435 1.00 89.25 484 SER A C 1
ATOM 3818 O O . SER A 1 484 ? -34.424 -9.361 29.128 1.00 89.25 484 SER A O 1
ATOM 3820 N N . CYS A 1 485 ? -35.939 -10.156 30.595 1.00 90.56 485 CYS A N 1
ATOM 3821 C CA . CYS A 1 485 ? -35.709 -9.127 31.616 1.00 90.56 485 CYS A CA 1
ATOM 3822 C C . CYS A 1 485 ? -34.252 -9.063 32.101 1.00 90.56 485 CYS A C 1
ATOM 3824 O O . CYS A 1 485 ? -33.759 -7.982 32.406 1.00 90.56 485 CYS A O 1
ATOM 3826 N N . GLU A 1 486 ? -33.531 -10.187 32.103 1.00 90.19 486 GLU A N 1
ATOM 3827 C CA . GLU A 1 486 ? -32.102 -10.240 32.442 1.00 90.19 486 GLU A CA 1
ATOM 3828 C C . GLU A 1 486 ? -31.229 -9.454 31.449 1.00 90.19 486 GLU A C 1
ATOM 3830 O O . GLU A 1 486 ? -30.274 -8.783 31.844 1.00 90.19 486 GLU A O 1
ATOM 3835 N N . ASN A 1 487 ? -31.592 -9.454 30.162 1.00 90.94 487 ASN A N 1
ATOM 3836 C CA . ASN A 1 487 ? -30.877 -8.666 29.157 1.00 90.94 487 ASN A CA 1
ATOM 3837 C C . ASN A 1 487 ? -31.095 -7.171 29.358 1.00 90.94 487 ASN A C 1
ATOM 3839 O O . ASN A 1 487 ? -30.142 -6.398 29.294 1.00 90.94 487 ASN A O 1
ATOM 3843 N N . TYR A 1 488 ? -32.341 -6.767 29.619 1.00 91.19 488 TYR A N 1
ATOM 3844 C CA . TYR A 1 488 ? -32.644 -5.374 29.940 1.00 91.19 488 TYR A CA 1
ATOM 3845 C C . TYR A 1 488 ? -31.914 -4.939 31.207 1.00 91.19 488 TYR A C 1
ATOM 3847 O O . TYR A 1 488 ? -31.283 -3.887 31.205 1.00 91.19 488 TYR A O 1
ATOM 3855 N N . LYS A 1 489 ? -31.915 -5.779 32.249 1.00 91.25 489 LYS A N 1
ATOM 3856 C CA . LYS A 1 489 ? -31.157 -5.537 33.479 1.00 91.25 489 LYS A CA 1
ATOM 3857 C C . LYS A 1 489 ? -29.670 -5.327 33.197 1.00 91.25 489 LYS A C 1
ATOM 3859 O O . LYS A 1 489 ? -29.120 -4.336 33.650 1.00 91.25 489 LYS A O 1
ATOM 3864 N N . THR A 1 490 ? -29.053 -6.181 32.377 1.00 92.56 490 THR A N 1
ATOM 3865 C CA . THR A 1 490 ? -27.642 -6.024 31.981 1.00 92.56 490 THR A CA 1
ATOM 3866 C C . THR A 1 490 ? -27.391 -4.657 31.336 1.00 92.56 490 THR A C 1
ATOM 3868 O O . THR A 1 490 ? -26.413 -3.992 31.667 1.00 92.56 490 THR A O 1
ATOM 3871 N N . ILE A 1 491 ? -28.283 -4.204 30.446 1.00 92.94 491 ILE A N 1
ATOM 3872 C CA . ILE A 1 491 ? -28.187 -2.881 29.808 1.00 92.94 491 ILE A CA 1
ATOM 3873 C C . ILE A 1 491 ? -28.304 -1.756 30.845 1.00 92.94 491 ILE A C 1
ATOM 3875 O O . ILE A 1 491 ? -27.471 -0.849 30.841 1.00 92.94 491 ILE A O 1
ATOM 3879 N N . PHE A 1 492 ? -29.296 -1.815 31.738 1.00 90.69 492 PHE A N 1
ATOM 3880 C CA . PHE A 1 492 ? -29.472 -0.815 32.797 1.00 90.69 492 PHE A CA 1
ATOM 3881 C C . PHE A 1 492 ? -28.268 -0.759 33.739 1.00 90.69 492 PHE A C 1
ATOM 3883 O O . PHE A 1 492 ? -27.771 0.332 34.006 1.00 90.69 492 PHE A O 1
ATOM 3890 N N . ASP A 1 493 ? -27.724 -1.911 34.136 1.00 91.62 493 ASP A N 1
ATOM 3891 C CA . ASP A 1 493 ? -26.525 -1.986 34.971 1.00 91.62 493 ASP A CA 1
ATOM 3892 C C . ASP A 1 493 ? -25.336 -1.279 34.289 1.00 91.62 493 ASP A C 1
ATOM 3894 O O . ASP A 1 493 ? -24.586 -0.556 34.946 1.00 91.62 493 ASP A O 1
ATOM 3898 N N . ARG A 1 494 ? -25.163 -1.414 32.961 1.00 92.88 494 ARG A N 1
ATOM 3899 C CA . ARG A 1 494 ? -24.109 -0.679 32.227 1.00 92.88 494 ARG A CA 1
ATOM 3900 C C . ARG A 1 494 ? -24.352 0.828 32.203 1.00 92.88 494 ARG A C 1
ATOM 3902 O O . ARG A 1 494 ? -23.399 1.591 32.352 1.00 92.88 494 ARG A O 1
ATOM 3909 N N . VAL A 1 495 ? -25.601 1.262 32.037 1.00 90.31 495 VAL A N 1
ATOM 3910 C CA . VAL A 1 495 ? -25.974 2.688 32.060 1.00 90.31 495 VAL A CA 1
ATOM 3911 C C . VAL A 1 495 ? -25.703 3.298 33.434 1.00 90.31 495 VAL A C 1
ATOM 3913 O O . VAL A 1 495 ? -25.089 4.362 33.512 1.00 90.31 495 VAL A O 1
ATOM 3916 N N . ASP A 1 496 ? -26.086 2.614 34.510 1.00 87.06 496 ASP A N 1
ATOM 3917 C CA . ASP A 1 496 ? -25.860 3.078 35.880 1.00 87.06 496 ASP A CA 1
ATOM 3918 C C . ASP A 1 496 ? -24.351 3.139 36.207 1.00 87.06 496 ASP A C 1
ATOM 3920 O O . ASP A 1 496 ? -23.879 4.107 36.807 1.00 87.06 496 ASP A O 1
ATOM 3924 N N . GLN A 1 497 ? -23.553 2.179 35.721 1.00 88.81 497 GLN A N 1
ATOM 3925 C CA . GLN A 1 497 ? -22.083 2.228 35.813 1.00 88.81 497 GLN A CA 1
ATOM 3926 C C . GLN A 1 497 ? -21.459 3.374 34.999 1.00 88.81 497 GLN A C 1
ATOM 3928 O O . GLN A 1 497 ? -20.478 3.990 35.429 1.00 88.81 497 GLN A O 1
ATOM 3933 N N . ALA A 1 498 ? -22.023 3.703 33.835 1.00 88.44 498 ALA A N 1
ATOM 3934 C CA . ALA A 1 498 ? -21.581 4.856 33.056 1.00 88.44 498 ALA A CA 1
ATOM 3935 C C . ALA A 1 498 ? -21.920 6.176 33.767 1.00 88.44 498 ALA A C 1
ATOM 3937 O O . ALA A 1 498 ? -21.077 7.069 33.813 1.00 88.44 498 ALA A O 1
ATOM 3938 N N . LEU A 1 499 ? -23.105 6.290 34.376 1.00 84.62 499 LEU A N 1
ATOM 3939 C CA . LEU A 1 499 ? -23.507 7.459 35.169 1.00 84.62 499 LEU A CA 1
ATOM 3940 C C . LEU A 1 499 ? -22.572 7.702 36.363 1.00 84.62 499 LEU A C 1
ATOM 3942 O O . LEU A 1 499 ? -22.214 8.848 36.625 1.00 84.62 499 LEU A O 1
ATOM 3946 N N . LEU A 1 500 ? -22.119 6.633 37.024 1.00 82.50 500 LEU A N 1
ATOM 3947 C CA . LEU A 1 500 ? -21.145 6.675 38.124 1.00 82.50 500 LEU A CA 1
ATOM 3948 C C . LEU A 1 500 ? -19.779 7.258 37.732 1.00 82.50 500 LEU A C 1
ATOM 3950 O O . LEU A 1 500 ? -19.076 7.818 38.572 1.00 82.50 500 LEU A O 1
ATOM 3954 N N . SER A 1 501 ? -19.387 7.100 36.469 1.00 80.19 501 SER A N 1
ATOM 3955 C CA . SER A 1 501 ? -18.037 7.425 35.988 1.00 80.19 501 SER A CA 1
ATOM 3956 C C . SER A 1 501 ? -17.928 8.827 35.378 1.00 80.19 501 SER A C 1
ATOM 3958 O O . SER A 1 501 ? -16.848 9.238 34.953 1.00 80.19 501 SER A O 1
ATOM 3960 N N . VAL A 1 502 ? -19.041 9.555 35.276 1.00 75.19 502 VAL A N 1
ATOM 3961 C CA . VAL A 1 502 ? -19.166 10.759 34.450 1.00 75.19 502 VAL A CA 1
ATOM 3962 C C . VAL A 1 502 ? -19.286 12.007 35.324 1.00 75.19 502 VAL A C 1
ATOM 3964 O O . VAL A 1 502 ? -19.940 12.005 36.363 1.00 75.19 502 VAL A O 1
ATOM 3967 N N . SER A 1 503 ? -18.637 13.096 34.906 1.00 69.06 503 SER A N 1
ATOM 3968 C CA . SER A 1 503 ? -18.711 14.381 35.602 1.00 69.06 503 SER A CA 1
ATOM 3969 C C . SER A 1 503 ? -20.144 14.943 35.593 1.00 69.06 503 SER A C 1
ATOM 3971 O O . SER A 1 503 ? -20.853 14.754 34.604 1.00 69.06 503 SER A O 1
ATOM 3973 N N . PRO A 1 504 ? -20.569 15.701 36.626 1.00 66.62 504 PRO A N 1
ATOM 3974 C CA . PRO A 1 504 ? -21.950 16.196 36.750 1.00 66.62 504 PRO A CA 1
ATOM 3975 C C . PRO A 1 504 ? -22.493 16.951 35.522 1.00 66.62 504 PRO A C 1
ATOM 3977 O O . PRO A 1 504 ? -23.677 16.898 35.214 1.00 66.62 504 PRO A O 1
ATOM 3980 N N . ASN A 1 505 ? -21.617 17.632 34.779 1.00 63.16 505 ASN A N 1
ATOM 3981 C CA . ASN A 1 505 ? -21.955 18.376 33.559 1.00 63.16 505 ASN A CA 1
ATOM 3982 C C . ASN A 1 505 ? -22.223 17.494 32.320 1.00 63.16 505 ASN A C 1
ATOM 3984 O O . ASN A 1 505 ? -22.629 18.004 31.282 1.00 63.16 505 ASN A O 1
ATOM 3988 N N . GLN A 1 506 ? -21.958 16.191 32.393 1.00 67.50 506 GLN A N 1
ATOM 3989 C CA . GLN A 1 506 ? -22.132 15.219 31.308 1.00 67.50 506 GLN A CA 1
ATOM 3990 C C . GLN A 1 506 ? -23.229 14.188 31.630 1.00 67.50 506 GLN A C 1
ATOM 3992 O O . GLN A 1 506 ? -23.488 13.288 30.824 1.00 67.50 506 GLN A O 1
ATOM 3997 N N . THR A 1 507 ? -23.860 14.320 32.800 1.00 76.44 507 THR A N 1
ATOM 3998 C CA . THR A 1 507 ? -24.873 13.406 33.336 1.00 76.44 507 THR A CA 1
ATOM 3999 C C . THR A 1 507 ? -26.221 13.570 32.632 1.00 76.44 507 THR A C 1
ATOM 4001 O O . THR A 1 507 ? -26.890 12.574 32.390 1.00 76.44 507 THR A O 1
ATOM 4004 N N . GLU A 1 508 ? -26.594 14.784 32.210 1.00 80.62 508 GLU A N 1
ATOM 4005 C CA . GLU A 1 508 ? -27.904 15.078 31.594 1.00 80.62 508 GLU A CA 1
ATOM 4006 C C . GLU A 1 508 ? -28.186 14.235 30.337 1.00 80.62 508 GLU A C 1
ATOM 4008 O O . GLU A 1 508 ? -29.255 13.634 30.202 1.00 80.62 508 GLU A O 1
ATOM 4013 N N . ALA A 1 509 ? -27.198 14.107 29.445 1.00 81.94 509 ALA A N 1
ATOM 4014 C CA . ALA A 1 509 ? -27.330 13.288 28.242 1.00 81.94 509 ALA A CA 1
ATOM 4015 C C . ALA A 1 509 ? -27.539 11.800 28.575 1.00 81.94 509 ALA A C 1
ATOM 4017 O O . ALA A 1 509 ? -28.355 11.129 27.946 1.00 81.94 509 ALA A O 1
ATOM 4018 N N . LEU A 1 510 ? -26.828 11.279 29.581 1.00 83.88 510 LEU A N 1
ATOM 4019 C CA . LEU A 1 510 ? -26.970 9.885 30.008 1.00 83.88 510 LEU A CA 1
ATOM 4020 C C . LEU A 1 510 ? -28.280 9.632 30.752 1.00 83.88 510 LEU A C 1
ATOM 4022 O O . LEU A 1 510 ? -28.858 8.563 30.579 1.00 83.88 510 LEU A O 1
ATOM 4026 N N . LEU A 1 511 ? -28.771 10.601 31.526 1.00 84.31 511 LEU A N 1
ATOM 4027 C CA . LEU A 1 511 ? -30.092 10.527 32.152 1.00 84.31 511 LEU A CA 1
ATOM 4028 C C . LEU A 1 511 ? -31.190 10.466 31.088 1.00 84.31 511 LEU A C 1
ATOM 4030 O O . LEU A 1 511 ? -32.030 9.579 31.139 1.00 84.31 511 LEU A O 1
ATOM 4034 N N . THR A 1 512 ? -31.104 11.301 30.051 1.00 86.62 512 THR A N 1
ATOM 4035 C CA . THR A 1 512 ? -32.048 11.266 28.919 1.00 86.62 512 THR A CA 1
ATOM 4036 C C . THR A 1 512 ? -32.039 9.906 28.204 1.00 86.62 512 THR A C 1
ATOM 4038 O O . THR A 1 512 ? -33.089 9.361 27.849 1.00 86.62 512 THR A O 1
ATOM 4041 N N . ILE A 1 513 ? -30.851 9.322 28.012 1.00 86.75 513 ILE A N 1
ATOM 4042 C CA . ILE A 1 513 ? -30.690 7.977 27.438 1.00 86.75 513 ILE A CA 1
ATOM 4043 C C . ILE A 1 513 ? -31.297 6.915 28.361 1.00 86.75 513 ILE A C 1
ATOM 4045 O O . ILE A 1 513 ? -32.006 6.028 27.885 1.00 86.75 513 ILE A O 1
ATOM 4049 N N . ARG A 1 514 ? -31.043 7.002 29.671 1.00 87.25 514 ARG A N 1
ATOM 4050 C CA . ARG A 1 514 ? -31.597 6.094 30.683 1.00 87.25 514 ARG A CA 1
ATOM 4051 C C . ARG A 1 514 ? -33.121 6.133 30.681 1.00 87.25 514 ARG A C 1
ATOM 4053 O O . ARG A 1 514 ? -33.742 5.077 30.598 1.00 87.25 514 ARG A O 1
ATOM 4060 N N . ASP A 1 515 ? -33.706 7.325 30.686 1.00 86.56 515 ASP A N 1
ATOM 4061 C CA . ASP A 1 515 ? -35.156 7.522 30.655 1.00 86.56 515 ASP A CA 1
ATOM 4062 C C . ASP A 1 515 ? -35.760 6.938 29.374 1.00 86.56 515 ASP A C 1
ATOM 4064 O O . ASP A 1 515 ? -36.756 6.219 29.422 1.00 86.56 515 ASP A O 1
ATOM 4068 N N . SER A 1 516 ? -35.101 7.148 28.230 1.00 88.12 516 SER A N 1
ATOM 4069 C CA . SER A 1 516 ? -35.513 6.553 26.953 1.00 88.12 516 SER A CA 1
ATOM 4070 C C . SER A 1 516 ? -35.467 5.021 26.997 1.00 88.12 516 SER A C 1
ATOM 4072 O O . SER A 1 516 ? -36.421 4.360 26.581 1.00 88.12 516 SER A O 1
ATOM 4074 N N . LEU A 1 517 ? -34.395 4.440 27.547 1.00 87.62 517 LEU A N 1
ATOM 4075 C CA . LEU A 1 517 ? -34.240 2.991 27.713 1.00 87.62 517 LEU A CA 1
ATOM 4076 C C . LEU A 1 517 ? -35.296 2.394 28.648 1.00 87.62 517 LEU A C 1
ATOM 4078 O O . LEU A 1 517 ? -35.777 1.297 28.377 1.00 87.62 517 LEU A O 1
ATOM 4082 N N . MET A 1 518 ? -35.700 3.107 29.704 1.00 85.75 518 MET A N 1
ATOM 4083 C CA . MET A 1 518 ? -36.736 2.652 30.642 1.00 85.75 518 MET A CA 1
ATOM 4084 C C . MET A 1 518 ? -38.110 2.460 29.986 1.00 85.75 518 MET A C 1
ATOM 4086 O O . MET A 1 518 ? -38.914 1.689 30.498 1.00 85.75 518 MET A O 1
ATOM 4090 N N . THR A 1 519 ? -38.374 3.095 28.839 1.00 88.00 519 THR A N 1
ATOM 4091 C CA . THR A 1 519 ? -39.647 2.942 28.104 1.00 88.00 519 THR A CA 1
ATOM 4092 C C . THR A 1 519 ? -39.710 1.708 27.193 1.00 88.00 519 THR A C 1
ATOM 4094 O O . THR A 1 519 ? -40.761 1.418 26.617 1.00 88.00 519 THR A O 1
ATOM 4097 N N . ILE A 1 520 ? -38.595 0.991 27.013 1.00 89.25 520 ILE A N 1
ATOM 4098 C CA . ILE A 1 520 ? -38.485 -0.113 26.046 1.00 89.25 520 ILE A CA 1
ATOM 4099 C C . ILE A 1 520 ? -38.959 -1.473 26.605 1.00 89.25 520 ILE A C 1
ATOM 4101 O O . ILE A 1 520 ? -39.722 -2.147 25.896 1.00 89.25 520 ILE A O 1
ATOM 4105 N N . PRO A 1 521 ? -38.520 -1.922 27.802 1.00 89.19 521 PRO A N 1
ATOM 4106 C CA . PRO A 1 521 ? -38.892 -3.225 28.346 1.00 89.19 521 PRO A CA 1
ATOM 4107 C C . PRO A 1 521 ? -40.401 -3.351 28.607 1.00 89.19 521 PRO A C 1
ATOM 4109 O O . PRO A 1 521 ? -41.061 -2.353 28.890 1.00 89.19 521 PRO A O 1
ATOM 4112 N N . PRO A 1 522 ? -40.956 -4.576 28.582 1.00 87.50 522 PRO A N 1
ATOM 4113 C CA . PRO A 1 522 ? -42.264 -4.851 29.173 1.00 87.50 522 PRO A CA 1
ATOM 4114 C C . PRO A 1 522 ? -42.309 -4.437 30.653 1.00 87.50 522 PRO A C 1
ATOM 4116 O O . PRO A 1 522 ? -41.304 -4.570 31.354 1.00 87.50 522 PRO A O 1
ATOM 4119 N N . ASP A 1 523 ? -43.477 -4.010 31.147 1.00 85.31 523 ASP A N 1
ATOM 4120 C CA . ASP A 1 523 ? -43.656 -3.562 32.540 1.00 85.31 523 ASP A CA 1
ATOM 4121 C C . ASP A 1 523 ? -43.172 -4.596 33.574 1.00 85.31 523 ASP A C 1
ATOM 4123 O O . ASP A 1 523 ? -42.612 -4.229 34.604 1.00 85.31 523 ASP A O 1
ATOM 4127 N N . GLU A 1 524 ? -43.323 -5.893 33.283 1.00 87.06 524 GLU A N 1
ATOM 4128 C CA . GLU A 1 524 ? -42.859 -7.006 34.129 1.00 87.06 524 GLU A CA 1
ATOM 4129 C C . GLU A 1 524 ? -41.335 -7.051 34.330 1.00 87.06 524 GLU A C 1
ATOM 4131 O O . GLU A 1 524 ? -40.860 -7.583 35.334 1.00 87.06 524 GLU A O 1
ATOM 4136 N N . CYS A 1 525 ? -40.557 -6.466 33.416 1.00 87.31 525 CYS A N 1
ATOM 4137 C CA . CYS A 1 525 ? -39.104 -6.375 33.541 1.00 87.31 525 CYS A CA 1
ATOM 4138 C C . CYS A 1 525 ? -38.650 -5.176 34.381 1.00 87.31 525 CYS A C 1
ATOM 4140 O O . CYS A 1 525 ? -37.479 -5.104 34.761 1.00 87.31 525 CYS A O 1
ATOM 4142 N N . ILE A 1 526 ? -39.549 -4.235 34.669 1.00 79.94 526 ILE A N 1
ATOM 4143 C CA . ILE A 1 526 ? -39.251 -3.035 35.444 1.00 79.94 526 ILE A CA 1
ATOM 4144 C C . ILE A 1 526 ? -39.575 -3.337 36.907 1.00 79.94 526 ILE A C 1
ATOM 4146 O O . ILE A 1 526 ? -40.718 -3.222 37.350 1.00 79.94 526 ILE A O 1
ATOM 4150 N N . GLN A 1 527 ? -38.558 -3.714 37.688 1.00 68.31 527 GLN A N 1
ATOM 4151 C CA . GLN A 1 527 ? -38.721 -3.847 39.136 1.00 68.31 527 GLN A CA 1
ATOM 4152 C C . GLN A 1 527 ? -38.946 -2.465 39.753 1.00 68.31 527 GLN A C 1
ATOM 4154 O O . GLN A 1 527 ? -38.005 -1.724 40.036 1.00 68.31 527 GLN A O 1
ATOM 4159 N N . ARG A 1 528 ? -40.216 -2.116 39.976 1.00 60.91 528 ARG A N 1
ATOM 4160 C CA . ARG A 1 528 ? -40.601 -0.952 40.775 1.00 60.91 528 ARG A CA 1
ATOM 4161 C C . ARG A 1 528 ? -40.285 -1.252 42.237 1.00 60.91 528 ARG A C 1
ATOM 4163 O O . ARG A 1 528 ? -41.132 -1.734 42.983 1.00 60.91 528 ARG A O 1
ATOM 4170 N N . SER A 1 529 ? -39.037 -1.017 42.629 1.00 54.91 529 SER A N 1
ATOM 4171 C CA . SER A 1 529 ? -38.670 -0.948 44.040 1.00 54.91 529 SER A CA 1
ATOM 4172 C C . SER A 1 529 ? -39.528 0.127 44.713 1.00 54.91 529 SER A C 1
ATOM 4174 O O . SER A 1 529 ? -39.631 1.243 44.209 1.00 54.91 529 SER A O 1
ATOM 4176 N N . SER A 1 530 ? -40.139 -0.197 45.855 1.00 53.91 530 SER A N 1
ATOM 4177 C CA . SER A 1 530 ? -40.812 0.788 46.717 1.00 53.91 530 SER A CA 1
ATOM 4178 C C . SER A 1 530 ? -39.828 1.764 47.373 1.00 53.91 530 SER A C 1
ATOM 4180 O O . SER A 1 530 ? -40.239 2.764 47.953 1.00 53.91 530 SER A O 1
ATOM 4182 N N . GLN A 1 531 ? -38.528 1.485 47.275 1.00 54.00 531 GLN A N 1
ATOM 4183 C CA . GLN A 1 531 ? -37.447 2.354 47.715 1.00 54.00 531 GLN A CA 1
ATOM 4184 C C . GLN A 1 531 ? -36.847 3.055 46.497 1.00 54.00 531 GLN A C 1
ATOM 4186 O O . GLN A 1 531 ? -36.415 2.383 45.554 1.00 54.00 531 GLN A O 1
ATOM 4191 N N . CYS A 1 532 ? -36.807 4.391 46.522 1.00 55.78 532 CYS A N 1
ATOM 4192 C CA . CYS A 1 532 ? -36.106 5.186 45.518 1.00 55.78 532 CYS A CA 1
ATOM 4193 C C . CYS A 1 532 ? -34.660 4.696 45.409 1.00 55.78 532 CYS A C 1
ATOM 4195 O O . CYS A 1 532 ? -33.915 4.721 46.390 1.00 55.78 532 CYS A O 1
ATOM 4197 N N . THR A 1 533 ? -34.261 4.239 44.223 1.00 52.47 533 THR A N 1
ATOM 4198 C CA . THR A 1 533 ? -32.868 3.892 43.951 1.00 52.47 533 THR A CA 1
ATOM 4199 C C . THR A 1 533 ? -32.037 5.157 44.128 1.00 52.47 533 THR A C 1
ATOM 4201 O O . THR A 1 533 ? -32.294 6.162 43.466 1.00 52.47 533 THR A O 1
ATOM 4204 N N . VAL A 1 534 ? -31.080 5.136 45.055 1.00 58.91 534 VAL A N 1
ATOM 4205 C CA . VAL A 1 534 ? -30.190 6.275 45.289 1.00 58.91 534 VAL A CA 1
ATOM 4206 C C . VAL A 1 534 ? -29.374 6.480 44.017 1.00 58.91 534 VAL A C 1
ATOM 4208 O O . VAL A 1 534 ? -28.556 5.629 43.674 1.00 58.91 534 VAL A O 1
ATOM 4211 N N . THR A 1 535 ? -29.611 7.578 43.295 1.00 56.59 535 THR A N 1
ATOM 4212 C CA . THR A 1 535 ? -28.738 7.993 42.193 1.00 56.59 535 THR A CA 1
ATOM 4213 C C . THR A 1 535 ? -27.356 8.210 42.791 1.00 56.59 535 THR A C 1
ATOM 4215 O O . THR A 1 535 ? -27.223 9.065 43.671 1.00 56.59 535 THR A O 1
ATOM 4218 N N . PRO A 1 536 ? -26.335 7.445 42.387 1.00 56.94 536 PRO A N 1
ATOM 4219 C CA . PRO A 1 536 ? -25.045 7.532 43.033 1.00 56.94 536 PRO A CA 1
ATOM 4220 C C . PRO A 1 536 ? -24.319 8.764 42.499 1.00 56.94 536 PRO A C 1
ATOM 4222 O O . PRO A 1 536 ? -23.557 8.719 41.537 1.00 56.94 536 PRO A O 1
ATOM 4225 N N . VAL A 1 537 ? -24.613 9.904 43.108 1.00 62.00 537 VAL A N 1
ATOM 4226 C CA . VAL A 1 537 ? -23.897 11.146 42.868 1.00 62.00 537 VAL A CA 1
ATOM 4227 C C . VAL A 1 537 ? -22.754 11.192 43.868 1.00 62.00 537 VAL A C 1
ATOM 4229 O O . VAL A 1 537 ? -22.955 10.962 45.058 1.00 62.00 537 VAL A O 1
ATOM 4232 N N . ASN A 1 538 ? -21.535 11.470 43.407 1.00 67.69 538 ASN A N 1
ATOM 4233 C CA . ASN A 1 538 ? -20.425 11.732 44.316 1.00 67.69 538 ASN A CA 1
ATOM 4234 C C . ASN A 1 538 ? -20.661 13.098 44.974 1.00 67.69 538 ASN A C 1
ATOM 4236 O O . ASN A 1 538 ? -20.212 14.124 44.462 1.00 67.69 538 ASN A O 1
ATOM 4240 N N . GLU A 1 539 ? -21.417 13.099 46.073 1.00 71.44 539 GLU A N 1
ATOM 4241 C CA . GLU A 1 539 ? -21.836 14.296 46.811 1.00 71.44 539 GLU A CA 1
ATOM 4242 C C . GLU A 1 539 ? -20.643 15.192 47.149 1.00 71.44 539 GLU A C 1
ATOM 4244 O O . GLU A 1 539 ? -20.721 16.407 46.998 1.00 71.44 539 GLU A O 1
ATOM 4249 N N . THR A 1 540 ? -19.501 14.595 47.506 1.00 75.06 540 THR A N 1
ATOM 4250 C CA . THR A 1 540 ? -18.258 15.318 47.800 1.00 75.06 540 THR A CA 1
ATOM 4251 C C . THR A 1 540 ? -17.782 16.141 46.606 1.00 75.06 540 THR A C 1
ATOM 4253 O O . THR A 1 540 ? -17.398 17.293 46.772 1.00 75.06 540 THR A O 1
ATOM 4256 N N . VAL A 1 541 ? -17.813 15.570 45.398 1.00 74.12 541 VAL A N 1
ATOM 4257 C CA . VAL A 1 541 ? -17.411 16.265 44.164 1.00 74.12 541 VAL A CA 1
ATOM 4258 C C . VAL A 1 541 ? -18.469 17.280 43.741 1.00 74.12 541 VAL A C 1
ATOM 4260 O O . VAL A 1 541 ? -18.122 18.385 43.330 1.00 74.12 541 VAL A O 1
ATOM 4263 N N . LEU A 1 542 ? -19.750 16.923 43.859 1.00 74.81 542 LEU A N 1
ATOM 4264 C CA . LEU A 1 542 ? -20.866 17.792 43.489 1.00 74.81 542 LEU A CA 1
ATOM 4265 C C . LEU A 1 542 ? -20.913 19.058 44.362 1.00 74.81 542 LEU A C 1
ATOM 4267 O O . LEU A 1 542 ? -21.120 20.156 43.849 1.00 74.81 542 LEU A O 1
ATOM 4271 N N . CYS A 1 543 ? -20.686 18.906 45.667 1.00 84.62 543 CYS A N 1
ATOM 4272 C CA . CYS A 1 543 ? -20.842 19.965 46.661 1.00 84.62 543 CYS A CA 1
ATOM 4273 C C . CYS A 1 543 ? -19.532 20.656 47.067 1.00 84.62 543 CYS A C 1
ATOM 4275 O O . CYS A 1 543 ? -19.579 21.590 47.864 1.00 84.62 543 CYS A O 1
ATOM 4277 N N . ALA A 1 544 ? -18.374 20.262 46.514 1.00 82.06 544 ALA A N 1
ATOM 4278 C CA . ALA A 1 544 ? -17.054 20.786 46.901 1.00 82.06 544 ALA A CA 1
ATOM 4279 C C . ALA A 1 544 ? -16.951 22.325 46.888 1.00 82.06 544 ALA A C 1
ATOM 4281 O O . ALA A 1 544 ? -16.223 22.897 47.694 1.00 82.06 544 ALA A O 1
ATOM 4282 N N . ASN A 1 545 ? -17.683 22.985 45.984 1.00 79.81 545 ASN A N 1
ATOM 4283 C CA . ASN A 1 545 ? -17.633 24.435 45.767 1.00 79.81 545 ASN A CA 1
ATOM 4284 C C . ASN A 1 545 ? -18.986 25.133 46.006 1.00 79.81 545 ASN A C 1
ATOM 4286 O O . ASN A 1 545 ? -19.194 26.245 45.520 1.00 79.81 545 ASN A O 1
ATOM 4290 N N . VAL A 1 546 ? -19.924 24.492 46.713 1.00 83.56 546 VAL A N 1
ATOM 4291 C CA . VAL A 1 546 ? -21.287 25.012 46.918 1.00 83.56 546 VAL A CA 1
ATOM 4292 C C . VAL A 1 546 ? -21.437 25.532 48.347 1.00 83.56 546 VAL A C 1
ATOM 4294 O O . VAL A 1 546 ? -21.302 24.782 49.310 1.00 83.56 546 VAL A O 1
ATOM 4297 N N . ASN A 1 547 ? -21.726 26.828 48.502 1.00 86.56 547 ASN A N 1
ATOM 4298 C CA . ASN A 1 547 ? -21.940 27.446 49.811 1.00 86.56 547 ASN A CA 1
ATOM 4299 C C . ASN A 1 547 ? -23.431 27.483 50.184 1.00 86.56 547 ASN A C 1
ATOM 4301 O O . ASN A 1 547 ? -24.127 28.455 49.914 1.00 86.56 547 ASN A O 1
ATOM 4305 N N . SER A 1 548 ? -23.899 26.457 50.892 1.00 86.69 548 SER A N 1
ATOM 4306 C CA . SER A 1 548 ? -25.306 26.319 51.311 1.00 86.69 548 SER A CA 1
ATOM 4307 C C . SER A 1 548 ? -25.637 26.997 52.654 1.00 86.69 548 SER A C 1
ATOM 4309 O O . SER A 1 548 ? -26.712 26.781 53.221 1.00 86.69 548 SER A O 1
ATOM 4311 N N . SER A 1 549 ? -24.716 27.797 53.213 1.00 83.00 549 SER A N 1
ATOM 4312 C CA . SER A 1 549 ? -24.877 28.402 54.549 1.00 83.00 549 SER A CA 1
ATOM 4313 C C . SER A 1 549 ? -26.061 29.371 54.631 1.00 83.00 549 SER A C 1
ATOM 4315 O O . SER A 1 549 ? -26.793 29.354 55.623 1.00 83.00 549 SER A O 1
ATOM 4317 N N . ALA A 1 550 ? -26.298 30.155 53.575 1.00 82.19 550 ALA A N 1
ATOM 4318 C CA . ALA A 1 550 ? -27.420 31.088 53.488 1.00 82.19 550 ALA A CA 1
ATOM 4319 C C . ALA A 1 550 ? -28.775 30.359 53.488 1.00 82.19 550 ALA A C 1
ATOM 4321 O O . ALA A 1 550 ? -29.695 30.768 54.197 1.00 82.19 550 ALA A O 1
ATOM 4322 N N . VAL A 1 551 ? -28.878 29.225 52.783 1.00 83.81 551 VAL A N 1
ATOM 4323 C CA . VAL A 1 551 ? -30.087 28.386 52.790 1.00 83.81 551 VAL A CA 1
ATOM 4324 C C . VAL A 1 551 ? -30.365 27.860 54.197 1.00 83.81 551 VAL A C 1
ATOM 4326 O O . VAL A 1 551 ? -31.496 27.915 54.679 1.00 83.81 551 VAL A O 1
ATOM 4329 N N . GLY A 1 552 ? -29.318 27.408 54.896 1.00 79.62 552 GLY A N 1
ATOM 4330 C CA . GLY A 1 552 ? -29.420 26.906 56.265 1.00 79.62 552 GLY A CA 1
ATOM 4331 C C . GLY A 1 552 ? -29.890 27.975 57.253 1.00 79.62 552 GLY A C 1
ATOM 4332 O O . GLY A 1 552 ? -30.696 27.682 58.131 1.00 79.62 552 GLY A O 1
ATOM 4333 N N . GLN A 1 553 ? -29.447 29.225 57.094 1.00 76.81 553 GLN A N 1
ATOM 4334 C CA . GLN A 1 553 ? -29.897 30.355 57.920 1.00 76.81 553 GLN A CA 1
ATOM 4335 C C . GLN A 1 553 ? -31.376 30.693 57.701 1.00 76.81 553 GLN A C 1
ATOM 4337 O O . GLN A 1 553 ? -32.082 30.999 58.668 1.00 76.81 553 GLN A O 1
ATOM 4342 N N . VAL A 1 554 ? -31.847 30.613 56.451 1.00 77.00 554 VAL A N 1
ATOM 4343 C CA . VAL A 1 554 ? -33.258 30.834 56.104 1.00 77.00 554 VAL A CA 1
ATOM 4344 C C . VAL A 1 554 ? -34.138 29.698 56.638 1.00 77.00 554 VAL A C 1
ATOM 4346 O O . VAL A 1 554 ? -35.159 29.973 57.265 1.00 77.00 554 VAL A O 1
ATOM 4349 N N . LEU A 1 555 ? -33.728 28.436 56.465 1.00 76.81 555 LEU A N 1
ATOM 4350 C CA . LEU A 1 555 ? -34.487 27.263 56.925 1.00 76.81 555 LEU A CA 1
ATOM 4351 C C . LEU A 1 555 ? -34.511 27.113 58.454 1.00 76.81 555 LEU A C 1
ATOM 4353 O O . LEU A 1 555 ? -35.538 26.733 59.010 1.00 76.81 555 LEU A O 1
ATOM 4357 N N . ASN A 1 556 ? -33.420 27.452 59.149 1.00 71.69 556 ASN A N 1
ATOM 4358 C CA . ASN A 1 556 ? -33.331 27.356 60.613 1.00 71.69 556 ASN A CA 1
ATOM 4359 C C . ASN A 1 556 ? -33.998 28.535 61.346 1.00 71.69 556 ASN A C 1
ATOM 4361 O O . ASN A 1 556 ? -33.830 28.679 62.557 1.00 71.69 556 ASN A O 1
ATOM 4365 N N . GLY A 1 557 ? -34.722 29.407 60.634 1.00 63.62 557 GLY A N 1
ATOM 4366 C CA . GLY A 1 557 ? -35.422 30.548 61.231 1.00 63.62 557 GLY A CA 1
ATOM 4367 C C . GLY A 1 557 ? -34.496 31.600 61.852 1.00 63.62 557 GLY A C 1
ATOM 4368 O O . GLY A 1 557 ? -34.959 32.435 62.625 1.00 63.62 557 GLY A O 1
ATOM 4369 N N . VAL A 1 558 ? -33.196 31.569 61.526 1.00 55.69 558 VAL A N 1
ATOM 4370 C CA . VAL A 1 558 ? -32.191 32.522 62.032 1.00 55.69 558 VAL A CA 1
ATOM 4371 C C . VAL A 1 558 ? -32.294 33.857 61.290 1.00 55.69 558 VAL A C 1
ATOM 4373 O O . VAL A 1 558 ? -31.978 34.904 61.850 1.00 55.69 558 VAL A O 1
ATOM 4376 N N . ALA A 1 559 ? -32.835 33.851 60.068 1.00 51.97 559 ALA A N 1
ATOM 4377 C CA . ALA A 1 559 ? -33.264 35.052 59.357 1.00 51.97 559 ALA A CA 1
ATOM 4378 C C . ALA A 1 559 ? -34.588 35.599 59.939 1.00 51.97 559 ALA A C 1
ATOM 4380 O O . ALA A 1 559 ? -35.628 35.639 59.279 1.00 51.97 559 ALA A O 1
ATOM 4381 N N . GLN A 1 560 ? -34.562 35.998 61.212 1.00 45.97 560 GLN A N 1
ATOM 4382 C CA . GLN A 1 560 ? -35.631 36.765 61.843 1.00 45.97 560 GLN A CA 1
ATOM 4383 C C . GLN A 1 560 ? -35.609 38.187 61.283 1.00 45.97 560 GLN A C 1
ATOM 4385 O O . GLN A 1 560 ? -34.886 39.039 61.788 1.00 45.97 560 GLN A O 1
ATOM 4390 N N . ASN A 1 561 ? -36.351 38.394 60.195 1.00 47.06 561 ASN A N 1
ATOM 4391 C CA . ASN A 1 561 ? -36.940 39.643 59.694 1.00 47.06 561 ASN A CA 1
ATOM 4392 C C . ASN A 1 561 ? -36.929 39.614 58.164 1.00 47.06 561 ASN A C 1
ATOM 4394 O O . ASN A 1 561 ? -35.885 39.410 57.558 1.00 47.06 561 ASN A O 1
ATOM 4398 N N . THR A 1 562 ? -38.087 39.908 57.565 1.00 44.97 562 THR A N 1
ATOM 4399 C CA . THR A 1 562 ? -38.378 40.067 56.122 1.00 44.97 562 THR A CA 1
ATOM 4400 C C . THR A 1 562 ? -38.739 38.789 55.334 1.00 44.97 562 THR A C 1
ATOM 4402 O O . THR A 1 562 ? -37.901 37.979 54.965 1.00 44.97 562 THR A O 1
ATOM 4405 N N . THR A 1 563 ? -40.045 38.647 55.042 1.00 51.62 563 THR A N 1
ATOM 4406 C CA . THR A 1 563 ? -40.618 37.905 53.890 1.00 51.62 563 THR A CA 1
ATOM 4407 C C . THR A 1 563 ? -40.018 36.519 53.596 1.00 51.62 563 THR A C 1
ATOM 4409 O O . THR A 1 563 ? -39.446 36.266 52.537 1.00 51.62 563 THR A O 1
ATOM 4412 N N . SER A 1 564 ? -40.204 35.592 54.533 1.00 53.56 564 SER A N 1
ATOM 4413 C CA . SER A 1 564 ? -39.608 34.247 54.563 1.00 53.56 564 SER A CA 1
ATOM 4414 C C . SER A 1 564 ? -40.022 33.301 53.424 1.00 53.56 564 SER A C 1
ATOM 4416 O O . SER A 1 564 ? -39.347 32.301 53.205 1.00 53.56 564 SER A O 1
ATOM 4418 N N . SER A 1 565 ? -41.088 33.592 52.672 1.00 52.41 565 SER A N 1
ATOM 4419 C CA . SER A 1 565 ? -41.507 32.765 51.528 1.00 52.41 565 SER A CA 1
ATOM 4420 C C . SER A 1 565 ? -40.886 33.192 50.195 1.00 52.41 565 SER A C 1
ATOM 4422 O O . SER A 1 565 ? -40.727 32.351 49.316 1.00 52.41 565 SER A O 1
ATOM 4424 N N . LEU A 1 566 ? -40.496 34.466 50.037 1.00 54.03 566 LEU A N 1
ATOM 4425 C CA . LEU A 1 566 ? -39.925 34.972 48.780 1.00 54.03 566 LEU A CA 1
ATOM 4426 C C . LEU A 1 566 ? -38.423 34.670 48.650 1.00 54.03 566 LEU A C 1
ATOM 4428 O O . LEU A 1 566 ? -37.913 34.553 47.543 1.00 54.03 566 LEU A O 1
ATOM 4432 N N . ASN A 1 567 ? -37.721 34.516 49.777 1.00 68.56 567 ASN A N 1
ATOM 4433 C CA . ASN A 1 567 ? -36.275 34.277 49.794 1.00 68.56 567 ASN A CA 1
ATOM 4434 C C . ASN A 1 567 ? -35.878 32.828 49.485 1.00 68.56 567 ASN A C 1
ATOM 4436 O O . ASN A 1 567 ? -34.754 32.592 49.059 1.00 68.56 567 ASN A O 1
ATOM 4440 N N . LEU A 1 568 ? -36.778 31.856 49.665 1.00 71.88 568 LEU A N 1
ATOM 4441 C CA . LEU A 1 568 ? -36.486 30.450 49.360 1.00 71.88 568 LEU A CA 1
ATOM 4442 C C . LEU A 1 568 ? -36.314 30.213 47.851 1.00 71.88 568 LEU A C 1
ATOM 4444 O O . LEU A 1 568 ? -35.513 29.378 47.451 1.00 71.88 568 LEU A O 1
ATOM 4448 N N . CYS A 1 569 ? -37.001 30.986 47.010 1.00 80.94 569 CYS A N 1
ATOM 4449 C CA . CYS A 1 569 ? -36.883 30.888 45.554 1.00 80.94 569 CYS A CA 1
ATOM 4450 C C . CYS A 1 569 ? -35.599 31.526 44.989 1.00 80.94 569 CYS A C 1
ATOM 4452 O O . CYS A 1 569 ? -35.349 31.400 43.794 1.00 80.94 569 CYS A O 1
ATOM 4454 N N . ASN A 1 570 ? -34.799 32.212 45.818 1.00 83.75 570 ASN A N 1
ATOM 4455 C CA . ASN A 1 570 ? -33.540 32.838 45.393 1.00 83.75 570 ASN A CA 1
ATOM 4456 C C . ASN A 1 570 ? -32.344 31.878 45.418 1.00 83.75 570 ASN A C 1
ATOM 4458 O O . ASN A 1 570 ? -31.271 32.244 44.946 1.00 83.75 570 ASN A O 1
ATOM 4462 N N . PHE A 1 571 ? -32.513 30.674 45.966 1.00 85.44 571 PHE A N 1
ATOM 4463 C CA . PHE A 1 571 ? -31.457 29.671 46.022 1.00 85.44 571 PHE A CA 1
ATOM 4464 C C . PHE A 1 571 ? -31.583 28.682 44.867 1.00 85.44 571 PHE A C 1
ATOM 4466 O O . PHE A 1 571 ? -32.675 28.279 44.459 1.00 85.44 571 PHE A O 1
ATOM 4473 N N . THR A 1 572 ? -30.441 28.264 44.348 1.00 85.44 572 THR A N 1
ATOM 4474 C CA . THR A 1 572 ? -30.338 27.213 43.344 1.00 85.44 572 THR A CA 1
ATOM 4475 C C . THR A 1 572 ? -30.684 25.851 43.946 1.00 85.44 572 THR A C 1
ATOM 4477 O O . THR A 1 572 ? -30.467 25.590 45.130 1.00 85.44 572 THR A O 1
ATOM 4480 N N . VAL A 1 573 ? -31.165 24.927 43.107 1.00 81.88 573 VAL A N 1
ATOM 4481 C CA . VAL A 1 573 ? -31.406 23.525 43.505 1.00 81.88 573 VAL A CA 1
ATOM 4482 C C . VAL A 1 573 ? -30.147 22.894 44.110 1.00 81.88 573 VAL A C 1
ATOM 4484 O O . VAL A 1 573 ? -30.240 22.102 45.043 1.00 81.88 573 VAL A O 1
ATOM 4487 N N . LEU A 1 574 ? -28.966 23.281 43.618 1.00 80.94 574 LEU A N 1
ATOM 4488 C CA . LEU A 1 574 ? -27.685 22.781 44.100 1.00 80.94 574 LEU A CA 1
ATOM 4489 C C . LEU A 1 574 ? -27.359 23.268 45.522 1.00 80.94 574 LEU A C 1
ATOM 4491 O O . LEU A 1 574 ? -26.889 22.479 46.336 1.00 80.94 574 LEU A O 1
ATOM 4495 N N . GLU A 1 575 ? -27.661 24.525 45.858 1.00 85.88 575 GLU A N 1
ATOM 4496 C CA . GLU A 1 575 ? -27.512 25.044 47.229 1.00 85.88 575 GLU A CA 1
ATOM 4497 C C . GLU A 1 575 ? -28.471 24.356 48.209 1.00 85.88 575 GLU A C 1
ATOM 4499 O O . GLU A 1 575 ? -28.096 24.073 49.345 1.00 85.88 575 GLU A O 1
ATOM 4504 N N . PHE A 1 576 ? -29.692 24.028 47.776 1.00 84.62 576 PHE A N 1
ATOM 4505 C CA . PHE A 1 576 ? -30.599 23.205 48.579 1.00 84.62 576 PHE A CA 1
ATOM 4506 C C . PHE A 1 576 ? -30.074 21.776 48.762 1.00 84.62 576 PHE A C 1
ATOM 4508 O O . PHE A 1 576 ? -30.101 21.249 49.873 1.00 84.62 576 PHE A O 1
ATOM 4515 N N . ALA A 1 577 ? -29.590 21.149 47.688 1.00 80.69 577 ALA A N 1
ATOM 4516 C CA . ALA A 1 577 ? -29.107 19.771 47.707 1.00 80.69 577 ALA A CA 1
ATOM 4517 C C . ALA A 1 577 ? -27.829 19.602 48.547 1.00 80.69 577 ALA A C 1
ATOM 4519 O O . ALA A 1 577 ? -27.666 18.591 49.223 1.00 80.69 577 ALA A O 1
ATOM 4520 N N . CYS A 1 578 ? -26.949 20.605 48.558 1.00 85.94 578 CYS A N 1
ATOM 4521 C CA . CYS A 1 578 ? -25.687 20.591 49.298 1.00 85.94 578 CYS A CA 1
ATOM 4522 C C . CYS A 1 578 ? -25.817 21.096 50.749 1.00 85.94 578 CYS A C 1
ATOM 4524 O O . CYS A 1 578 ? -24.834 21.548 51.343 1.00 85.94 578 CYS A O 1
ATOM 4526 N N . LEU A 1 579 ? -27.019 21.089 51.336 1.00 83.94 579 LEU A N 1
ATOM 4527 C CA . LEU A 1 579 ? -27.231 21.420 52.747 1.00 83.94 579 LEU A CA 1
ATOM 4528 C C . LEU A 1 579 ? -26.763 20.272 53.661 1.00 83.94 579 LEU A C 1
ATOM 4530 O O . LEU A 1 579 ? -27.252 19.150 53.521 1.00 83.94 579 LEU A O 1
ATOM 4534 N N . PRO A 1 580 ? -25.926 20.536 54.687 1.00 70.50 580 PRO A N 1
ATOM 4535 C CA . PRO A 1 580 ? -25.431 19.499 55.602 1.00 70.50 580 PRO A CA 1
ATOM 4536 C C . PRO A 1 580 ? -26.528 18.730 56.358 1.00 70.50 580 PRO A C 1
ATOM 4538 O O . PRO A 1 580 ? -26.280 17.645 56.881 1.00 70.50 580 PRO A O 1
ATOM 4541 N N . THR A 1 581 ? -27.732 19.304 56.460 1.00 62.00 581 THR A N 1
ATOM 4542 C CA . THR A 1 581 ? -28.866 18.770 57.225 1.00 62.00 581 THR A CA 1
ATOM 4543 C C . THR A 1 581 ? -29.705 17.741 56.466 1.00 62.00 581 THR A C 1
ATOM 4545 O O . THR A 1 581 ? -30.346 16.919 57.117 1.00 62.00 581 THR A O 1
ATOM 4548 N N . PHE A 1 582 ? -29.675 17.716 55.129 1.00 55.41 582 PHE A N 1
ATOM 4549 C CA . PHE A 1 582 ? -30.449 16.742 54.342 1.00 55.41 582 PHE A CA 1
ATOM 4550 C C . PHE A 1 582 ? -29.752 15.379 54.187 1.00 55.41 582 PHE A C 1
ATOM 4552 O O . PHE A 1 582 ? -30.426 14.369 54.013 1.00 55.41 582 PHE A O 1
ATOM 4559 N N . GLY A 1 583 ? -28.428 15.302 54.366 1.00 46.25 583 GLY A N 1
ATOM 4560 C CA . GLY A 1 583 ? -27.656 14.052 54.253 1.00 46.25 583 GLY A CA 1
ATOM 4561 C C . GLY A 1 583 ? -27.794 13.057 55.420 1.00 46.25 583 GLY A C 1
ATOM 4562 O O . GLY A 1 583 ? -27.087 12.052 55.446 1.00 46.25 583 GLY A O 1
ATOM 4563 N N . LYS A 1 584 ? -28.649 13.319 56.424 1.00 41.69 584 LYS A N 1
ATOM 4564 C CA . LYS A 1 584 ? -28.788 12.470 57.634 1.00 41.69 584 LYS A CA 1
ATOM 4565 C C . LYS A 1 584 ? -30.219 12.078 58.014 1.00 41.69 584 LYS A C 1
ATOM 4567 O O . LYS A 1 584 ? -30.395 11.337 58.979 1.00 41.69 584 LYS A O 1
ATOM 4572 N N . SER A 1 585 ? -31.240 12.531 57.292 1.00 31.39 585 SER A N 1
ATOM 4573 C CA . SER A 1 585 ? -32.631 12.184 57.597 1.00 31.39 585 SER A CA 1
ATOM 4574 C C . SER A 1 585 ? -33.095 10.989 56.766 1.00 31.39 585 SER A C 1
ATOM 4576 O O . SER A 1 585 ? -33.379 11.112 55.577 1.00 31.39 585 SER A O 1
ATOM 4578 N N . THR A 1 586 ? -33.218 9.832 57.410 1.00 28.88 586 THR A N 1
ATOM 4579 C CA . THR A 1 586 ? -34.036 8.714 56.934 1.00 28.88 586 THR A CA 1
ATOM 4580 C C . THR A 1 586 ? -35.455 9.209 56.651 1.00 28.88 586 THR A C 1
ATOM 4582 O O . THR A 1 586 ? -36.190 9.530 57.586 1.00 28.88 586 THR A O 1
ATOM 4585 N N . PHE A 1 587 ? -35.851 9.266 55.378 1.00 30.80 587 PHE A N 1
ATOM 4586 C CA . PHE A 1 587 ? -37.262 9.357 55.007 1.00 30.80 587 PHE A CA 1
ATOM 4587 C C . PHE A 1 587 ? -37.943 8.044 55.410 1.00 30.80 587 PHE A C 1
ATOM 4589 O O . PHE A 1 587 ? -37.903 7.049 54.693 1.00 30.80 587 PHE A O 1
ATOM 4596 N N . SER A 1 588 ? -38.532 8.038 56.604 1.00 27.14 588 SER A N 1
ATOM 4597 C CA . SER A 1 588 ? -39.552 7.071 56.994 1.00 27.14 588 SER A CA 1
ATOM 4598 C C . SER A 1 588 ? -40.813 7.401 56.199 1.00 27.14 588 SER A C 1
ATOM 4600 O O . SER A 1 588 ? -41.472 8.399 56.481 1.00 27.14 588 SER A O 1
ATOM 4602 N N . SER A 1 589 ? -41.125 6.591 55.192 1.00 30.17 589 SER A N 1
ATOM 4603 C CA . SER A 1 589 ? -42.407 6.622 54.486 1.00 30.17 589 SER A CA 1
ATOM 4604 C C . SER A 1 589 ? -43.557 6.338 55.459 1.00 30.17 589 SER A C 1
ATOM 4606 O O . SER A 1 589 ? -43.529 5.317 56.150 1.00 30.17 589 SER A O 1
ATOM 4608 N N . ALA A 1 590 ? -44.541 7.237 55.491 1.00 27.50 590 ALA A N 1
ATOM 4609 C CA . ALA A 1 590 ? -45.925 6.898 55.813 1.00 27.50 590 ALA A CA 1
ATOM 4610 C C . ALA A 1 590 ? -46.609 6.326 54.567 1.00 27.50 590 ALA A C 1
ATOM 4612 O O . ALA A 1 590 ? -46.212 6.749 53.453 1.00 27.50 590 ALA A O 1
#

Foldseek 3Di:
DCVVPPLLVQLLPPDPPRQCLVPPDDLQVSCCRRQALPQAVDALVSSCSSHVPRDCLVVLLPYALLNLLVVQVVCLVVVNDALVSLVSNVVSLCVVPPPAAQEDDDDPDPDDDPSRLVVLLSLQSVLSNLVSNLVCCVVVVPPDPDPVNVVSNLVSQCVVLVHDDDDPDQDSNDSVSCCVRHVLSVVVSRYDPPDDDPPDCVVSVCSSNPPPPPPDPPPPLLPPPPPVDDPDLPVVVSNVVSVVVVVVSGSHPQDPVNLVVVLQVLLVVLLVSVVVLVVDDPVSVVVVVVVVVPPPPPPDDLVLLADQVSLLSCCSRPVSSCQQPPDLVNLLSQLPRPHALNNQLSVLVVCLVSVVSYDPVSLVSNVPSHLLSNQVVCQPHPRRNQAPDPFQQCSCCRSHNPSSQVDEPVSNCVRHVNHDLLRNLVPYDLVNLLCCQLVDPPDPVSNLSSLLSNLLNCLPPVNVVSLVVNLVSLQPRCVVSVPDLVSLVSNLVNLLVSLLVDDPVVNVSSVVSNVSSVVRDDPVSDPPDPDPDPSPDPLCRLCVPADLVVVVCLVVCVPPDDDSVVVNVVDDPSSVVNDPVVVPDDPPDD

Sequence (590 aa):
MVYQNFIKPFLARNTTDAGCVNSTNSTGQWLLLNFQSFSSIASLGDFIALKPDFNGLVVLGKLTPEQKAELMFQLEANFSLNADAVSQIFQSFLQPLINMTLNLTSTSSGLLDKNLTDFVQYLRPMGRFIRSCVNIAQTTNISSFRNDTIQLLVNWTVNYINNQISVNTFNFNNISEWFQTIVIPLVNKHLQTNQTLPDNTTDIFNSVFAVEAQTADPVDICTVTINNSSCQVSQNAESLAKTLKCVAQTNLSLTEENLQLLTTELSKTLQTKVQQSLGVTNSSQSNLTTLFGELPAESFTIRSLDDVNFVKFWFQIKMKPLLPKIPKEFLSCLNTRSFSCQTYTALIVELSNNFGLMDSATQRSVFNDFIVPFLTRRQNTSVDCTLAYNNSVNFILQNFGSFSQFAQLQFFTNLSLNFSAVEAVPVLSLTQLGELVFSPPARPEDRVNILTKVFDFLLQASNRDKLNSFLPALQTQARKANFSCENYKTIFDRVDQALLSVSPNQTEALLTIRDSLMTIPPDECIQRSSQCTVTPVNETVLCANVNSSAVGQVLNGVAQNTTSSLNLCNFTVLEFACLPTFGKSTFSSA